Protein 4GB7 (pdb70)

Foldseek 3Di:
DDADLVPQALADCLDPPNVLVNQLAVSQFDWDWQFAAAVFADDAAADEDDQQQPWFPLDVPRTDGDVVVCVVQFWAKKWDAFPRHTYDIDGDDPRDLAGWGFFQVLLLLLLQLLQVCVVVVLDPQQDFLCVQVVVCPPHQNRRAGNQLLLFGAWDADQQPDDDPLDDSLRVQQCVLQVSHDQDPSRPHHVNVSSRRIDGDDHRPPAADDHLSSSLSSQVSVCRSPVDASSHVSNVLPRHPQRHGMKMFGGHPVNHGSSRIGIIGRQVSVSVLLCVLVQCDHPRDNSTHSCVNVVLLPQAQVRQANGVNHRWHGGSSKIQNPDPQRKIWHATPQWFIWIARNNRGTMTIGGSRSDGDPSVVVSVVVVVVVSCVVVVHPD

Secondary structure (DSSP, 8-state):
----TTT--TTTTTSTTHHHHHTT---SS-EEEE---TTS--PPPB-----TT-EEEEETTEEEEHHHHHHHTTEEEEEEEETTEEEEEEE-TT--TTS-B--GGGHHHHHHHHHHHHHTTSS-TTSBHHHH-GGGTTSHHHHSBTTT----EEE---TT--BTTB-HHHHHHHHHTT-S---TT-----TT--TT-EEEE-TTSS----HHHHHHHHHHHHHHHSS-HHHHHIIIIITT-----EEEEB-TTS-B-TTT-EEB-S---HHHHHHHTTTEETTEESS-THHHHHHHT--TTSSBSSTT-S-EEETTEEE---TT--EEEEETTTEEEEE-TTT--EEEEE--SS--TTHHHHHH--HHHHHHHTT---

Structure (mmCIF, N/CA/C/O backbone):
data_4GB7
#
_entry.id   4GB7
#
_cell.length_a   60.696
_cell.length_b   61.595
_cell.length_c   111.841
_cell.angle_alpha   90.000
_cell.angle_beta   90.000
_cell.angle_gamma   90.000
#
_symmetry.space_group_name_H-M   'P 21 21 21'
#
loop_
_entity.id
_entity.type
_entity.pdbx_description
1 polymer '6-aminohexanoate-dimer hydrolase'
2 non-polymer 'NITRATE ION'
3 non-polymer 1,2-ETHANEDIOL
4 water water
#
loop_
_atom_site.group_PDB
_atom_site.id
_atom_site.type_symbol
_atom_site.label_atom_id
_atom_site.label_alt_id
_atom_site.label_comp_id
_atom_site.label_asym_id
_atom_site.label_entity_id
_atom_site.label_seq_id
_atom_site.pdbx_PDB_ins_code
_atom_site.Cartn_x
_atom_site.Cartn_y
_atom_site.Cartn_z
_atom_site.occupancy
_atom_site.B_iso_or_equiv
_atom_site.auth_seq_id
_atom_site.auth_comp_id
_atom_site.auth_asym_id
_atom_site.auth_atom_id
_atom_site.pdbx_PDB_model_num
ATOM 1 N N . THR A 1 35 ? -0.964 33.048 41.996 1.00 58.32 32 THR A N 1
ATOM 2 C CA . THR A 1 35 ? -1.645 32.138 41.002 1.00 48.69 32 THR A CA 1
ATOM 3 C C . THR A 1 35 ? -0.709 31.080 40.471 1.00 48.67 32 THR A C 1
ATOM 4 O O . THR A 1 35 ? 0.360 31.410 39.922 1.00 50.09 32 THR A O 1
ATOM 8 N N . THR A 1 36 ? -1.124 29.816 40.594 1.00 43.80 33 THR A N 1
ATOM 9 C CA . THR A 1 36 ? -0.401 28.693 39.959 1.00 41.98 33 THR A CA 1
ATOM 10 C C . THR A 1 36 ? -0.962 28.387 38.589 1.00 40.65 33 THR A C 1
ATOM 11 O O . THR A 1 36 ? -2.097 27.899 38.481 1.00 37.00 33 THR A O 1
ATOM 15 N N . PRO A 1 37 ? -0.170 28.639 37.533 1.00 31.78 34 PRO A N 1
ATOM 16 C CA . PRO A 1 37 ? -0.751 28.377 36.221 1.00 32.35 34 PRO A CA 1
ATOM 17 C C . PRO A 1 37 ? -0.941 26.906 35.873 1.00 31.24 34 PRO A C 1
ATOM 18 O O . PRO A 1 37 ? -0.170 26.065 36.272 1.00 30.33 34 PRO A O 1
ATOM 22 N N . SER A 1 38 ? -2.002 26.641 35.119 1.00 28.75 35 SER A N 1
ATOM 23 C CA . SER A 1 38 ? -2.405 25.319 34.706 1.00 31.77 35 SER A CA 1
ATOM 24 C C . SER A 1 38 ? -3.251 25.420 33.444 1.00 27.56 35 SER A C 1
ATOM 25 O O . SER A 1 38 ? -3.668 26.519 33.037 1.00 27.20 35 SER A O 1
ATOM 28 N N . LYS A 1 39 ? -3.515 24.270 32.844 1.00 27.90 36 LYS A N 1
ATOM 29 C CA . LYS A 1 39 ? -4.388 24.204 31.684 1.00 29.71 36 LYS A CA 1
ATOM 30 C C . LYS A 1 39 ? -5.762 24.858 31.934 1.00 31.44 36 LYS A C 1
ATOM 31 O O . LYS A 1 39 ? -6.308 25.487 31.034 1.00 34.58 36 LYS A O 1
ATOM 37 N N . ASN A 1 40 ? -6.295 24.707 33.155 1.00 32.37 37 ASN A N 1
ATOM 38 C CA . ASN A 1 40 ? -7.593 25.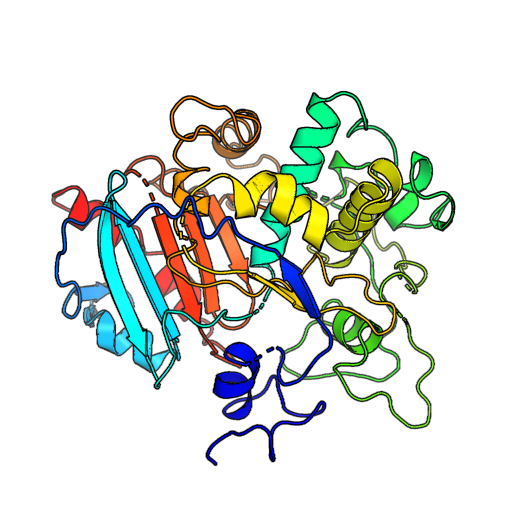277 33.525 1.00 34.36 37 ASN A CA 1
ATOM 39 C C . ASN A 1 40 ? -7.651 26.801 33.631 1.00 34.72 37 ASN A C 1
ATOM 40 O O . ASN A 1 40 ? -8.740 27.386 33.568 1.00 38.36 37 ASN A O 1
ATOM 45 N N . ASN A 1 41 ? -6.498 27.448 33.805 1.00 27.13 38 ASN A N 1
ATOM 46 C CA . ASN A 1 41 ? -6.484 28.904 33.935 1.00 29.13 38 ASN A CA 1
ATOM 47 C C . ASN A 1 41 ? -5.705 29.680 32.919 1.00 27.52 38 ASN A C 1
ATOM 48 O O . ASN A 1 41 ? -5.760 30.911 32.930 1.00 26.53 38 ASN A O 1
ATOM 53 N N . VAL A 1 42 ? -5.028 28.975 32.017 1.00 29.15 39 VAL A N 1
ATOM 54 C CA . VAL A 1 42 ? -4.312 29.617 30.919 1.00 26.87 39 VAL A CA 1
ATOM 55 C C . VAL A 1 42 ? -5.265 29.770 29.738 1.00 27.37 39 VAL A C 1
ATOM 56 O O . VAL A 1 42 ? -5.875 28.792 29.303 1.00 33.00 39 VAL A O 1
ATOM 60 N N . THR A 1 43 ? -5.391 30.998 29.234 1.00 25.22 40 THR A N 1
ATOM 61 C CA . THR A 1 43 ? -6.417 31.333 28.223 1.00 26.99 40 THR A CA 1
ATOM 62 C C . THR A 1 43 ? -5.748 31.997 27.024 1.00 25.89 40 THR A C 1
ATOM 63 O O . THR A 1 43 ? -4.582 32.392 27.113 1.00 25.06 40 THR A O 1
ATOM 67 N N . LYS A 1 44 ? -6.475 32.129 25.919 1.00 32.96 41 LYS A N 1
ATOM 68 C CA . LYS A 1 44 ? -5.961 32.862 24.775 1.00 29.71 41 LYS A CA 1
ATOM 69 C C . LYS A 1 44 ? -5.671 34.307 25.127 1.00 28.69 41 LYS A C 1
ATOM 70 O O . LYS A 1 44 ? -4.859 34.945 24.473 1.00 32.50 41 LYS A O 1
ATOM 76 N N . LYS A 1 45 ? -6.307 34.822 26.188 1.00 27.25 42 LYS A N 1
ATOM 77 C CA . LYS A 1 45 ? -6.091 36.203 26.586 1.00 28.58 42 LYS A CA 1
ATOM 78 C C . LYS A 1 45 ? -4.777 36.376 27.321 1.00 30.05 42 LYS A C 1
ATOM 79 O O . LYS A 1 45 ? -4.049 37.331 27.037 1.00 35.78 42 LYS A O 1
ATOM 85 N N . ASN A 1 46 ? -4.451 35.420 28.202 1.00 25.06 43 ASN A N 1
ATOM 86 C CA . ASN A 1 46 ? -3.398 35.584 29.170 1.00 24.58 43 ASN A CA 1
ATOM 87 C C . ASN A 1 46 ? -2.128 34.725 29.041 1.00 23.54 43 ASN A C 1
ATOM 88 O O . ASN A 1 46 ? -1.218 34.896 29.842 1.00 22.49 43 ASN A O 1
ATOM 93 N N . TRP A 1 47 ? -2.058 33.849 28.033 1.00 22.69 44 TRP A N 1
ATOM 94 C CA . TRP A 1 47 ? -1.011 32.860 27.974 1.00 22.06 44 TRP A CA 1
ATOM 95 C C . TRP A 1 47 ? 0.382 33.444 27.874 1.00 21.58 44 TRP A C 1
ATOM 96 O O . TRP A 1 47 ? 1.337 32.764 28.239 1.00 22.28 44 TRP A O 1
ATOM 107 N N . LEU A 1 48 ? 0.488 34.675 27.381 1.00 22.33 45 LEU A N 1
ATOM 108 C CA A LEU A 1 48 ? 1.742 35.388 27.205 0.70 20.43 45 LEU A CA 1
ATOM 109 C CA B LEU A 1 48 ? 1.790 35.302 27.204 0.30 21.03 45 LEU A CA 1
ATOM 110 C C . LEU A 1 48 ? 2.172 36.200 28.401 1.00 19.06 45 LEU A C 1
ATOM 111 O O . LEU A 1 48 ? 3.250 36.846 28.397 1.00 23.11 45 LEU A O 1
ATOM 120 N N . ASP A 1 49 ? 1.354 36.193 29.435 1.00 21.07 46 ASP A N 1
ATOM 121 C CA . ASP A 1 49 ? 1.586 37.054 30.586 1.00 20.17 46 ASP A CA 1
ATOM 122 C C . ASP A 1 49 ? 2.129 36.202 31.718 1.00 20.81 46 ASP A C 1
ATOM 123 O O . ASP A 1 49 ? 1.769 35.031 31.828 1.00 22.17 46 ASP A O 1
ATOM 128 N N . ASP A 1 50 ? 2.953 36.813 32.567 1.00 20.84 47 ASP A N 1
ATOM 129 C CA . ASP A 1 50 ? 3.338 36.195 33.811 1.00 19.71 47 ASP A CA 1
ATOM 130 C C . ASP A 1 50 ? 2.094 36.112 34.711 1.00 24.21 47 ASP A C 1
ATOM 131 O O . ASP A 1 50 ? 1.356 37.097 34.822 1.00 24.52 47 ASP A O 1
ATOM 136 N N . PRO A 1 51 ? 1.889 34.972 35.410 1.00 24.29 48 PRO A N 1
ATOM 137 C CA . PRO A 1 51 ? 2.720 33.761 35.518 1.00 21.15 48 PRO A CA 1
ATOM 138 C C . PRO A 1 51 ? 2.340 32.680 34.497 1.00 21.50 48 PRO A C 1
ATOM 139 O O . PRO A 1 51 ? 3.017 31.647 34.410 1.00 21.67 48 PRO A O 1
ATOM 143 N N . TYR A 1 52 ? 1.259 32.936 33.751 1.00 22.55 49 TYR A N 1
ATOM 144 C CA . TYR A 1 52 ? 0.680 31.957 32.814 1.00 23.65 49 TYR A CA 1
ATOM 145 C C . TYR A 1 52 ? 1.698 31.453 31.820 1.00 19.57 49 TYR A C 1
ATOM 146 O O . TYR A 1 52 ? 1.715 30.238 31.511 1.00 19.96 49 TYR A O 1
ATOM 155 N N . LEU A 1 53 ? 2.561 32.344 31.354 1.00 20.40 50 LEU A N 1
ATOM 156 C CA . LEU A 1 53 ? 3.566 31.999 30.354 1.00 18.80 50 LEU A CA 1
ATOM 157 C C . LEU A 1 53 ? 4.536 30.892 30.839 1.00 17.24 50 LEU A C 1
ATOM 158 O O . LEU A 1 53 ? 5.036 30.104 30.084 1.00 18.96 50 LEU A O 1
ATOM 163 N N . ARG A 1 54 ? 4.827 30.828 32.136 1.00 18.47 51 ARG A N 1
ATOM 164 C CA . ARG A 1 54 ? 5.707 29.777 32.602 1.00 20.32 51 ARG A CA 1
ATOM 165 C C . ARG A 1 54 ? 5.143 28.378 32.334 1.00 18.80 51 ARG A C 1
ATOM 166 O O . ARG A 1 54 ? 5.890 27.428 32.162 1.00 20.19 51 ARG A O 1
ATOM 174 N N . TRP A 1 55 ? 3.809 28.281 32.287 1.00 18.07 52 TRP A N 1
ATOM 175 C CA . TRP A 1 55 ? 3.115 27.061 31.889 1.00 19.61 52 TRP A CA 1
ATOM 176 C C . TRP A 1 55 ? 2.951 26.972 30.403 1.00 19.31 52 TRP A C 1
ATOM 177 O O . TRP A 1 55 ? 3.251 25.909 29.784 1.00 18.70 52 TRP A O 1
ATOM 188 N N . SER A 1 56 ? 2.375 27.998 29.795 1.00 18.83 53 SER A N 1
ATOM 189 C CA . SER A 1 56 ? 2.116 27.876 28.355 1.00 19.33 53 SER A CA 1
ATOM 190 C C . SER A 1 56 ? 3.376 27.534 27.535 1.00 19.93 53 SER A C 1
ATOM 191 O O . SER A 1 56 ? 3.338 26.643 26.650 1.00 20.38 53 SER A O 1
ATOM 194 N N . TYR A 1 57 ? 4.505 28.208 27.826 1.00 17.72 54 TYR A N 1
ATOM 195 C CA . TYR A 1 57 ? 5.750 27.963 27.087 1.00 16.84 54 TYR A CA 1
ATOM 196 C C . TYR A 1 57 ? 6.499 26.695 27.453 1.00 18.82 54 TYR A C 1
ATOM 197 O O . TYR A 1 57 ? 7.577 26.444 26.899 1.00 19.53 54 TYR A O 1
ATOM 206 N N . THR A 1 58 ? 5.940 25.906 28.382 1.00 19.18 55 THR A N 1
ATOM 207 C CA . THR A 1 58 ? 6.410 24.557 28.674 1.00 16.35 55 THR A CA 1
ATOM 208 C C . THR A 1 58 ? 5.365 23.472 28.335 1.00 18.71 55 THR A C 1
ATOM 209 O O . THR A 1 58 ? 5.604 22.284 28.582 1.00 21.10 55 THR A O 1
ATOM 213 N N . HIS A 1 59 ? 4.210 23.890 27.807 1.00 17.04 56 HIS A N 1
ATOM 214 C CA . HIS A 1 59 ? 3.098 22.964 27.492 1.00 18.97 56 HIS A CA 1
ATOM 215 C C . HIS A 1 59 ? 2.329 23.386 26.273 1.00 21.22 56 HIS A C 1
ATOM 216 O O . HIS A 1 59 ? 1.091 23.250 26.241 1.00 21.21 56 HIS A O 1
ATOM 236 N N . LYS A 1 61 ? 1.753 22.287 23.325 1.00 20.34 58 LYS A N 1
ATOM 237 C CA . LYS A 1 61 ? 0.903 21.310 22.653 1.00 21.57 58 LYS A CA 1
ATOM 238 C C . LYS A 1 61 ? -0.405 21.016 23.419 1.00 19.97 58 LYS A C 1
ATOM 239 O O . LYS A 1 61 ? -1.302 20.410 22.866 1.00 25.96 58 LYS A O 1
ATOM 245 N N . GLU A 1 62 ? -0.501 21.383 24.695 1.00 19.90 59 GLU A N 1
ATOM 246 C CA . GLU A 1 62 ? -1.785 21.245 25.427 1.00 21.52 59 GLU A CA 1
ATOM 247 C C . GLU A 1 62 ? -2.748 22.415 25.238 1.00 23.38 59 GLU A C 1
ATOM 248 O O . GLU A 1 62 ? -3.878 22.360 25.703 1.00 31.47 59 GLU A O 1
ATOM 254 N N . PHE A 1 63 ? -2.322 23.422 24.484 1.00 25.21 60 PHE A N 1
ATOM 255 C CA . PHE A 1 63 ? -2.978 24.711 24.374 1.00 30.50 60 PHE A CA 1
ATOM 256 C C . PHE A 1 63 ? -3.345 25.028 22.917 1.00 24.47 60 PHE A C 1
ATOM 257 O O . PHE A 1 63 ? -4.224 25.830 22.661 1.00 25.08 60 PHE A O 1
ATOM 265 N N . THR A 1 64 ? -2.705 24.351 21.973 1.00 21.78 61 THR A N 1
ATOM 266 C CA . THR A 1 64 ? -2.734 24.736 20.568 1.00 20.13 61 THR A CA 1
ATOM 267 C C . THR A 1 64 ? -2.758 23.496 19.673 1.00 18.95 61 THR A C 1
ATOM 268 O O . THR A 1 64 ? -2.473 22.381 20.100 1.00 24.03 61 THR A O 1
ATOM 272 N N . LEU A 1 65 ? -3.014 23.735 18.396 1.00 20.44 62 LEU A N 1
ATOM 273 C CA . LEU A 1 65 ? -2.839 22.743 17.362 1.00 22.01 62 LEU A CA 1
ATOM 274 C C . LEU A 1 65 ? -1.365 22.644 16.965 1.00 18.95 62 LEU A C 1
ATOM 275 O O . LEU A 1 65 ? -0.676 23.668 16.869 1.00 19.62 62 LEU A O 1
ATOM 280 N N . ILE A 1 66 ? -0.909 21.413 16.700 1.00 18.64 63 ILE A N 1
ATOM 281 C CA . ILE A 1 66 ? 0.513 21.149 16.408 1.00 19.64 63 ILE A CA 1
ATOM 282 C C . ILE A 1 66 ? 0.690 20.149 15.273 1.00 21.26 63 ILE A C 1
ATOM 283 O O . ILE A 1 66 ? -0.187 19.321 14.999 1.00 21.72 63 ILE A O 1
ATOM 288 N N . ASN A 1 67 ? 1.841 20.253 14.612 1.00 21.61 64 ASN A N 1
ATOM 289 C CA . ASN A 1 67 ? 2.349 19.244 13.722 1.00 20.49 64 ASN A CA 1
ATOM 290 C C . ASN A 1 67 ? 3.640 18.725 14.298 1.00 17.64 64 ASN A C 1
ATOM 291 O O . ASN A 1 67 ? 4.570 19.506 14.576 1.00 16.80 64 ASN A O 1
ATOM 296 N N . ASP A 1 68 ? 3.702 17.420 14.477 1.00 21.25 65 ASP A N 1
ATOM 297 C CA . ASP A 1 68 ? 4.901 16.802 15.034 1.00 20.57 65 ASP A CA 1
ATOM 298 C C . ASP A 1 68 ? 6.099 16.884 14.092 1.00 18.98 65 ASP A C 1
ATOM 299 O O . ASP A 1 68 ? 5.957 16.704 12.853 1.00 18.92 65 ASP A O 1
ATOM 304 N N . VAL A 1 69 ? 7.279 17.081 14.682 1.00 21.10 66 VAL A N 1
ATOM 305 C CA . VAL A 1 69 ? 8.574 17.006 13.990 1.00 19.03 66 VAL A CA 1
ATOM 306 C C . VAL A 1 69 ? 9.326 15.819 14.581 1.00 18.58 66 VAL A C 1
ATOM 307 O O . VAL A 1 69 ? 9.875 15.887 15.661 1.00 20.21 66 VAL A O 1
ATOM 311 N N . LYS A 1 70 ? 9.308 14.707 13.868 1.00 19.94 67 LYS A N 1
ATOM 312 C CA . LYS A 1 70 ? 9.794 13.440 14.412 1.00 19.98 67 LYS A CA 1
ATOM 313 C C . LYS A 1 70 ? 11.309 13.326 14.442 1.00 17.58 67 LYS A C 1
ATOM 314 O O . LYS A 1 70 ? 12.007 13.696 13.474 1.00 19.33 67 LYS A O 1
ATOM 320 N N . ASN A 1 71 ? 11.823 12.774 15.535 1.00 18.69 68 ASN A N 1
ATOM 321 C CA . ASN A 1 71 ? 13.220 12.322 15.549 1.00 18.15 68 ASN A CA 1
ATOM 322 C C . ASN A 1 71 ? 13.291 10.909 14.951 1.00 19.63 68 ASN A C 1
ATOM 323 O O . ASN A 1 71 ? 12.311 10.456 14.347 1.00 22.62 68 ASN A O 1
ATOM 328 N N . ASN A 1 72 ? 14.465 10.271 15.067 1.00 21.79 69 ASN A N 1
ATOM 329 C CA . ASN A 1 72 ? 14.628 8.828 14.842 1.00 22.94 69 ASN A CA 1
ATOM 330 C C . ASN A 1 72 ? 14.889 8.120 16.151 1.00 21.95 69 ASN A C 1
ATOM 331 O O . ASN A 1 72 ? 16.034 8.118 16.646 1.00 22.76 69 ASN A O 1
ATOM 336 N N . PRO A 1 73 ? 13.856 7.479 16.696 1.00 22.51 70 PRO A N 1
ATOM 337 C CA . PRO A 1 73 ? 14.057 6.879 18.025 1.00 24.03 70 PRO A CA 1
ATOM 338 C C . PRO A 1 73 ? 15.116 5.777 18.097 1.00 21.85 70 PRO A C 1
ATOM 339 O O . PRO A 1 73 ? 15.566 5.451 19.195 1.00 23.62 70 PRO A O 1
ATOM 343 N N . ASP A 1 74 ? 15.449 5.179 16.947 1.00 25.36 71 ASP A N 1
ATOM 344 C CA . ASP A 1 74 ? 16.418 4.118 16.876 1.00 25.70 71 ASP A CA 1
ATOM 345 C C . ASP A 1 74 ? 17.830 4.616 16.690 1.00 24.52 71 ASP A C 1
ATOM 346 O O . ASP A 1 74 ? 18.761 3.815 16.716 1.00 27.70 71 ASP A O 1
ATOM 351 N N . GLN A 1 75 ? 17.993 5.937 16.516 1.00 23.62 72 GLN A N 1
ATOM 352 C CA . GLN A 1 75 ? 19.308 6.537 16.278 1.00 22.08 72 GLN A CA 1
ATOM 353 C C . GLN A 1 75 ? 19.499 7.778 17.145 1.00 21.93 72 GLN A C 1
ATOM 354 O O . GLN A 1 75 ? 19.875 8.828 16.659 1.00 29.25 72 GLN A O 1
ATOM 360 N N . ILE A 1 76 ? 19.245 7.647 18.435 1.00 20.51 73 ILE A N 1
ATOM 361 C CA . ILE A 1 76 ? 19.537 8.728 19.372 1.00 18.42 73 ILE A CA 1
ATOM 362 C C . ILE A 1 76 ? 21.018 8.658 19.693 1.00 19.19 73 ILE A C 1
ATOM 363 O O . ILE A 1 76 ? 21.577 7.554 19.755 1.00 23.46 73 ILE A O 1
ATOM 368 N N . ALA A 1 77 ? 21.657 9.814 19.876 1.00 17.55 74 ALA A N 1
ATOM 369 C CA . ALA A 1 77 ? 23.098 9.880 20.236 1.00 17.36 74 ALA A CA 1
ATOM 370 C C . ALA A 1 77 ? 23.164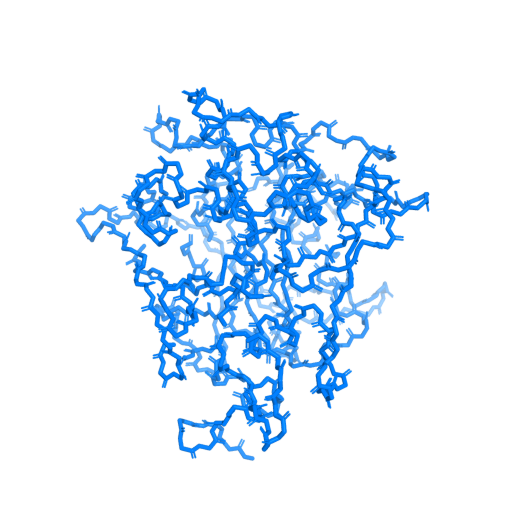 10.626 21.560 1.00 18.13 74 ALA A C 1
ATOM 371 O O . ALA A 1 77 ? 22.805 11.812 21.659 1.00 19.08 74 ALA A O 1
ATOM 373 N N . ARG A 1 78 ? 23.513 9.889 22.597 1.00 17.78 75 ARG A N 1
ATOM 374 C CA . ARG A 1 78 ? 23.714 10.449 23.915 1.00 19.39 75 ARG A CA 1
ATOM 375 C C . ARG A 1 78 ? 24.795 11.519 23.855 1.00 21.53 75 ARG A C 1
ATOM 376 O O . ARG A 1 78 ? 25.847 11.307 23.277 1.00 22.34 75 ARG A O 1
ATOM 384 N N . PHE A 1 79 ? 24.567 12.646 24.521 1.00 20.05 76 PHE A N 1
ATOM 385 C CA . PHE A 1 79 ? 25.594 13.655 24.576 1.00 19.53 76 PHE A CA 1
ATOM 386 C C . PHE A 1 79 ? 26.785 13.154 25.416 1.00 18.15 76 PHE A C 1
ATOM 387 O O . PHE A 1 79 ? 26.607 12.911 26.601 1.00 20.34 76 PHE A O 1
ATOM 395 N N . PRO A 1 80 ? 28.004 13.108 24.860 1.00 17.97 77 PRO A N 1
ATOM 396 C CA . PRO A 1 80 ? 29.162 12.929 25.754 1.00 19.62 77 PRO A CA 1
ATOM 397 C C . PRO A 1 80 ? 29.322 14.139 26.655 1.00 18.95 77 PRO A C 1
ATOM 398 O O . PRO A 1 80 ? 28.978 15.246 26.262 1.00 18.07 77 PRO A O 1
ATOM 402 N N . SER A 1 81 ? 29.799 13.927 27.862 1.00 18.15 78 SER A N 1
ATOM 403 C CA . SER A 1 81 ? 29.883 15.007 28.843 1.00 20.63 78 SER A CA 1
ATOM 404 C C . SER A 1 81 ? 31.278 15.167 29.443 1.00 18.65 78 SER A C 1
ATOM 405 O O . SER A 1 81 ? 32.087 14.219 29.511 1.00 21.19 78 SER A O 1
ATOM 408 N N . ALA A 1 82 ? 31.532 16.379 29.893 1.00 19.15 79 ALA A N 1
ATOM 409 C CA . ALA A 1 82 ? 32.646 16.711 30.689 1.00 19.52 79 ALA A CA 1
ATOM 410 C C . ALA A 1 82 ? 32.156 17.821 31.635 1.00 17.96 79 ALA A C 1
ATOM 411 O O . ALA A 1 82 ? 32.445 19.018 31.479 1.00 18.53 79 ALA A O 1
ATOM 413 N N . LEU A 1 83 ? 31.418 17.382 32.636 1.00 18.00 80 LEU A N 1
ATOM 414 C CA . LEU A 1 83 ? 30.654 18.294 33.494 1.00 17.84 80 LEU A CA 1
ATOM 415 C C . LEU A 1 83 ? 31.535 19.163 34.355 1.00 20.60 80 LEU A C 1
ATOM 416 O O . LEU A 1 83 ? 32.560 18.722 34.915 1.00 21.74 80 LEU A O 1
ATOM 421 N N . GLN A 1 84 ? 31.122 20.422 34.443 1.00 19.46 81 GLN A N 1
ATOM 422 C CA . GLN A 1 84 ? 31.661 21.374 35.395 1.00 22.86 81 GLN A CA 1
ATOM 423 C C . GLN A 1 84 ? 30.489 22.095 36.039 1.00 21.53 81 GLN A C 1
ATOM 424 O O . GLN A 1 84 ? 29.609 22.565 35.363 1.00 24.21 81 GLN A O 1
ATOM 430 N N . ASN A 1 85 ? 30.500 22.195 37.367 1.00 20.03 82 ASN A N 1
ATOM 431 C CA . ASN A 1 85 ? 29.398 22.841 38.027 1.00 21.97 82 ASN A CA 1
ATOM 432 C C . ASN A 1 85 ? 29.622 24.351 38.000 1.00 22.47 82 ASN A C 1
ATOM 433 O O . ASN A 1 85 ? 30.489 24.878 38.727 1.00 22.06 82 ASN A O 1
ATOM 438 N N . LEU A 1 86 ? 28.826 25.033 37.174 1.00 18.89 83 LEU A N 1
ATOM 439 C CA . LEU A 1 86 ? 28.896 26.496 37.027 1.00 16.72 83 LEU A CA 1
ATOM 440 C C . LEU A 1 86 ? 27.908 27.242 37.924 1.00 18.13 83 LEU A C 1
ATOM 441 O O . LEU A 1 86 ? 27.693 28.426 37.719 1.00 17.69 83 LEU A O 1
ATOM 446 N N . ASP A 1 87 ? 27.309 26.579 38.910 1.00 17.09 84 ASP A N 1
ATOM 447 C CA . ASP A 1 87 ? 26.247 27.227 39.652 1.00 18.46 84 ASP A CA 1
ATOM 448 C C . ASP A 1 87 ? 26.736 28.550 40.274 1.00 18.10 84 ASP A C 1
ATOM 449 O O . ASP A 1 87 ? 25.966 29.512 40.353 1.00 17.33 84 ASP A O 1
ATOM 454 N N . ASP A 1 88 ? 27.977 28.571 40.737 1.00 17.74 85 ASP A N 1
ATOM 455 C CA . ASP A 1 88 ? 28.496 29.735 41.488 1.00 18.96 85 ASP A CA 1
ATOM 456 C C . ASP A 1 88 ? 29.462 30.537 40.642 1.00 18.16 85 ASP A C 1
ATOM 457 O O . ASP A 1 88 ? 30.168 31.397 41.149 1.00 20.34 85 ASP A O 1
ATOM 462 N N . PHE A 1 89 ? 29.427 30.302 39.317 1.00 17.38 86 PHE A N 1
ATOM 463 C CA . PHE A 1 89 ? 30.156 31.134 38.407 1.00 19.67 86 PHE A CA 1
ATOM 464 C C . PHE A 1 89 ? 29.707 32.605 38.563 1.00 18.26 86 PHE A C 1
ATOM 465 O O . PHE A 1 89 ? 28.490 32.916 38.588 1.00 18.46 86 PHE A O 1
ATOM 473 N N . ALA A 1 90 ? 30.680 33.496 38.735 1.00 19.05 87 ALA A N 1
ATOM 474 C CA . ALA A 1 90 ? 30.368 34.923 38.977 1.00 17.00 87 ALA A CA 1
ATOM 475 C C . ALA A 1 90 ? 30.090 35.609 37.657 1.00 18.73 87 ALA A C 1
ATOM 476 O O . ALA A 1 90 ? 30.970 35.720 36.809 1.00 25.25 87 ALA A O 1
ATOM 478 N N . VAL A 1 91 ? 28.829 36.002 37.493 1.00 17.15 88 VAL A N 1
ATOM 479 C CA . VAL A 1 91 ? 28.361 36.749 36.344 1.00 18.02 88 VAL A CA 1
ATOM 480 C C . VAL A 1 91 ? 28.425 38.237 36.653 1.00 20.81 88 VAL A C 1
ATOM 481 O O . VAL A 1 91 ? 27.932 38.696 37.694 1.00 20.46 88 VAL A O 1
ATOM 485 N N . GLN A 1 92 ? 29.019 38.999 35.752 1.00 21.64 89 GLN A N 1
ATOM 486 C CA . GLN A 1 92 ? 29.059 40.441 35.977 1.00 20.51 89 GLN A CA 1
ATOM 487 C C . GLN A 1 92 ? 27.730 41.070 35.522 1.00 19.09 89 GLN A C 1
ATOM 488 O O . GLN A 1 92 ? 27.476 41.181 34.321 1.00 26.39 89 GLN A O 1
ATOM 494 N N . ARG A 1 93 ? 26.894 41.506 36.465 1.00 20.28 90 ARG A N 1
ATOM 495 C CA . ARG A 1 93 ? 25.701 42.275 36.058 1.00 21.02 90 ARG A CA 1
ATOM 496 C C . ARG A 1 93 ? 26.225 43.554 35.335 1.00 19.51 90 ARG A C 1
ATOM 497 O O . ARG A 1 93 ? 25.765 43.964 34.274 1.00 21.25 90 ARG A O 1
ATOM 505 N N . ARG A 1 94 ? 27.253 44.136 35.942 1.00 19.31 91 ARG A N 1
ATOM 506 C CA . ARG A 1 94 ? 28.032 45.211 35.403 1.00 19.35 91 ARG A CA 1
ATOM 507 C C . ARG A 1 94 ? 29.418 45.094 36.115 1.00 17.96 91 ARG A C 1
ATOM 508 O O . ARG A 1 94 ? 29.594 44.291 37.072 1.00 18.60 91 ARG A O 1
ATOM 516 N N . PHE A 1 95 ? 30.395 45.882 35.687 1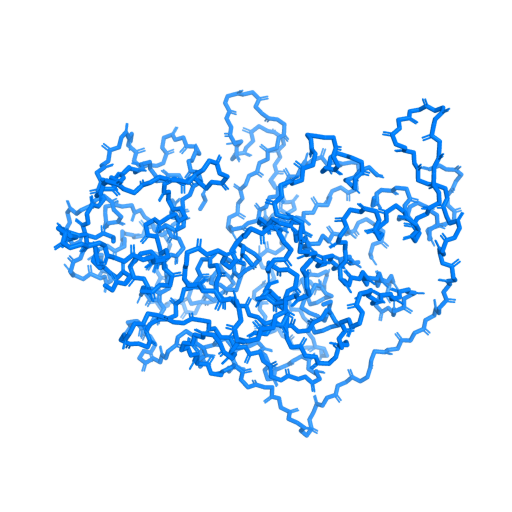.00 17.97 92 PHE A N 1
ATOM 517 C CA . PHE A 1 95 ? 31.699 45.784 36.290 1.00 16.61 92 PHE A CA 1
ATOM 518 C C . PHE A 1 95 ? 31.535 46.144 37.740 1.00 18.40 92 PHE A C 1
ATOM 519 O O . PHE A 1 95 ? 30.892 47.142 38.074 1.00 19.30 92 PHE A O 1
ATOM 527 N N . GLY A 1 96 ? 32.070 45.291 38.599 1.00 17.12 93 GLY A N 1
ATOM 528 C CA . GLY A 1 96 ? 32.027 45.528 40.027 1.00 18.95 93 GLY A CA 1
ATOM 529 C C . GLY A 1 96 ? 30.771 45.050 40.753 1.00 17.89 93 GLY A C 1
ATOM 530 O O . GLY A 1 96 ? 30.607 45.280 41.972 1.00 20.42 93 GLY A O 1
ATOM 531 N N . SER A 1 97 ? 29.887 44.375 40.030 1.00 17.94 94 SER A N 1
ATOM 532 C CA A SER A 1 97 ? 28.657 43.816 40.603 0.60 18.99 94 SER A CA 1
ATOM 533 C CA B SER A 1 97 ? 28.671 43.813 40.618 0.40 19.14 94 SER A CA 1
ATOM 534 C C . SER A 1 97 ? 28.425 42.418 40.059 1.00 19.33 94 SER A C 1
ATOM 535 O O . SER A 1 97 ? 27.757 42.232 39.062 1.00 26.66 94 SER A O 1
ATOM 540 N N . ALA A 1 98 ? 29.005 41.453 40.724 1.00 24.97 95 ALA A N 1
ATOM 541 C CA . ALA A 1 98 ? 28.923 40.037 40.324 1.00 24.99 95 ALA A CA 1
ATOM 542 C C . ALA A 1 98 ? 27.737 39.398 41.002 1.00 26.27 95 ALA A C 1
ATOM 543 O O . ALA A 1 98 ? 27.326 39.805 42.116 1.00 28.55 95 ALA A O 1
ATOM 545 N N . THR A 1 99 ? 27.200 38.376 40.366 1.00 23.58 96 THR A N 1
ATOM 546 C CA . THR A 1 99 ? 26.132 37.616 40.965 1.00 23.14 96 THR A CA 1
ATOM 547 C C . THR A 1 99 ? 26.234 36.169 40.469 1.00 18.54 96 THR A C 1
ATOM 548 O O . THR A 1 99 ? 26.642 35.934 39.321 1.00 18.40 96 THR A O 1
ATOM 552 N N . PRO A 1 100 ? 25.914 35.176 41.324 1.00 17.65 97 PRO A N 1
ATOM 553 C CA . PRO A 1 100 ? 26.155 33.791 40.896 1.00 16.17 97 PRO A CA 1
ATOM 554 C C . PRO A 1 100 ? 25.208 33.351 39.763 1.00 15.33 97 PRO A C 1
ATOM 555 O O . PRO A 1 100 ? 24.010 33.705 39.731 1.00 16.98 97 PRO A O 1
ATOM 559 N N . LEU A 1 101 ? 25.729 32.555 38.849 1.00 18.06 98 LEU A N 1
ATOM 560 C CA . LEU A 1 101 ? 25.011 32.201 37.629 1.00 17.94 98 LEU A CA 1
ATOM 561 C C . LEU A 1 101 ? 23.646 31.504 37.826 1.00 17.52 98 LEU A C 1
ATOM 562 O O . LEU A 1 101 ? 22.642 31.944 37.266 1.00 17.93 98 LEU A O 1
ATOM 567 N N . LYS A 1 102 ? 23.585 30.438 38.631 1.00 17.15 99 LYS A N 1
ATOM 568 C CA . LYS A 1 102 ? 22.321 29.697 38.744 1.00 15.65 99 LYS A CA 1
ATOM 569 C C . LYS A 1 102 ? 21.205 30.591 39.305 1.00 17.07 99 LYS A C 1
ATOM 570 O O . LYS A 1 102 ? 20.087 30.581 38.819 1.00 15.75 99 LYS A O 1
ATOM 576 N N . GLU A 1 103 ? 21.498 31.354 40.364 1.00 17.07 100 GLU A N 1
ATOM 577 C CA . GLU A 1 103 ? 20.502 32.246 40.899 1.00 18.42 100 GLU A CA 1
ATOM 578 C C . GLU A 1 103 ? 20.077 33.337 39.947 1.00 16.17 100 GLU A C 1
ATOM 579 O O . GLU A 1 103 ? 18.889 33.687 39.911 1.00 19.18 100 GLU A O 1
ATOM 585 N N . LEU A 1 104 ? 21.004 33.819 39.132 1.00 17.27 101 LEU A N 1
ATOM 586 C CA . LEU A 1 104 ? 20.706 34.884 38.136 1.00 17.00 101 LEU A CA 1
ATOM 587 C C . LEU A 1 104 ? 19.738 34.300 37.076 1.00 18.36 101 LEU A C 1
ATOM 588 O O . LEU A 1 104 ? 18.708 34.887 36.738 1.00 17.32 101 LEU A O 1
ATOM 593 N N . LEU A 1 105 ? 20.069 33.117 36.572 1.00 18.24 102 LEU A N 1
ATOM 594 C CA . LEU A 1 105 ? 19.175 32.446 35.639 1.00 17.54 102 LEU A CA 1
ATOM 595 C C . LEU A 1 105 ? 17.752 32.301 36.178 1.00 18.30 102 LEU A C 1
ATOM 596 O O . LEU A 1 105 ? 16.789 32.621 35.504 1.00 18.24 102 LEU A O 1
ATOM 601 N N . ASP A 1 106 ? 17.633 31.825 37.410 1.00 15.74 103 ASP A N 1
ATOM 602 C CA . ASP A 1 106 ? 16.328 31.573 38.017 1.00 16.16 103 ASP A CA 1
ATOM 603 C C . ASP A 1 106 ? 15.573 32.913 38.207 1.00 15.94 103 ASP A C 1
ATOM 604 O O . ASP A 1 106 ? 14.362 32.968 37.989 1.00 19.77 103 ASP A O 1
ATOM 609 N N . ASP A 1 107 ? 16.311 33.960 38.633 1.00 19.00 104 ASP A N 1
ATOM 610 C CA . ASP A 1 107 ? 15.733 35.257 38.938 1.00 19.26 104 ASP A CA 1
ATOM 611 C C . ASP A 1 107 ? 15.119 35.860 37.665 1.00 18.96 104 ASP A C 1
ATOM 612 O O . ASP A 1 107 ? 14.200 36.680 37.728 1.00 23.13 104 ASP A O 1
ATOM 617 N N . ASN A 1 108 ? 15.614 35.408 36.517 1.00 17.10 105 ASN A N 1
ATOM 618 C CA . ASN A 1 108 ? 15.109 35.891 35.246 1.00 18.52 105 ASN A CA 1
ATOM 619 C C . ASN A 1 108 ? 14.277 34.867 34.496 1.00 16.66 105 ASN A C 1
ATOM 620 O O . ASN A 1 108 ? 14.084 34.963 33.274 1.00 16.92 105 ASN A O 1
ATOM 625 N N . LYS A 1 109 ? 13.735 33.930 35.241 1.00 17.26 106 LYS A N 1
ATOM 626 C CA . LYS A 1 109 ? 12.703 33.022 34.750 1.00 16.25 106 LYS A CA 1
ATOM 627 C C . LYS A 1 109 ? 13.257 32.124 33.643 1.00 17.48 106 LYS A C 1
ATOM 628 O O . LYS A 1 109 ? 12.544 31.713 32.761 1.00 18.44 106 LYS A O 1
ATOM 634 N N . THR A 1 110 ? 14.542 31.785 33.729 1.00 16.80 107 THR A N 1
ATOM 635 C CA . THR A 1 110 ? 15.098 30.752 32.880 1.00 16.30 107 THR A CA 1
ATOM 636 C C . THR A 1 110 ? 14.461 29.387 33.230 1.00 16.89 107 THR A C 1
ATOM 637 O O . THR A 1 110 ? 14.213 29.055 34.392 1.00 17.56 107 THR A O 1
ATOM 641 N N . ASP A 1 111 ? 14.155 28.628 32.206 1.00 15.25 108 ASP A N 1
ATOM 642 C CA . ASP A 1 111 ? 13.641 27.250 32.353 1.00 15.25 108 ASP A CA 1
ATOM 643 C C . ASP A 1 111 ? 14.706 26.180 32.084 1.00 16.76 108 ASP A C 1
ATOM 644 O O . ASP A 1 111 ? 14.642 25.104 32.698 1.00 16.51 108 ASP A O 1
ATOM 649 N N . ALA A 1 112 ? 15.597 26.451 31.111 1.00 15.64 109 ALA A N 1
ATOM 650 C CA . ALA A 1 112 ? 16.674 25.552 30.746 1.00 15.97 109 ALA A CA 1
ATOM 651 C C . ALA A 1 112 ? 17.893 26.314 30.306 1.00 13.85 109 ALA A C 1
ATOM 652 O O . ALA A 1 112 ? 17.793 27.313 29.595 1.00 17.15 109 ALA A O 1
ATOM 654 N N . PHE A 1 113 ? 19.042 25.779 30.684 1.00 15.57 110 PHE A N 1
ATOM 655 C CA . PHE A 1 113 ? 20.314 26.377 30.337 1.00 15.22 110 PHE A CA 1
ATOM 656 C C . PHE A 1 113 ? 21.276 25.228 30.070 1.00 16.56 110 PHE A C 1
ATOM 657 O O . PHE A 1 113 ? 21.492 24.404 30.925 1.00 16.23 110 PHE A O 1
ATOM 665 N N . VAL A 1 114 ? 21.776 25.151 28.841 1.00 13.37 111 VAL A N 1
ATOM 666 C CA . VAL A 1 114 ? 22.694 24.100 28.423 1.00 16.71 111 VAL A CA 1
ATOM 667 C C . VAL A 1 114 ? 23.958 24.714 27.804 1.00 15.17 111 VAL A C 1
ATOM 668 O O . VAL A 1 114 ? 23.858 25.558 26.862 1.00 17.25 111 VAL A O 1
ATOM 672 N N . VAL A 1 115 ? 25.111 24.243 28.264 1.00 16.00 112 VAL A N 1
ATOM 673 C CA . VAL A 1 115 ? 26.417 24.655 27.759 1.00 17.83 112 VAL A CA 1
ATOM 674 C C . VAL A 1 115 ? 27.184 23.424 27.238 1.00 15.49 112 VAL A C 1
ATOM 675 O O . VAL A 1 115 ? 27.409 22.447 27.941 1.00 17.08 112 VAL A O 1
ATOM 679 N N . VAL A 1 116 ? 27.564 23.495 25.976 1.00 16.61 113 VAL A N 1
ATOM 680 C CA . VAL A 1 116 ? 28.327 22.469 25.281 1.00 15.92 113 VAL A CA 1
ATOM 681 C C . VAL A 1 116 ? 29.669 23.112 24.878 1.00 16.11 113 VAL A C 1
ATOM 682 O O . VAL A 1 116 ? 29.701 24.280 24.442 1.00 17.28 113 VAL A O 1
ATOM 686 N N . HIS A 1 117 ? 30.758 22.378 25.052 1.00 13.89 114 HIS A N 1
ATOM 687 C CA . HIS A 1 117 ? 32.131 22.889 24.822 1.00 15.64 114 HIS A CA 1
ATOM 688 C C . HIS A 1 117 ? 32.956 21.787 24.211 1.00 16.62 114 HIS A C 1
ATOM 689 O O . HIS A 1 117 ? 33.021 20.670 24.731 1.00 17.34 114 HIS A O 1
ATOM 696 N N . ASN A 1 118 ? 33.507 22.058 23.034 1.00 17.69 115 ASN A N 1
ATOM 697 C CA . ASN A 1 118 ? 34.224 21.051 22.264 1.00 19.64 115 ASN A CA 1
ATOM 698 C C . ASN A 1 118 ? 33.397 19.772 22.084 1.00 16.39 115 ASN A C 1
ATOM 699 O O . ASN A 1 118 ? 33.921 18.638 22.095 1.00 18.60 115 ASN A O 1
ATOM 704 N N . GLY A 1 119 ? 32.121 19.955 21.831 1.00 17.84 116 GLY A N 1
ATOM 705 C CA . GLY A 1 119 ? 31.238 18.855 21.525 1.00 18.19 116 GLY A CA 1
ATOM 706 C C . GLY A 1 119 ? 30.913 17.958 22.693 1.00 17.10 116 GLY A C 1
ATOM 707 O O . GLY A 1 119 ? 30.420 16.857 22.502 1.00 18.23 116 GLY A O 1
ATOM 708 N N . GLN A 1 120 ? 31.120 18.458 23.899 1.00 17.79 117 GLN A N 1
ATOM 709 C CA . GLN A 1 120 ? 30.734 17.697 25.092 1.00 17.27 117 GLN A CA 1
ATOM 710 C C . GLN A 1 120 ? 29.890 18.592 25.996 1.00 17.11 117 GLN A C 1
ATOM 711 O O . GLN A 1 120 ? 30.168 19.798 26.119 1.00 16.49 117 GLN A O 1
ATOM 717 N N . LEU A 1 121 ? 28.840 18.008 26.581 1.00 18.57 118 LEU A N 1
ATOM 718 C CA . LEU A 1 121 ? 28.017 18.721 27.541 1.00 17.05 118 LEU A CA 1
ATOM 719 C C . LEU A 1 121 ? 28.806 19.054 28.812 1.00 18.47 118 LEU A C 1
ATOM 720 O O . LEU A 1 121 ? 29.432 18.178 29.427 1.00 18.08 118 LEU A O 1
ATOM 725 N N . VAL A 1 122 ? 28.779 20.336 29.202 1.00 17.73 119 VAL A N 1
ATOM 726 C CA . VAL A 1 122 ? 29.475 20.785 30.392 1.00 18.05 119 VAL A CA 1
ATOM 727 C C . VAL A 1 122 ? 28.566 21.126 31.523 1.00 17.07 119 VAL A C 1
ATOM 728 O O . VAL A 1 122 ? 28.953 20.929 32.705 1.00 17.82 119 VAL A O 1
ATOM 732 N N . TYR A 1 123 ? 27.370 21.644 31.230 1.00 16.51 120 TYR A N 1
ATOM 733 C CA . TYR A 1 123 ? 26.514 22.157 32.289 1.00 15.85 120 TYR A CA 1
ATOM 734 C C . TYR A 1 123 ? 25.119 22.263 31.768 1.00 15.47 120 TYR A C 1
ATOM 735 O O . TYR A 1 123 ? 24.909 22.761 30.665 1.00 17.40 120 TYR A O 1
ATOM 744 N N . GLU A 1 124 ? 24.185 21.720 32.497 1.00 16.33 121 GLU A N 1
ATOM 745 C CA . GLU A 1 124 ? 22.768 21.869 32.207 1.00 15.61 121 GLU A CA 1
ATOM 746 C C . GLU A 1 124 ? 21.992 22.033 33.476 1.00 18.43 121 GLU A C 1
ATOM 747 O O . GLU A 1 124 ? 22.238 21.310 34.468 1.00 19.16 121 GLU A O 1
ATOM 753 N N . ARG A 1 125 ? 21.039 22.972 33.432 1.00 17.75 122 ARG A N 1
ATOM 754 C CA . ARG A 1 125 ? 20.159 23.211 34.537 1.00 17.59 122 ARG A CA 1
ATOM 755 C C . ARG A 1 125 ? 18.769 23.465 34.024 1.00 17.84 122 ARG A C 1
ATOM 756 O O . ARG A 1 125 ? 18.602 24.129 32.992 1.00 17.48 122 ARG A O 1
ATOM 764 N N . TYR A 1 126 ? 17.792 22.917 34.747 1.00 16.71 123 TYR A N 1
ATOM 765 C CA . TYR A 1 126 ? 16.345 23.025 34.455 1.00 16.34 123 TYR A CA 1
ATOM 766 C C . TYR A 1 126 ? 15.664 23.604 35.676 1.00 16.74 123 TYR A C 1
ATOM 767 O O . TYR A 1 126 ? 16.013 23.245 36.834 1.00 18.93 123 TYR A O 1
ATOM 776 N N . PHE A 1 127 ? 14.728 24.516 35.466 1.00 18.35 124 PHE A N 1
ATOM 777 C CA . PHE A 1 127 ? 14.227 25.330 36.578 1.00 17.65 124 PHE A CA 1
ATOM 778 C C . PHE A 1 127 ? 12.702 25.243 36.647 1.00 16.79 124 PHE A C 1
ATOM 779 O O . PHE A 1 127 ? 12.056 24.893 35.680 1.00 18.89 124 PHE A O 1
ATOM 787 N N . ASN A 1 128 ? 12.135 25.624 37.793 1.00 16.81 125 ASN A N 1
ATOM 788 C CA . ASN A 1 128 ? 10.699 25.823 37.919 1.00 18.54 125 ASN A CA 1
ATOM 789 C C . ASN A 1 128 ? 9.876 24.580 37.609 1.00 19.31 125 ASN A C 1
ATOM 790 O O . ASN A 1 128 ? 8.738 24.687 37.175 1.00 21.90 125 ASN A O 1
ATOM 795 N N . GLY A 1 129 ? 10.460 23.398 37.814 1.00 19.42 126 GLY A N 1
ATOM 796 C CA . GLY A 1 129 ? 9.749 22.192 37.588 1.00 22.52 126 GLY A CA 1
ATOM 797 C C . GLY A 1 129 ? 9.700 21.787 36.148 1.00 19.97 126 GLY A C 1
ATOM 798 O O . GLY A 1 129 ? 9.073 20.761 35.811 1.00 25.46 126 GLY A O 1
ATOM 799 N N . TYR A 1 130 ? 10.386 22.542 35.301 1.00 19.78 127 TYR A N 1
ATOM 800 C CA . TYR A 1 130 ? 10.364 22.217 33.873 1.00 19.41 127 TYR A CA 1
ATOM 801 C C . TYR A 1 130 ? 11.105 20.880 33.594 1.00 18.39 127 TYR A C 1
ATOM 802 O O . TYR A 1 130 ? 12.270 20.674 34.019 1.00 20.45 127 TYR A O 1
ATOM 811 N N . ASN A 1 131 ? 10.447 20.007 32.823 1.00 21.49 128 ASN A N 1
ATOM 812 C CA . ASN A 1 131 ? 10.946 18.667 32.486 1.00 18.79 128 ASN A CA 1
ATOM 813 C C . ASN A 1 131 ? 11.863 18.773 31.281 1.00 18.00 128 ASN A C 1
ATOM 814 O O . ASN A 1 131 ? 11.440 19.185 30.188 1.00 21.25 128 ASN A O 1
ATOM 819 N N . GLU A 1 132 ? 13.118 18.377 31.481 1.00 20.89 129 GLU A N 1
ATOM 820 C CA A GLU A 1 132 ? 14.153 18.455 30.449 0.60 19.61 129 GLU A CA 1
ATOM 821 C CA B GLU A 1 132 ? 14.149 18.468 30.448 0.40 19.79 129 GLU A CA 1
ATOM 822 C C . GLU A 1 132 ? 13.785 17.770 29.151 1.00 19.95 129 GLU A C 1
ATOM 823 O O . GLU A 1 132 ? 14.332 18.111 28.064 1.00 19.80 129 GLU A O 1
ATOM 834 N N . SER A 1 133 ? 12.879 16.808 29.231 1.00 17.20 130 SER A N 1
ATOM 835 C CA A SER A 1 133 ? 12.550 16.000 28.028 0.60 20.10 130 SER A CA 1
ATOM 836 C CA B SER A 1 133 ? 12.523 15.985 28.048 0.40 19.77 130 SER A CA 1
ATOM 837 C C . SER A 1 133 ? 11.278 16.465 27.304 1.00 19.50 130 SER A C 1
ATOM 838 O O . SER A 1 133 ? 10.889 15.865 26.295 1.00 20.39 130 SER A O 1
ATOM 843 N N . GLU A 1 134 ? 10.649 17.526 27.801 1.00 17.93 131 GLU A N 1
ATOM 844 C CA . GLU A 1 134 ? 9.409 18.064 27.194 1.00 17.80 131 GLU A CA 1
ATOM 845 C C . GLU A 1 134 ? 9.740 19.269 26.348 1.00 17.32 131 GLU A C 1
ATOM 846 O O . GLU A 1 134 ? 10.484 20.127 26.755 1.00 18.81 131 GLU A O 1
ATOM 852 N N . PRO A 1 135 ? 9.221 19.324 25.126 1.00 17.72 132 PRO A N 1
ATOM 853 C CA . PRO A 1 135 ? 9.569 20.495 24.332 1.00 19.01 132 PRO A CA 1
ATOM 854 C C . PRO A 1 135 ? 9.152 21.841 24.956 1.00 16.96 132 PRO A C 1
ATOM 855 O O . PRO A 1 135 ? 8.065 21.966 25.541 1.00 17.86 132 PRO A O 1
ATOM 859 N N . HIS A 1 136 ? 9.952 22.868 24.725 1.00 16.56 133 HIS A N 1
ATOM 860 C CA . HIS A 1 136 ? 9.730 24.226 25.221 1.00 15.82 133 HIS A CA 1
ATOM 861 C C . HIS A 1 136 ? 9.458 25.139 24.076 1.00 15.18 133 HIS A C 1
ATOM 862 O O . HIS A 1 136 ? 9.977 24.935 22.982 1.00 16.73 133 HIS A O 1
ATOM 869 N N . GLY A 1 137 ? 8.646 26.166 24.283 1.00 17.47 134 GLY A N 1
ATOM 870 C CA . GLY A 1 137 ? 8.515 27.240 23.282 1.00 16.47 134 GLY A CA 1
ATOM 871 C C . GLY A 1 137 ? 9.845 27.922 23.021 1.00 14.96 134 GLY A C 1
ATOM 872 O O . GLY A 1 137 ? 10.659 28.047 23.885 1.00 16.90 134 GLY A O 1
ATOM 881 N N . ALA A 1 139 ? 9.961 30.706 20.432 1.00 18.20 136 ALA A N 1
ATOM 882 C CA . ALA A 1 139 ? 9.691 31.958 19.758 1.00 19.52 136 ALA A CA 1
ATOM 883 C C . ALA A 1 139 ? 10.504 31.981 18.458 1.00 18.32 136 ALA A C 1
ATOM 884 O O . ALA A 1 139 ? 10.453 31.019 17.721 1.00 19.31 136 ALA A O 1
ATOM 886 N N . SER A 1 140 ? 11.294 33.011 18.196 1.00 17.69 137 SER A N 1
ATOM 887 C CA . SER A 1 140 ? 11.943 33.184 16.882 1.00 17.83 137 SER A CA 1
ATOM 888 C C . SER A 1 140 ? 13.169 32.284 16.644 1.00 16.43 137 SER A C 1
ATOM 889 O O . SER A 1 140 ? 13.739 32.324 15.574 1.00 16.66 137 SER A O 1
ATOM 892 N N . LEU A 1 141 ? 13.556 31.436 17.599 1.00 16.05 138 LEU A N 1
ATOM 893 C CA . LEU A 1 141 ? 14.596 30.441 17.328 1.00 16.08 138 LEU A CA 1
ATOM 894 C C . LEU A 1 141 ? 14.216 29.567 16.134 1.00 15.59 138 LEU A C 1
ATOM 895 O O . LEU A 1 141 ? 15.078 29.089 15.475 1.00 18.22 138 LEU A O 1
ATOM 900 N N . ALA A 1 142 ? 12.914 29.351 15.896 1.00 16.70 139 ALA A N 1
ATOM 901 C CA . ALA A 1 142 ? 12.453 28.636 14.725 1.00 15.74 139 ALA A CA 1
ATOM 902 C C . ALA A 1 142 ? 12.987 29.133 13.434 1.00 14.00 139 ALA A C 1
ATOM 903 O O . ALA A 1 142 ? 13.122 28.328 12.456 1.00 17.60 139 ALA A O 1
ATOM 905 N N . LYS A 1 143 ? 13.296 30.418 13.347 1.00 16.48 140 LYS A N 1
ATOM 906 C CA . LYS A 1 143 ? 13.569 30.975 12.004 1.00 16.64 140 LYS A CA 1
ATOM 907 C C . LYS A 1 143 ? 14.764 30.335 11.290 1.00 16.64 140 LYS A C 1
ATOM 908 O O . LYS A 1 143 ? 14.794 30.222 10.049 1.00 17.44 140 LYS A O 1
ATOM 914 N N . VAL A 1 144 ? 15.747 29.917 12.072 1.00 17.34 141 VAL A N 1
ATOM 915 C CA . VAL A 1 144 ? 16.984 29.356 11.523 1.00 18.10 141 VAL A CA 1
ATOM 916 C C . VAL A 1 144 ? 16.742 28.013 10.808 1.00 16.71 141 VAL A C 1
ATOM 917 O O . VAL A 1 144 ? 17.479 27.663 9.931 1.00 17.98 141 VAL A O 1
ATOM 921 N N . PHE A 1 145 ? 15.686 27.315 11.176 1.00 15.69 142 PHE A N 1
ATOM 922 C CA . PHE A 1 145 ? 15.298 26.051 10.518 1.00 14.52 142 PHE A CA 1
ATOM 923 C C . PHE A 1 145 ? 14.753 26.309 9.152 1.00 16.91 142 PHE A C 1
ATOM 924 O O . PHE A 1 145 ? 15.127 25.596 8.221 1.00 19.50 142 PHE A O 1
ATOM 932 N N . THR A 1 146 ? 13.850 27.289 9.025 1.00 16.30 143 THR A N 1
ATOM 933 C CA . THR A 1 146 ? 13.401 27.731 7.710 1.00 17.94 143 THR A CA 1
ATOM 934 C C . THR A 1 146 ? 14.560 28.218 6.867 1.00 15.39 143 THR A C 1
ATOM 935 O O . THR A 1 146 ? 14.689 27.828 5.685 1.00 17.35 143 THR A O 1
ATOM 939 N N . GLY A 1 147 ? 15.427 29.024 7.432 1.00 18.41 144 GLY A N 1
ATOM 940 C CA . GLY A 1 147 ? 16.615 29.521 6.709 1.00 18.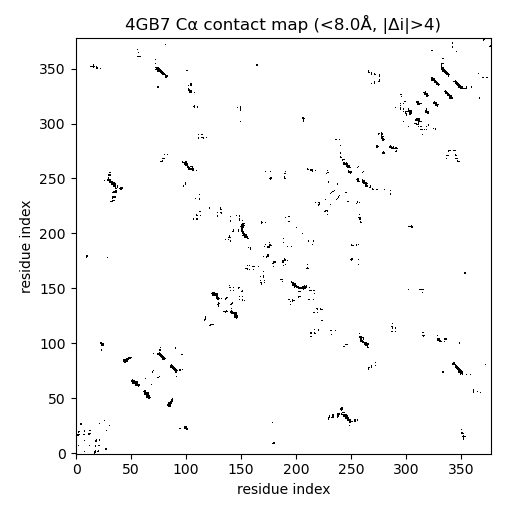83 144 GLY A CA 1
ATOM 941 C C . GLY A 1 147 ? 17.513 28.391 6.189 1.00 17.72 144 GLY A C 1
ATOM 942 O O . GLY A 1 147 ? 17.966 28.396 5.045 1.00 17.68 144 GLY A O 1
ATOM 943 N N . ALA A 1 148 ? 17.763 27.412 7.039 1.00 17.15 145 ALA A N 1
ATOM 944 C CA . ALA A 1 148 ? 18.621 26.279 6.688 1.00 18.39 145 ALA A CA 1
ATOM 945 C C . ALA A 1 148 ? 18.066 25.493 5.519 1.00 17.14 145 ALA A C 1
ATOM 946 O O . ALA A 1 148 ? 18.839 25.094 4.635 1.00 19.28 145 ALA A O 1
ATOM 948 N N . ILE A 1 149 ? 16.746 25.261 5.524 1.00 16.82 146 ILE A N 1
ATOM 949 C CA . ILE A 1 149 ? 16.078 24.492 4.460 1.00 16.47 146 ILE A CA 1
ATOM 950 C C . ILE A 1 149 ? 16.059 25.304 3.181 1.00 16.89 146 ILE A C 1
ATOM 951 O O . ILE A 1 149 ? 16.279 24.730 2.083 1.00 19.39 146 ILE A O 1
ATOM 956 N N . ILE A 1 150 ? 15.803 26.610 3.280 1.00 17.84 147 ILE A N 1
ATOM 957 C CA . ILE A 1 150 ? 15.908 27.453 2.085 1.00 16.97 147 ILE A CA 1
ATOM 958 C C . ILE A 1 150 ? 17.287 27.367 1.418 1.00 18.05 147 ILE A C 1
ATOM 959 O O . ILE A 1 150 ? 17.413 27.181 0.170 1.00 19.22 147 ILE A O 1
ATOM 964 N N . GLN A 1 151 ? 18.320 27.431 2.237 1.00 19.07 148 GLN A N 1
ATOM 965 C CA . GLN A 1 151 ? 19.709 27.344 1.732 1.00 18.45 148 GLN A CA 1
ATOM 966 C C . GLN A 1 151 ? 19.956 25.991 1.065 1.00 18.40 148 GLN A C 1
ATOM 967 O O . GLN A 1 151 ? 20.583 25.922 -0.013 1.00 20.57 148 GLN A O 1
ATOM 973 N N . SER A 1 152 ? 19.447 24.921 1.690 1.00 19.36 149 SER A N 1
ATOM 974 C CA . SER A 1 152 ? 19.582 23.552 1.135 1.00 17.56 149 SER A CA 1
ATOM 975 C C . SER A 1 152 ? 18.890 23.486 -0.224 1.00 20.34 149 SER A C 1
ATOM 976 O O . SER A 1 152 ? 19.462 22.982 -1.173 1.00 22.15 149 SER A O 1
ATOM 979 N N . LEU A 1 153 ? 17.651 23.965 -0.306 1.00 18.22 150 LEU A N 1
ATOM 980 C CA . LEU A 1 153 ? 16.924 23.915 -1.573 1.00 18.91 150 LEU A CA 1
ATOM 981 C C . LEU A 1 153 ? 17.580 24.717 -2.672 1.00 18.99 150 LEU A C 1
ATOM 982 O O . LEU A 1 153 ? 17.572 24.308 -3.879 1.00 19.34 150 LEU A O 1
ATOM 987 N N . ALA A 1 154 ? 18.162 25.853 -2.280 1.00 19.36 151 ALA A N 1
ATOM 988 C CA . ALA A 1 154 ? 18.837 26.738 -3.253 1.00 22.32 151 ALA A CA 1
ATOM 989 C C . ALA A 1 154 ? 20.078 26.029 -3.826 1.00 21.73 151 ALA A C 1
ATOM 990 O O . ALA A 1 154 ? 20.291 25.948 -5.073 1.00 23.76 151 ALA A O 1
ATOM 992 N N . GLU A 1 155 ? 20.846 25.431 -2.933 1.00 22.65 152 GLU A N 1
ATOM 993 C CA . GLU A 1 155 ? 22.011 24.627 -3.341 1.00 20.96 152 GLU A CA 1
ATOM 994 C C . GLU A 1 155 ? 21.691 23.314 -4.127 1.00 22.79 152 GLU A C 1
ATOM 995 O O . GLU A 1 155 ? 22.545 22.804 -4.854 1.00 28.50 152 GLU A O 1
ATOM 1001 N N . GLU A 1 156 ? 20.468 22.803 -3.989 1.00 21.61 153 GLU A N 1
ATOM 1002 C CA . GLU A 1 156 ? 19.972 21.630 -4.732 1.00 24.67 153 GLU A CA 1
ATOM 1003 C C . GLU A 1 156 ? 19.416 22.092 -6.082 1.00 25.88 153 GLU A C 1
ATOM 1004 O O . GLU A 1 156 ? 18.956 21.272 -6.848 1.00 27.51 153 GLU A O 1
ATOM 1010 N N . ASN A 1 157 ? 19.489 23.392 -6.355 1.00 24.07 154 ASN A N 1
ATOM 1011 C CA . ASN A 1 157 ? 18.949 24.046 -7.568 1.00 22.60 154 ASN A CA 1
ATOM 1012 C C . ASN A 1 157 ? 17.435 23.932 -7.767 1.00 22.95 154 ASN A C 1
ATOM 1013 O O . ASN A 1 157 ? 16.932 23.854 -8.894 1.00 27.05 154 ASN A O 1
ATOM 1018 N N . ARG A 1 158 ? 16.714 23.894 -6.662 1.00 21.72 155 ARG A N 1
ATOM 1019 C CA . ARG A 1 158 ? 15.252 23.799 -6.673 1.00 19.71 155 ARG A CA 1
ATOM 1020 C C . ARG A 1 158 ? 14.572 25.163 -6.609 1.00 21.94 155 ARG A C 1
ATOM 1021 O O . ARG A 1 158 ? 13.379 25.322 -7.000 1.00 23.29 155 ARG A O 1
ATOM 1029 N N . ILE A 1 159 ? 15.317 26.120 -6.071 1.00 19.97 156 ILE A N 1
ATOM 1030 C CA . ILE A 1 159 ? 14.929 27.529 -5.988 1.00 16.97 156 ILE A CA 1
ATOM 1031 C C . ILE A 1 159 ? 16.193 28.383 -6.228 1.00 19.34 156 ILE A C 1
ATOM 1032 O O . ILE A 1 159 ? 17.343 27.916 -6.099 1.00 21.07 156 ILE A O 1
ATOM 1037 N N . ASP A 1 160 ? 15.963 29.642 -6.571 1.00 22.07 157 ASP A N 1
ATOM 1038 C CA . ASP A 1 160 ? 16.990 30.622 -6.821 1.00 20.11 157 ASP A CA 1
ATOM 1039 C C . ASP A 1 160 ? 16.734 31.767 -5.860 1.00 23.05 157 ASP A C 1
ATOM 1040 O O . ASP A 1 160 ? 15.666 32.394 -5.912 1.00 22.24 157 ASP A O 1
ATOM 1045 N N . LEU A 1 161 ? 17.709 32.026 -5.000 1.00 20.53 158 LEU A N 1
ATOM 1046 C CA . LEU A 1 161 ? 17.577 33.033 -3.970 1.00 20.66 158 LEU A CA 1
ATOM 1047 C C . LEU A 1 161 ? 17.439 34.468 -4.515 1.00 20.30 158 LEU A C 1
ATOM 1048 O O . LEU A 1 161 ? 16.990 35.359 -3.829 1.00 22.32 158 LEU A O 1
ATOM 1053 N N . GLU A 1 162 ? 17.770 34.665 -5.784 1.00 20.08 159 GLU A N 1
ATOM 1054 C CA . GLU A 1 162 ? 17.668 35.981 -6.398 1.00 21.69 159 GLU A CA 1
ATOM 1055 C C . GLU A 1 162 ? 16.358 36.175 -7.158 1.00 22.53 159 GLU A C 1
ATOM 1056 O O . GLU A 1 162 ? 16.098 37.270 -7.681 1.00 24.50 159 GLU A O 1
ATOM 1062 N N . LYS A 1 163 ? 15.532 35.122 -7.217 1.00 20.27 160 LYS A N 1
ATOM 1063 C CA . LYS A 1 163 ? 14.183 35.245 -7.736 1.00 20.41 160 LYS A CA 1
ATOM 1064 C C . LYS A 1 163 ? 13.225 35.762 -6.659 1.00 21.46 160 LYS A C 1
ATOM 1065 O O . LYS A 1 163 ? 13.523 35.701 -5.441 1.00 22.02 160 LYS A O 1
ATOM 1071 N N . THR A 1 164 ? 12.096 36.301 -7.102 1.00 21.86 161 THR A N 1
ATOM 1072 C CA . THR A 1 164 ? 11.077 36.832 -6.220 1.00 22.38 161 THR A CA 1
ATOM 1073 C C . THR A 1 164 ? 10.249 35.704 -5.634 1.00 20.90 161 THR A C 1
ATOM 1074 O O . THR A 1 164 ? 10.056 34.662 -6.242 1.00 19.50 161 THR A O 1
ATOM 1078 N N . ALA A 1 165 ? 9.739 35.929 -4.430 1.00 22.58 162 ALA A N 1
ATOM 1079 C CA . ALA A 1 165 ? 8.857 34.969 -3.802 1.00 21.88 162 ALA A CA 1
ATOM 1080 C C . ALA A 1 165 ? 7.639 34.634 -4.648 1.00 21.10 162 ALA A C 1
ATOM 1081 O O . ALA A 1 165 ? 7.181 33.489 -4.621 1.00 21.40 162 ALA A O 1
ATOM 1083 N N . ASP A 1 166 ? 7.097 35.604 -5.397 1.00 21.95 163 ASP A N 1
ATOM 1084 C CA . ASP A 1 166 ? 5.911 35.359 -6.191 1.00 19.01 163 ASP A CA 1
ATOM 1085 C C . ASP A 1 166 ? 6.215 34.586 -7.469 1.00 18.87 163 ASP A C 1
ATOM 1086 O O . ASP A 1 166 ? 5.294 34.189 -8.193 1.00 21.68 163 ASP A O 1
ATOM 1091 N N . THR A 1 167 ? 7.493 34.280 -7.681 1.00 19.05 164 THR A N 1
ATOM 1092 C CA . THR A 1 167 ? 7.882 33.303 -8.713 1.00 18.73 164 THR A CA 1
ATOM 1093 C C . THR A 1 167 ? 7.379 31.902 -8.285 1.00 19.06 164 THR A C 1
ATOM 1094 O O . THR A 1 167 ? 6.977 31.076 -9.104 1.00 19.66 164 THR A O 1
ATOM 1098 N N . TYR A 1 168 ? 7.389 31.670 -6.975 1.00 19.97 165 TYR A N 1
ATOM 1099 C CA . TYR A 1 168 ? 7.063 30.380 -6.443 1.00 19.62 165 TYR A CA 1
ATOM 1100 C C . TYR A 1 168 ? 5.680 30.338 -5.837 1.00 20.00 165 TYR A C 1
ATOM 1101 O O . TYR A 1 168 ? 5.052 29.282 -5.842 1.00 21.65 165 TYR A O 1
ATOM 1110 N N . ILE A 1 169 ? 5.228 31.478 -5.277 1.00 20.96 166 ILE A N 1
ATOM 1111 C CA . ILE A 1 169 ? 3.904 31.564 -4.657 1.00 19.52 166 ILE A CA 1
ATOM 1112 C C . ILE A 1 169 ? 3.030 32.509 -5.502 1.00 20.70 166 ILE A C 1
ATOM 1113 O O . ILE A 1 169 ? 3.052 33.712 -5.328 1.00 20.27 166 ILE A O 1
ATOM 1118 N N . LYS A 1 170 ? 2.282 31.969 -6.465 1.00 23.35 167 LYS A N 1
ATOM 1119 C CA . LYS A 1 170 ? 1.538 32.835 -7.362 1.00 26.47 167 LYS A CA 1
ATOM 1120 C C . LYS A 1 170 ? 0.463 33.639 -6.625 1.00 27.76 167 LYS A C 1
ATOM 1121 O O . LYS A 1 170 ? 0.108 34.736 -7.052 1.00 28.51 167 LYS A O 1
ATOM 1127 N N . GLU A 1 171 ? -0.037 33.094 -5.514 1.00 24.79 168 GLU A N 1
ATOM 1128 C CA . GLU A 1 171 ? -0.966 33.823 -4.633 1.00 23.38 168 GLU A CA 1
ATOM 1129 C C . GLU A 1 171 ? -0.449 35.147 -4.103 1.00 23.93 168 GLU A C 1
ATOM 1130 O O . GLU A 1 171 ? -1.268 36.030 -3.742 1.00 24.76 168 GLU A O 1
ATOM 1136 N N . LEU A 1 172 ? 0.876 35.303 -4.072 1.00 23.07 169 LEU A N 1
ATOM 1137 C CA . LEU A 1 172 ? 1.517 36.524 -3.578 1.00 20.41 169 LEU A CA 1
ATOM 1138 C C . LEU A 1 172 ? 1.923 37.498 -4.687 1.00 19.43 169 LEU A C 1
ATOM 1139 O O . LEU A 1 172 ? 2.575 38.523 -4.417 1.00 20.52 169 LEU A O 1
ATOM 1144 N N . LYS A 1 173 ? 1.556 37.185 -5.931 1.00 21.98 170 LYS A N 1
ATOM 1145 C CA . LYS A 1 173 ? 1.992 38.012 -7.046 1.00 24.46 170 LYS A CA 1
ATOM 1146 C C . LYS A 1 173 ? 1.671 39.507 -6.845 1.00 24.57 170 LYS A C 1
ATOM 1147 O O . LYS A 1 173 ? 0.537 39.917 -6.579 1.00 24.49 170 LYS A O 1
ATOM 1153 N N . ASN A 1 174 ? 2.726 40.299 -6.972 1.00 24.87 171 ASN A N 1
ATOM 1154 C CA . ASN A 1 174 ? 2.667 41.770 -6.915 1.00 27.27 171 ASN A CA 1
ATOM 1155 C C . ASN A 1 174 ? 2.317 42.314 -5.533 1.00 27.79 171 ASN A C 1
ATOM 1156 O O . ASN A 1 174 ? 2.025 43.483 -5.412 1.00 37.82 171 ASN A O 1
ATOM 1161 N N . THR A 1 175 ? 2.389 41.470 -4.496 1.00 22.81 172 THR A N 1
ATOM 1162 C CA . THR A 1 175 ? 2.217 41.917 -3.086 1.00 27.39 172 THR A CA 1
ATOM 1163 C C . THR A 1 175 ? 3.572 42.181 -2.470 1.00 24.67 172 THR A C 1
ATOM 1164 O O . THR A 1 175 ? 4.559 41.776 -3.019 1.00 23.57 172 THR A O 1
ATOM 1168 N N . PRO A 1 176 ? 3.631 42.842 -1.291 1.00 20.22 173 PRO A N 1
ATOM 1169 C CA . PRO A 1 176 ? 4.934 43.187 -0.767 1.00 21.91 173 PRO A CA 1
ATOM 1170 C C . PRO A 1 176 ? 5.893 42.002 -0.502 1.00 21.99 173 PRO A C 1
ATOM 1171 O O . PRO A 1 176 ? 7.100 42.094 -0.783 1.00 23.62 173 PRO A O 1
ATOM 1175 N N . PHE A 1 177 ? 5.394 40.951 0.135 1.00 23.17 174 PHE A N 1
ATOM 1176 C CA . PHE A 1 177 ? 6.241 39.738 0.325 1.00 23.14 174 PHE A CA 1
ATOM 1177 C C . PHE A 1 177 ? 6.495 39.020 -0.981 1.00 20.18 174 PHE A C 1
ATOM 1178 O O . PHE A 1 177 ? 7.533 38.396 -1.139 1.00 24.15 174 PHE A O 1
ATOM 1186 N N . GLY A 1 178 ? 5.567 39.122 -1.919 1.00 19.39 175 GLY A N 1
ATOM 1187 C CA . GLY A 1 178 ? 5.756 38.549 -3.242 1.00 19.43 175 GLY A CA 1
ATOM 1188 C C . GLY A 1 178 ? 6.870 39.134 -4.087 1.00 21.16 175 GLY A C 1
ATOM 1189 O O . GLY A 1 178 ? 7.593 38.401 -4.833 1.00 22.25 175 GLY A O 1
ATOM 1190 N N . LYS A 1 179 ? 7.007 40.443 -3.982 1.00 23.57 176 LYS A N 1
ATOM 1191 C CA . LYS A 1 179 ? 7.951 41.221 -4.761 1.00 22.47 176 LYS A CA 1
ATOM 1192 C C . LYS A 1 179 ? 9.353 41.115 -4.235 1.00 22.63 176 LYS A C 1
ATOM 1193 O O . LYS A 1 179 ? 10.310 41.422 -4.945 1.00 24.56 176 LYS A O 1
ATOM 1199 N N . ALA A 1 180 ? 9.506 40.710 -2.978 1.00 22.95 177 ALA A N 1
ATOM 1200 C CA . ALA A 1 180 ? 10.833 40.546 -2.410 1.00 19.67 177 ALA A CA 1
ATOM 1201 C C . ALA A 1 180 ? 11.514 39.321 -2.979 1.00 18.07 177 ALA A C 1
ATOM 1202 O O . ALA A 1 180 ? 10.871 38.288 -3.206 1.00 21.50 177 ALA A O 1
ATOM 1204 N N . THR A 1 181 ? 12.823 39.406 -3.139 1.00 18.62 178 THR A N 1
ATOM 1205 C CA . THR A 1 181 ? 13.598 38.216 -3.492 1.00 19.77 178 THR A CA 1
ATOM 1206 C C . THR A 1 181 ? 13.723 37.332 -2.273 1.00 19.32 178 THR A C 1
ATOM 1207 O O . THR A 1 181 ? 13.574 37.798 -1.132 1.00 20.13 178 THR A O 1
ATOM 1211 N N . LEU A 1 182 ? 14.026 36.062 -2.512 1.00 19.82 179 LEU A N 1
ATOM 1212 C CA . LEU A 1 182 ? 14.223 35.142 -1.411 1.00 19.98 179 LEU A CA 1
ATOM 1213 C C . LEU A 1 182 ? 15.355 35.619 -0.498 1.00 18.47 179 LEU A C 1
ATOM 1214 O O . LEU A 1 182 ? 15.226 35.529 0.733 1.00 20.82 179 LEU A O 1
ATOM 1219 N N . GLN A 1 183 ? 16.446 36.098 -1.091 1.00 18.58 180 GLN A N 1
ATOM 1220 C CA . GLN A 1 183 ? 17.569 36.626 -0.344 1.00 19.50 180 GLN A CA 1
ATOM 1221 C C . GLN A 1 183 ? 17.163 37.803 0.550 1.00 19.11 180 GLN A C 1
ATOM 1222 O O . GLN A 1 183 ? 17.578 37.861 1.714 1.00 19.82 180 GLN A O 1
ATOM 1228 N N . GLN A 1 184 ? 16.365 38.724 0.017 1.00 22.20 181 GLN A N 1
ATOM 1229 C CA . GLN A 1 184 ? 15.800 39.835 0.826 1.00 21.50 181 GLN A CA 1
ATOM 1230 C C . GLN A 1 184 ? 15.010 39.358 2.022 1.00 19.03 181 GLN A C 1
ATOM 1231 O O . GLN A 1 184 ? 15.126 39.921 3.141 1.00 19.92 181 GLN A O 1
ATOM 1237 N N . LEU A 1 185 ? 14.213 38.318 1.808 1.00 18.68 182 LEU A N 1
ATOM 1238 C CA . LEU A 1 185 ? 13.446 37.693 2.900 1.00 20.00 182 LEU A CA 1
ATOM 1239 C C . LEU A 1 185 ? 14.390 37.073 3.937 1.00 18.49 182 LEU A C 1
ATOM 1240 O O . LEU A 1 185 ? 14.248 37.310 5.195 1.00 18.07 182 LEU A O 1
ATOM 1253 N N . ASP A 1 187 ? 17.350 37.883 4.625 1.00 18.38 184 ASP A N 1
ATOM 1254 C CA . ASP A 1 187 ? 18.080 38.930 5.333 1.00 19.66 184 ASP A CA 1
ATOM 1255 C C . ASP A 1 187 ? 17.194 39.939 6.076 1.00 17.83 184 ASP A C 1
ATOM 1256 O O . ASP A 1 187 ? 17.712 40.962 6.565 1.00 21.21 184 ASP A O 1
ATOM 1269 N N . GLN A 1 189 ? 15.041 42.140 4.971 1.00 19.91 186 GLN A N 1
ATOM 1270 C CA . GLN A 1 189 ? 15.080 43.430 4.334 1.00 21.97 186 GLN A CA 1
ATOM 1271 C C . GLN A 1 189 ? 13.749 43.794 3.611 1.00 20.89 186 GLN A C 1
ATOM 1272 O O . GLN A 1 189 ? 13.721 44.600 2.656 1.00 22.90 186 GLN A O 1
ATOM 1278 N N . VAL A 1 190 ? 12.656 43.231 4.106 1.00 18.92 187 VAL A N 1
ATOM 1279 C CA . VAL A 1 190 ? 11.314 43.486 3.602 1.00 23.16 187 VAL A CA 1
ATOM 1280 C C . VAL A 1 190 ? 10.533 44.265 4.653 1.00 23.47 187 VAL A C 1
ATOM 1281 O O . VAL A 1 190 ? 10.310 43.785 5.804 1.00 20.87 187 VAL A O 1
ATOM 1285 N N . SER A 1 191 ? 10.145 45.482 4.263 1.00 22.87 188 SER A N 1
ATOM 1286 C CA . SER A 1 191 ? 9.562 46.458 5.203 1.00 21.39 188 SER A CA 1
ATOM 1287 C C . SER A 1 191 ? 8.053 46.451 5.008 1.00 19.60 188 SER A C 1
ATOM 1288 O O . SER A 1 191 ? 7.531 46.904 3.957 1.00 23.50 188 SER A O 1
ATOM 1291 N N . VAL A 1 192 ? 7.354 45.962 6.010 1.00 19.80 189 VAL A N 1
ATOM 1292 C CA . VAL A 1 192 ? 5.945 45.713 5.916 1.00 21.16 189 VAL A CA 1
ATOM 1293 C C . VAL A 1 192 ? 5.257 46.034 7.235 1.00 24.14 189 VAL A C 1
ATOM 1294 O O . VAL A 1 192 ? 5.795 45.776 8.327 1.00 26.41 189 VAL A O 1
ATOM 1298 N N . GLU A 1 193 ? 4.049 46.577 7.12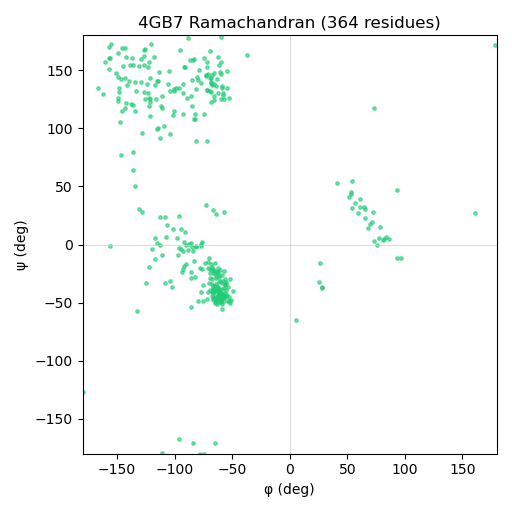2 1.00 25.68 190 GLU A N 1
ATOM 1299 C CA A GLU A 1 193 ? 3.163 46.791 8.270 0.60 27.20 190 GLU A CA 1
ATOM 1300 C CA B GLU A 1 193 ? 3.186 46.675 8.283 0.40 26.03 190 GLU A CA 1
ATOM 1301 C C . GLU A 1 193 ? 1.834 46.057 7.989 1.00 25.36 190 GLU A C 1
ATOM 1302 O O . GLU A 1 193 ? 1.446 45.855 6.803 1.00 25.28 190 GLU A O 1
ATOM 1313 N N . TYR A 1 194 ? 1.149 45.691 9.057 1.00 23.64 191 TYR A N 1
ATOM 1314 C CA . TYR A 1 194 ? -0.128 45.039 8.994 1.00 22.25 191 TYR A CA 1
ATOM 1315 C C . TYR A 1 194 ? -1.110 45.895 9.765 1.00 24.34 191 TYR A C 1
ATOM 1316 O O . TYR A 1 194 ? -0.707 46.653 10.685 1.00 25.08 191 TYR A O 1
ATOM 1325 N N . PRO A 1 195 ? -2.401 45.747 9.452 1.00 23.76 192 PRO A N 1
ATOM 1326 C CA . PRO A 1 195 ? -3.403 46.320 10.331 1.00 25.52 192 PRO A CA 1
ATOM 1327 C C . PRO A 1 195 ? -3.301 45.744 11.730 1.00 24.85 192 PRO A C 1
ATOM 1328 O O . PRO A 1 195 ? -2.770 44.660 11.917 1.00 25.43 192 PRO A O 1
ATOM 1332 N N . THR A 1 196 ? -3.798 46.475 12.716 1.00 24.94 193 THR A N 1
ATOM 1333 C CA . THR A 1 196 ? -3.936 45.922 14.059 1.00 23.06 193 THR A CA 1
ATOM 1334 C C . THR A 1 196 ? -5.243 45.153 14.267 1.00 25.36 193 THR A C 1
ATOM 1335 O O . THR A 1 196 ? -5.310 44.309 15.147 1.00 24.61 193 THR A O 1
ATOM 1339 N N . HIS A 1 197 ? -6.291 45.444 13.482 1.00 26.87 194 HIS A N 1
ATOM 1340 C CA . HIS A 1 197 ? -7.635 44.858 13.717 1.00 26.86 194 HIS A CA 1
ATOM 1341 C C . HIS A 1 197 ? -8.105 45.094 15.136 1.00 28.53 194 HIS A C 1
ATOM 1342 O O . HIS A 1 197 ? -8.816 44.292 15.731 1.00 30.67 194 HIS A O 1
ATOM 1349 N N . GLY A 1 198 ? -7.682 46.215 15.691 1.00 29.28 195 GLY A N 1
ATOM 1350 C CA . GLY A 1 198 ? -8.090 46.624 16.995 1.00 28.30 195 GLY A CA 1
ATOM 1351 C C . GLY A 1 198 ? -7.437 45.942 18.158 1.00 23.28 195 GLY A C 1
ATOM 1352 O O . GLY A 1 198 ? -7.763 46.230 19.338 1.00 30.20 195 GLY A O 1
ATOM 1353 N N . TYR A 1 199 ? -6.458 45.107 17.884 1.00 24.83 196 TYR A N 1
ATOM 1354 C CA . TYR A 1 199 ? -5.820 44.370 18.964 1.00 24.32 196 TYR A CA 1
ATOM 1355 C C . TYR A 1 199 ? -4.540 45.048 19.364 1.00 22.97 196 TYR A C 1
ATOM 1356 O O . TYR A 1 199 ? -3.803 45.492 18.510 1.00 25.37 196 TYR A O 1
ATOM 1365 N N . GLU A 1 200 ? -4.299 45.196 20.665 1.00 23.18 197 GLU A N 1
ATOM 1366 C CA . GLU A 1 200 ? -2.967 45.564 21.102 1.00 22.87 197 GLU A CA 1
ATOM 1367 C C . GLU A 1 200 ? -2.709 45.010 22.482 1.00 21.63 197 GLU A C 1
ATOM 1368 O O . GLU A 1 200 ? -3.635 44.856 23.263 1.00 26.19 197 GLU A O 1
ATOM 1374 N N . HIS A 1 201 ? -1.459 44.664 22.730 1.00 23.69 198 HIS A N 1
ATOM 1375 C CA . HIS A 1 201 ? -1.001 44.157 23.995 1.00 24.31 198 HIS A CA 1
ATOM 1376 C C . HIS A 1 201 ? 0.276 44.899 24.286 1.00 23.08 198 HIS A C 1
ATOM 1377 O O . HIS A 1 201 ? 1.060 45.120 23.394 1.00 25.46 198 HIS A O 1
ATOM 1384 N N . PRO A 1 202 ? 0.505 45.309 25.554 1.00 24.87 199 PRO A N 1
ATOM 1385 C CA . PRO A 1 202 ? 1.647 46.202 25.798 1.00 27.06 199 PRO A CA 1
ATOM 1386 C C . PRO A 1 202 ? 3.018 45.597 25.594 1.00 25.12 199 PRO A C 1
ATOM 1387 O O . PRO A 1 202 ? 3.986 46.322 25.428 1.00 37.16 199 PRO A O 1
ATOM 1391 N N . ALA A 1 203 ? 3.100 44.286 25.613 1.00 26.85 200 ALA A N 1
ATOM 1392 C CA . ALA A 1 203 ? 4.381 43.586 25.475 1.00 29.18 200 ALA A CA 1
ATOM 1393 C C . ALA A 1 203 ? 4.440 42.823 24.157 1.00 26.49 200 ALA A C 1
ATOM 1394 O O . ALA A 1 203 ? 5.183 41.865 24.050 1.00 34.04 200 ALA A O 1
ATOM 1396 N N . LEU A 1 204 ? 3.667 43.231 23.152 1.00 22.64 201 LEU A N 1
ATOM 1397 C CA . LEU A 1 204 ? 3.677 42.519 21.886 1.00 21.69 201 LEU A CA 1
ATOM 1398 C C . LEU A 1 204 ? 3.681 43.473 20.698 1.00 23.23 201 LEU A C 1
ATOM 1399 O O . LEU A 1 204 ? 2.791 44.330 20.557 1.00 25.70 201 LEU A O 1
ATOM 1404 N N . GLU A 1 205 ? 4.718 43.354 19.878 1.00 23.75 202 GLU A N 1
ATOM 1405 C CA A GLU A 1 205 ? 4.780 44.006 18.578 0.60 25.45 202 GLU A CA 1
ATOM 1406 C CA B GLU A 1 205 ? 4.761 44.034 18.595 0.40 25.23 202 GLU A CA 1
ATOM 1407 C C . GLU A 1 205 ? 3.613 43.529 17.716 1.00 22.94 202 GLU A C 1
ATOM 1408 O O . GLU A 1 205 ? 3.190 42.401 17.826 1.00 22.28 202 GLU A O 1
ATOM 1419 N N . ASN A 1 206 ? 3.093 44.404 16.864 1.00 23.98 203 ASN A N 1
ATOM 1420 C CA . ASN A 1 206 ? 1.980 44.022 15.997 1.00 23.17 203 ASN A CA 1
ATOM 1421 C C . ASN A 1 206 ? 2.305 42.834 15.083 1.00 22.06 203 ASN A C 1
ATOM 1422 O O . ASN A 1 206 ? 1.457 42.006 14.812 1.00 22.73 203 ASN A O 1
ATOM 1427 N N . GLN A 1 207 ? 3.550 42.711 14.652 1.00 22.74 204 GLN A N 1
ATOM 1428 C CA A GLN A 1 207 ? 3.923 41.609 13.755 0.60 24.23 204 GLN A CA 1
ATOM 1429 C CA B GLN A 1 207 ? 3.911 41.613 13.749 0.40 24.23 204 GLN A CA 1
ATOM 1430 C C . GLN A 1 207 ? 3.792 40.259 14.467 1.00 22.07 204 GLN A C 1
ATOM 1431 O O . GLN A 1 207 ? 3.543 39.239 13.847 1.00 23.86 204 GLN A O 1
ATOM 1442 N N . ASP A 1 208 ? 3.958 40.259 15.797 1.00 22.17 205 ASP A N 1
ATOM 1443 C CA . ASP A 1 208 ? 3.710 39.069 16.574 1.00 20.84 205 ASP A CA 1
ATOM 1444 C C . ASP A 1 208 ? 2.182 38.864 16.837 1.00 19.12 205 ASP A C 1
ATOM 1445 O O . ASP A 1 208 ? 1.663 37.775 16.672 1.00 20.40 205 ASP A O 1
ATOM 1450 N N . ALA A 1 209 ? 1.493 39.923 17.288 1.00 22.35 206 ALA A N 1
ATOM 1451 C CA . ALA A 1 209 ? 0.053 39.897 17.558 1.00 21.13 206 ALA A CA 1
ATOM 1452 C C . ALA A 1 209 ? -0.673 39.329 16.337 1.00 19.62 206 ALA A C 1
ATOM 1453 O O . ALA A 1 209 ? -1.480 38.419 16.455 1.00 21.00 206 ALA A O 1
ATOM 1455 N N . GLN A 1 210 ? -0.327 39.826 15.161 1.00 19.31 207 GLN A N 1
ATOM 1456 C CA . GLN A 1 210 ? -1.017 39.396 13.932 1.00 19.91 207 GLN A CA 1
ATOM 1457 C C . GLN A 1 210 ? -0.798 37.931 13.611 1.00 19.81 207 GLN A C 1
ATOM 1458 O O . GLN A 1 210 ? -1.730 37.229 13.183 1.00 21.10 207 GLN A O 1
ATOM 1464 N N . LEU A 1 211 ? 0.414 37.439 13.855 1.00 17.97 208 LEU A N 1
ATOM 1465 C CA . LEU A 1 211 ? 0.686 36.021 13.599 1.00 19.94 208 LEU A CA 1
ATOM 1466 C C . LEU A 1 211 ? -0.109 35.174 14.547 1.00 16.87 208 LEU A C 1
ATOM 1467 O O . LEU A 1 211 ? -0.699 34.181 14.163 1.00 20.20 208 LEU A O 1
ATOM 1472 N N . TYR A 1 212 ? -0.163 35.595 15.814 1.00 18.55 209 TYR A N 1
ATOM 1473 C CA . TYR A 1 212 ? -0.954 34.847 16.773 1.00 19.83 209 TYR A CA 1
ATOM 1474 C C . TYR A 1 212 ? -2.487 34.938 16.524 1.00 21.45 209 TYR A C 1
ATOM 1475 O O . TYR A 1 212 ? -3.164 33.943 16.662 1.00 20.37 209 TYR A O 1
ATOM 1484 N N . LEU A 1 213 ? -3.007 36.108 16.133 1.00 21.21 210 LEU A N 1
ATOM 1485 C CA . LEU A 1 213 ? -4.409 36.235 15.750 1.00 18.40 210 LEU A CA 1
ATOM 1486 C C . LEU A 1 213 ? -4.699 35.359 14.516 1.00 20.43 210 LEU A C 1
ATOM 1487 O O . LEU A 1 213 ? -5.675 34.620 14.479 1.00 21.36 210 LEU A O 1
ATOM 1492 N N . ALA A 1 214 ? -3.814 35.411 13.539 1.00 21.26 211 ALA A N 1
ATOM 1493 C CA . ALA A 1 214 ? -3.914 34.530 12.344 1.00 23.75 211 ALA A CA 1
ATOM 1494 C C . ALA A 1 214 ? -3.982 33.043 12.674 1.00 24.25 211 ALA A C 1
ATOM 1495 O O . ALA A 1 214 ? -4.658 32.262 11.974 1.00 22.22 211 ALA A O 1
ATOM 1497 N N . SER A 1 215 ? -3.281 32.657 13.746 1.00 22.01 212 SER A N 1
ATOM 1498 C CA . SER A 1 215 ? -3.193 31.286 14.188 1.00 23.96 212 SER A CA 1
ATOM 1499 C C . SER A 1 215 ? -4.264 30.930 15.209 1.00 23.95 212 SER A C 1
ATOM 1500 O O . SER A 1 215 ? -4.250 29.824 15.737 1.00 28.17 212 SER A O 1
ATOM 1503 N N . ASN A 1 216 ? -5.149 31.885 15.524 1.00 21.57 213 ASN A N 1
ATOM 1504 C CA . ASN A 1 216 ? -6.235 31.668 16.450 1.00 23.96 213 ASN A CA 1
ATOM 1505 C C . ASN A 1 216 ? -5.787 31.407 17.887 1.00 21.97 213 ASN A C 1
ATOM 1506 O O . ASN A 1 216 ? -6.443 30.654 18.603 1.00 25.23 213 ASN A O 1
ATOM 1511 N N . ILE A 1 217 ? -4.657 31.984 18.299 1.00 23.92 214 ILE A N 1
ATOM 1512 C CA . ILE A 1 217 ? -4.164 31.748 19.665 1.00 22.20 214 ILE A CA 1
ATOM 1513 C C . ILE A 1 217 ? -4.118 33.040 20.480 1.00 21.81 214 ILE A C 1
ATOM 1514 O O . ILE A 1 217 ? -3.598 33.053 21.597 1.00 26.14 214 ILE A O 1
ATOM 1519 N N . LEU A 1 218 ? -4.634 34.129 19.898 1.00 21.50 215 LEU A N 1
ATOM 1520 C CA . LEU A 1 218 ? -5.085 35.302 20.677 1.00 22.79 215 LEU A CA 1
ATOM 1521 C C . LEU A 1 218 ? -6.580 35.477 20.426 1.00 22.61 215 LEU A C 1
ATOM 1522 O O . LEU A 1 218 ? -7.119 34.944 19.457 1.00 22.93 215 LEU A O 1
ATOM 1527 N N . PRO A 1 219 ? -7.272 36.219 21.304 1.00 24.46 216 PRO A N 1
ATOM 1528 C CA . PRO A 1 219 ? -8.734 36.273 21.197 1.00 24.20 216 PRO A CA 1
ATOM 1529 C C . PRO A 1 219 ? -9.194 37.080 19.987 1.00 25.64 216 PRO A C 1
ATOM 1530 O O . PRO A 1 219 ? -8.702 38.205 19.766 1.00 27.26 216 PRO A O 1
ATOM 1534 N N . ARG A 1 220 ? -10.139 36.524 19.233 1.00 27.53 217 ARG A N 1
ATOM 1535 C CA . ARG A 1 220 ? -10.710 37.260 18.112 1.00 26.45 217 ARG A CA 1
ATOM 1536 C C . ARG A 1 220 ? -12.044 37.806 18.604 1.00 27.30 217 ARG A C 1
ATOM 1537 O O . ARG A 1 220 ? -12.941 37.039 18.925 1.00 28.90 217 ARG A O 1
ATOM 1545 N N . ASP A 1 221 ? -12.146 39.125 18.695 1.00 29.98 218 ASP A N 1
ATOM 1546 C CA . ASP A 1 221 ? -13.324 39.728 19.307 1.00 34.67 218 ASP A CA 1
ATOM 1547 C C . ASP A 1 221 ? -14.538 39.654 18.396 1.00 32.36 218 ASP A C 1
ATOM 1548 O O . ASP A 1 221 ? -14.469 39.092 17.285 1.00 28.30 218 ASP A O 1
ATOM 1553 N N . LYS A 1 222 ? -15.662 40.186 18.875 1.00 38.76 219 LYS A N 1
ATOM 1554 C CA . LYS A 1 222 ? -16.920 40.119 18.126 1.00 36.37 219 LYS A CA 1
ATOM 1555 C C . LYS A 1 222 ? -16.815 40.756 16.748 1.00 35.83 219 LYS A C 1
ATOM 1556 O O . LYS A 1 222 ? -17.487 40.329 15.833 1.00 43.90 219 LYS A O 1
ATOM 1562 N N . ASN A 1 223 ? -15.984 41.781 16.607 1.00 33.81 220 ASN A N 1
ATOM 1563 C CA . ASN A 1 223 ? -15.903 42.495 15.343 1.00 42.50 220 ASN A CA 1
ATOM 1564 C C . ASN A 1 223 ? -14.706 42.099 14.513 1.00 39.05 220 ASN A C 1
ATOM 1565 O O . ASN A 1 223 ? -14.400 42.786 13.539 1.00 36.99 220 ASN A O 1
ATOM 1570 N N . TYR A 1 224 ? -14.041 41.002 14.876 1.00 38.46 221 TYR A N 1
ATOM 1571 C CA . TYR A 1 224 ? -12.764 40.637 14.246 1.00 29.15 221 TYR A CA 1
ATOM 1572 C C . TYR A 1 224 ? -12.919 40.495 12.745 1.00 26.72 221 TYR A C 1
ATOM 1573 O O . TYR A 1 224 ? -13.778 39.763 12.269 1.00 32.40 221 TYR A O 1
ATOM 1582 N N . ASP A 1 225 ? -12.088 41.229 12.036 1.00 28.37 222 ASP A N 1
ATOM 1583 C CA . ASP A 1 225 ? -12.032 41.216 10.587 1.00 30.00 222 ASP A CA 1
ATOM 1584 C C . ASP A 1 225 ? -10.587 40.996 10.115 1.00 28.81 222 ASP A C 1
ATOM 1585 O O . ASP A 1 225 ? -10.178 41.426 9.039 1.00 26.66 222 ASP A O 1
ATOM 1590 N N . GLY A 1 226 ? -9.803 40.326 10.936 1.00 24.21 223 GLY A N 1
ATOM 1591 C CA . GLY A 1 226 ? -8.420 40.120 10.647 1.00 24.89 223 GLY A CA 1
ATOM 1592 C C . GLY A 1 226 ? -8.143 38.775 9.998 1.00 23.31 223 GLY A C 1
ATOM 1593 O O . GLY A 1 226 ? -9.059 38.045 9.585 1.00 25.07 223 GLY A O 1
ATOM 1594 N N . PRO A 1 227 ? -6.854 38.414 9.937 1.00 23.08 224 PRO A N 1
ATOM 1595 C CA . PRO A 1 227 ? -6.494 37.160 9.255 1.00 20.76 224 PRO A CA 1
ATOM 1596 C C . PRO A 1 227 ? -7.040 35.909 9.950 1.00 21.68 224 PRO A C 1
ATOM 1597 O O . PRO A 1 227 ? -7.063 35.838 11.201 1.00 22.22 224 PRO A O 1
ATOM 1609 N N . LYS A 1 229 ? -5.981 32.677 8.894 1.00 21.46 226 LYS A N 1
ATOM 1610 C CA . LYS A 1 229 ? -4.902 31.728 8.787 1.00 21.91 226 LYS A CA 1
ATOM 1611 C C . LYS A 1 229 ? -3.657 32.533 8.465 1.00 19.15 226 LYS A C 1
ATOM 1612 O O . LYS A 1 229 ? -3.759 33.668 8.035 1.00 20.74 226 LYS A O 1
ATOM 1618 N N . ILE A 1 230 ? -2.478 31.943 8.650 1.00 19.53 227 ILE A N 1
ATOM 1619 C CA . ILE A 1 230 ? -1.206 32.663 8.473 1.00 17.69 227 ILE A CA 1
ATOM 1620 C C . ILE A 1 230 ? -1.080 33.327 7.088 1.00 19.04 227 ILE A C 1
ATOM 1621 O O . ILE A 1 230 ? -0.648 34.479 6.980 1.00 19.24 227 ILE A O 1
ATOM 1626 N N . TYR A 1 231 ? -1.457 32.627 6.029 1.00 20.54 228 TYR A N 1
ATOM 1627 C CA . TYR A 1 231 ? -1.294 33.220 4.732 1.00 20.69 228 TYR A CA 1
ATOM 1628 C C . TYR A 1 231 ? -2.145 34.464 4.509 1.00 21.91 228 TYR A C 1
ATOM 1629 O O . TYR A 1 231 ? -1.757 35.350 3.715 1.00 22.50 228 TYR A O 1
ATOM 1638 N N . ASP A 1 232 ? -3.288 34.537 5.183 1.00 22.38 229 ASP A N 1
ATOM 1639 C CA . ASP A 1 232 ? -4.127 35.757 5.164 1.00 22.49 229 ASP A CA 1
ATOM 1640 C C . ASP A 1 232 ? -3.349 36.986 5.636 1.00 22.25 229 ASP A C 1
ATOM 1641 O O . ASP A 1 232 ? -3.475 38.088 5.106 1.00 23.75 229 ASP A O 1
ATOM 1654 N N . LEU A 1 234 ? -0.154 37.453 5.399 1.00 22.74 231 LEU A N 1
ATOM 1655 C CA . LEU A 1 234 ? 0.809 37.831 4.377 1.00 21.31 231 LEU A CA 1
ATOM 1656 C C . LEU A 1 234 ? 0.128 38.653 3.301 1.00 23.35 231 LEU A C 1
ATOM 1657 O O . LEU A 1 234 ? 0.741 39.574 2.767 1.00 22.07 231 LEU A O 1
ATOM 1662 N N . GLN A 1 235 ? -1.153 38.363 3.043 1.00 20.96 232 GLN A N 1
ATOM 1663 C CA . GLN A 1 235 ? -1.912 39.045 1.999 1.00 25.72 232 GLN A CA 1
ATOM 1664 C C . GLN A 1 235 ? -2.320 40.456 2.452 1.00 23.64 232 GLN A C 1
ATOM 1665 O O . GLN A 1 235 ? -2.597 41.330 1.616 1.00 27.92 232 GLN A O 1
ATOM 1671 N N . GLU A 1 236 ? -2.335 40.677 3.762 1.00 25.97 233 GLU A N 1
ATOM 1672 C CA . GLU A 1 236 ? -2.634 41.997 4.329 1.00 28.93 233 GLU A CA 1
ATOM 1673 C C . GLU A 1 236 ? -1.421 42.956 4.395 1.00 27.81 233 GLU A C 1
ATOM 1674 O O . GLU A 1 236 ? -1.579 44.122 4.782 1.00 32.65 233 GLU A O 1
ATOM 1680 N N . ALA A 1 237 ? -0.223 42.465 4.045 1.00 22.97 234 ALA A N 1
ATOM 1681 C CA . ALA A 1 237 ? 1.015 43.243 4.152 1.00 22.75 234 ALA A CA 1
ATOM 1682 C C . ALA A 1 237 ? 0.943 44.503 3.328 1.00 26.52 234 ALA A C 1
ATOM 1683 O O . ALA A 1 237 ? 0.499 44.468 2.164 1.00 24.82 234 ALA A O 1
ATOM 1685 N N . LYS A 1 238 ? 1.372 45.598 3.946 1.00 25.70 235 LYS A N 1
ATOM 1686 C CA A LYS A 1 238 ? 1.493 46.885 3.273 0.60 25.97 235 LYS A CA 1
ATOM 1687 C CA B LYS A 1 238 ? 1.491 46.887 3.284 0.40 26.19 235 LYS A CA 1
ATOM 1688 C C . LYS A 1 238 ? 2.962 47.309 3.304 1.00 24.37 235 LYS A C 1
ATOM 1689 O O . LYS A 1 238 ? 3.591 47.418 4.388 1.00 28.31 235 LYS A O 1
ATOM 1700 N N . GLU A 1 239 ? 3.518 47.563 2.127 1.00 27.00 236 GLU A N 1
ATOM 1701 C CA . GLU A 1 239 ? 4.939 47.906 2.007 1.00 23.77 236 GLU A CA 1
ATOM 1702 C C . GLU A 1 239 ? 5.224 49.334 2.556 1.00 25.54 236 GLU A C 1
ATOM 1703 O O . GLU A 1 239 ? 4.506 50.293 2.241 1.00 27.51 236 GLU A O 1
ATOM 1709 N N . THR A 1 240 ? 6.263 49.463 3.373 1.00 26.46 237 THR A N 1
ATOM 1710 C CA . THR A 1 240 ? 6.611 50.727 3.965 1.00 26.56 237 THR A CA 1
ATOM 1711 C C . THR A 1 240 ? 7.982 51.211 3.519 1.00 26.16 237 THR A C 1
ATOM 1712 O O . THR A 1 240 ? 8.331 52.334 3.764 1.00 28.74 237 THR A O 1
ATOM 1716 N N . ALA A 1 241 ? 8.772 50.347 2.892 1.00 27.99 238 ALA A N 1
ATOM 1717 C CA . ALA A 1 241 ? 10.008 50.750 2.235 1.00 26.82 238 ALA A CA 1
ATOM 1718 C C . ALA A 1 241 ? 10.362 49.717 1.188 1.00 27.19 238 ALA A C 1
ATOM 1719 O O . ALA A 1 241 ? 9.851 48.602 1.226 1.00 29.15 238 ALA A O 1
ATOM 1721 N N . PRO A 1 242 ? 11.212 50.104 0.227 1.00 29.11 239 PRO A N 1
ATOM 1722 C CA . PRO A 1 242 ? 11.455 49.143 -0.830 1.00 30.78 239 PRO A CA 1
ATOM 1723 C C . PRO A 1 242 ? 12.206 47.911 -0.329 1.00 26.58 239 PRO A C 1
ATOM 1724 O O . PRO A 1 242 ? 13.083 48.027 0.535 1.00 26.89 239 PRO A O 1
ATOM 1728 N N . PRO A 1 243 ? 11.900 46.752 -0.904 1.00 25.90 240 PRO A N 1
ATOM 1729 C CA . PRO A 1 243 ? 12.622 45.571 -0.451 1.00 27.33 240 PRO A CA 1
ATOM 1730 C C . PRO A 1 243 ? 14.128 45.648 -0.749 1.00 24.87 240 PRO A C 1
ATOM 1731 O O . PRO A 1 243 ? 14.572 46.111 -1.821 1.00 26.70 240 PRO A O 1
ATOM 1735 N N . GLY A 1 244 ? 14.927 45.256 0.226 1.00 24.85 241 GLY A N 1
ATOM 1736 C CA . GLY A 1 244 ? 16.358 45.356 0.106 1.00 25.29 241 GLY A CA 1
ATOM 1737 C C . GLY A 1 244 ? 16.935 46.643 0.661 1.00 23.59 241 GLY A C 1
ATOM 1738 O O . GLY A 1 244 ? 18.158 46.744 0.855 1.00 28.93 241 GLY A O 1
ATOM 1739 N N . SER A 1 245 ? 16.086 47.628 0.969 1.00 26.91 242 SER A N 1
ATOM 1740 C CA . SER A 1 245 ? 16.583 48.977 1.263 1.00 27.33 242 SER A CA 1
ATOM 1741 C C . SER A 1 245 ? 17.079 49.179 2.679 1.00 27.13 242 SER A C 1
ATOM 1742 O O . SER A 1 245 ? 17.963 50.024 2.911 1.00 31.57 242 SER A O 1
ATOM 1745 N N . VAL A 1 246 ? 16.530 48.409 3.616 1.00 25.73 243 VAL A N 1
ATOM 1746 C CA . VAL A 1 246 ? 16.893 48.519 5.039 1.00 24.43 243 VAL A CA 1
ATOM 1747 C C . VAL A 1 246 ? 16.479 47.231 5.764 1.00 24.19 243 VAL A C 1
ATOM 1748 O O . VAL A 1 246 ? 15.578 46.535 5.321 1.00 24.41 243 VAL A O 1
ATOM 1752 N N . PHE A 1 247 ? 17.124 46.957 6.881 1.00 24.09 244 PHE A N 1
ATOM 1753 C CA . PHE A 1 247 ? 16.715 45.879 7.765 1.00 24.04 244 PHE A CA 1
ATOM 1754 C C . PHE A 1 247 ? 15.391 46.234 8.444 1.00 24.90 244 PHE A C 1
ATOM 1755 O O . PHE A 1 247 ? 15.245 47.332 9.007 1.00 25.24 244 PHE A O 1
ATOM 1763 N N . SER A 1 248 ? 14.444 45.287 8.421 1.00 20.34 245 SER A N 1
ATOM 1764 C CA . SER A 1 248 ? 13.182 45.402 9.140 1.00 23.04 245 SER A CA 1
ATOM 1765 C C . SER A 1 248 ? 12.779 44.005 9.553 1.00 20.95 245 SER A C 1
ATOM 1766 O O . SER A 1 248 ? 12.358 43.198 8.711 1.00 21.50 245 SER A O 1
ATOM 1769 N N . TYR A 1 249 ? 12.936 43.702 10.843 1.00 21.47 246 TYR A N 1
ATOM 1770 C CA . TYR A 1 249 ? 12.622 42.365 11.330 1.00 19.62 246 TYR A CA 1
ATOM 1771 C C . TYR A 1 249 ? 11.128 42.086 11.204 1.00 21.94 246 TYR A C 1
ATOM 1772 O O . TYR A 1 249 ? 10.307 42.849 11.714 1.00 24.97 246 TYR A O 1
ATOM 1781 N N . ASN A 1 250 ? 10.768 40.995 10.517 1.00 19.64 247 ASN A N 1
ATOM 1782 C CA . ASN A 1 250 ? 9.372 40.662 10.346 1.00 19.54 247 ASN A CA 1
ATOM 1783 C C . ASN A 1 250 ? 9.148 39.142 10.251 1.00 20.14 247 ASN A C 1
ATOM 1784 O O . ASN A 1 250 ? 9.665 38.487 9.354 1.00 20.85 247 ASN A O 1
ATOM 1789 N N . ASN A 1 251 ? 8.304 38.621 11.131 1.00 18.60 248 ASN A N 1
ATOM 1790 C CA . ASN A 1 251 ? 7.865 37.209 11.080 1.00 18.90 248 ASN A CA 1
ATOM 1791 C C . ASN A 1 251 ? 7.384 36.802 9.695 1.00 19.47 248 ASN A C 1
ATOM 1792 O O . ASN A 1 251 ? 7.586 35.677 9.266 1.00 19.08 248 ASN A O 1
ATOM 1797 N N . GLY A 1 252 ? 6.671 37.695 9.038 1.00 20.96 249 GLY A N 1
ATOM 1798 C CA . GLY A 1 252 ? 6.119 37.433 7.728 1.00 19.65 249 GLY A CA 1
ATOM 1799 C C . GLY A 1 252 ? 7.122 37.015 6.704 1.00 18.85 249 GLY A C 1
ATOM 1800 O O . GLY A 1 252 ? 6.772 36.242 5.764 1.00 20.51 249 GLY A O 1
ATOM 1801 N N . SER A 1 253 ? 8.349 37.523 6.810 1.00 17.70 250 SER A N 1
ATOM 1802 C CA . SER A 1 253 ? 9.382 37.137 5.855 1.00 18.59 250 SER A CA 1
ATOM 1803 C C . SER A 1 253 ? 9.694 35.641 5.964 1.00 16.59 250 SER A C 1
ATOM 1804 O O . SER A 1 253 ? 9.736 34.916 4.976 1.00 17.98 250 SER A O 1
ATOM 1807 N N . THR A 1 254 ? 9.876 35.158 7.195 1.00 16.41 251 THR A N 1
ATOM 1808 C CA . THR A 1 254 ? 10.095 33.731 7.413 1.00 16.38 251 THR A CA 1
ATOM 1809 C C . THR A 1 254 ? 8.875 32.901 6.993 1.00 15.20 251 THR A C 1
ATOM 1810 O O . THR A 1 254 ? 9.017 31.817 6.410 1.00 19.83 251 THR A O 1
ATOM 1814 N N . GLU A 1 255 ? 7.669 33.410 7.261 1.00 17.28 252 GLU A N 1
ATOM 1815 C CA . GLU A 1 255 ? 6.437 32.686 6.902 1.00 16.53 252 GLU A CA 1
ATOM 1816 C C . GLU A 1 255 ? 6.352 32.544 5.398 1.00 17.06 252 GLU A C 1
ATOM 1817 O O . GLU A 1 255 ? 5.911 31.490 4.901 1.00 19.90 252 GLU A O 1
ATOM 1823 N N . THR A 1 256 ? 6.793 33.570 4.672 1.00 18.68 253 THR A N 1
ATOM 1824 C CA . THR A 1 256 ? 6.797 33.495 3.196 1.00 17.38 253 THR A CA 1
ATOM 1825 C C . THR A 1 256 ? 7.767 32.407 2.705 1.00 17.51 253 THR A C 1
ATOM 1826 O O . THR A 1 256 ? 7.460 31.579 1.828 1.00 17.37 253 THR A O 1
ATOM 1830 N N . LEU A 1 257 ? 8.969 32.456 3.215 1.00 19.68 254 LEU A N 1
ATOM 1831 C CA . LEU A 1 257 ? 9.977 31.434 2.936 1.00 19.18 254 LEU A CA 1
ATOM 1832 C C . LEU A 1 257 ? 9.454 30.022 3.220 1.00 16.69 254 LEU A C 1
ATOM 1833 O O . LEU A 1 257 ? 9.661 29.119 2.456 1.00 18.00 254 LEU A O 1
ATOM 1838 N N . ALA A 1 258 ? 8.784 29.828 4.345 1.00 17.35 255 ALA A N 1
ATOM 1839 C CA . ALA A 1 258 ? 8.190 28.520 4.653 1.00 17.86 255 ALA A CA 1
ATOM 1840 C C . ALA A 1 258 ? 7.121 28.097 3.639 1.00 18.93 255 ALA A C 1
ATOM 1841 O O . ALA A 1 258 ? 7.014 26.918 3.316 1.00 18.37 255 ALA A O 1
ATOM 1843 N N . TRP A 1 259 ? 6.316 29.061 3.160 1.00 18.61 256 TRP A N 1
ATOM 1844 C CA . TRP A 1 259 ? 5.337 28.785 2.129 1.00 17.26 256 TRP A CA 1
ATOM 1845 C C . TRP A 1 259 ? 6.013 28.295 0.874 1.00 17.88 256 TRP A C 1
ATOM 1846 O O . TRP A 1 259 ? 5.580 27.327 0.276 1.00 19.40 256 TRP A O 1
ATOM 1857 N N . ILE A 1 260 ? 7.152 28.875 0.539 1.00 17.47 257 ILE A N 1
ATOM 1858 C CA . ILE A 1 260 ? 7.947 28.406 -0.583 1.00 19.71 257 ILE A CA 1
ATOM 1859 C C . ILE A 1 260 ? 8.430 26.964 -0.364 1.00 19.14 257 ILE A C 1
ATOM 1860 O O . ILE A 1 260 ? 8.301 26.114 -1.253 1.00 20.11 257 ILE A O 1
ATOM 1865 N N . ILE A 1 261 ? 8.951 26.676 0.826 1.00 17.51 258 ILE A N 1
ATOM 1866 C CA . ILE A 1 261 ? 9.361 25.301 1.149 1.00 17.53 258 ILE A CA 1
ATOM 1867 C C . ILE A 1 261 ? 8.221 24.315 0.867 1.00 18.17 258 ILE A C 1
ATOM 1868 O O . ILE A 1 261 ? 8.425 23.263 0.221 1.00 20.50 258 ILE A O 1
ATOM 1873 N N . ARG A 1 262 ? 7.038 24.625 1.386 1.00 18.94 259 ARG A N 1
ATOM 1874 C CA . ARG A 1 262 ? 5.902 23.715 1.282 1.00 18.01 259 ARG A CA 1
ATOM 1875 C C . ARG A 1 262 ? 5.505 23.534 -0.167 1.00 20.05 259 ARG A C 1
ATOM 1876 O O . ARG A 1 262 ? 5.253 22.430 -0.616 1.00 20.52 259 ARG A O 1
ATOM 1884 N N . THR A 1 263 ? 5.443 24.628 -0.896 1.00 19.56 260 THR A N 1
ATOM 1885 C CA . THR A 1 263 ? 5.056 24.575 -2.293 1.00 20.41 260 THR A CA 1
ATOM 1886 C C . THR A 1 263 ? 6.032 23.795 -3.148 1.00 21.83 260 THR A C 1
ATOM 1887 O O . THR A 1 263 ? 5.610 22.943 -3.989 1.00 22.09 260 THR A O 1
ATOM 1891 N N . ILE A 1 264 ? 7.320 24.121 -3.008 1.00 20.25 261 ILE A N 1
ATOM 1892 C CA . ILE A 1 264 ? 8.390 23.382 -3.756 1.00 20.97 261 ILE A CA 1
ATOM 1893 C C . ILE A 1 264 ? 8.434 21.869 -3.453 1.00 19.99 261 ILE A C 1
ATOM 1894 O O . ILE A 1 264 ? 8.515 21.047 -4.351 1.00 22.50 261 ILE A O 1
ATOM 1899 N N . THR A 1 265 ? 8.366 21.508 -2.181 1.00 20.14 262 THR A N 1
ATOM 1900 C CA . THR A 1 265 ? 8.602 20.140 -1.768 1.00 18.97 262 THR A CA 1
ATOM 1901 C C . THR A 1 265 ? 7.349 19.301 -1.705 1.00 20.83 262 THR A C 1
ATOM 1902 O O . THR A 1 265 ? 7.425 18.053 -1.697 1.00 22.96 262 THR A O 1
ATOM 1906 N N . GLY A 1 266 ? 6.191 19.948 -1.655 1.00 20.84 263 GLY A N 1
ATOM 1907 C CA . GLY A 1 266 ? 4.948 19.221 -1.522 1.00 20.50 263 GLY A CA 1
ATOM 1908 C C . GLY A 1 266 ? 4.769 18.560 -0.158 1.00 20.74 263 GLY A C 1
ATOM 1909 O O . GLY A 1 266 ? 3.913 17.678 -0.006 1.00 23.32 263 GLY A O 1
ATOM 1910 N N . LYS A 1 267 ? 5.544 19.008 0.833 1.00 21.53 264 LYS A N 1
ATOM 1911 C CA . LYS A 1 267 ? 5.524 18.433 2.196 1.00 19.75 264 LYS A CA 1
ATOM 1912 C C . LYS A 1 267 ? 5.358 19.568 3.195 1.00 20.16 264 LYS A C 1
ATOM 1913 O O . LYS A 1 267 ? 5.634 20.713 2.865 1.00 23.69 264 LYS A O 1
ATOM 1919 N N . SER A 1 268 ? 4.903 19.250 4.409 1.00 19.10 265 SER A N 1
ATOM 1920 C CA . SER A 1 268 ? 4.720 20.276 5.420 1.00 21.09 265 SER A CA 1
ATOM 1921 C C . SER A 1 268 ? 6.075 20.806 5.891 1.00 20.61 265 SER A C 1
ATOM 1922 O O . SER A 1 268 ? 7.126 20.206 5.641 1.00 19.91 265 SER A O 1
ATOM 1925 N N . LEU A 1 269 ? 6.075 21.922 6.605 1.00 18.96 266 LEU A N 1
ATOM 1926 C CA . LEU A 1 269 ? 7.350 22.410 7.135 1.00 18.19 266 LEU A CA 1
ATOM 1927 C C . LEU A 1 269 ? 7.843 21.386 8.180 1.00 17.02 266 LEU A C 1
ATOM 1928 O O . LEU A 1 269 ? 9.052 21.113 8.251 1.00 16.65 266 LEU A O 1
ATOM 1933 N N . ALA A 1 270 ? 6.925 20.839 8.983 1.00 18.21 267 ALA A N 1
ATOM 1934 C CA . ALA A 1 270 ? 7.277 19.896 10.022 1.00 17.52 267 ALA A CA 1
ATOM 1935 C C . ALA A 1 270 ? 7.941 18.671 9.406 1.00 19.80 267 ALA A C 1
ATOM 1936 O O . ALA A 1 270 ? 8.946 18.203 9.914 1.00 21.72 267 ALA A O 1
ATOM 1938 N N . GLU A 1 271 ? 7.414 18.191 8.284 1.00 19.08 268 GLU A N 1
ATOM 1939 C CA . GLU A 1 271 ? 7.984 17.010 7.618 1.00 20.26 268 GLU A CA 1
ATOM 1940 C C . GLU A 1 271 ? 9.358 17.301 7.044 1.00 20.62 268 GLU A C 1
ATOM 1941 O O . GLU A 1 271 ? 10.279 16.465 7.140 1.00 21.47 268 GLU A O 1
ATOM 1947 N N . ASN A 1 272 ? 9.510 18.495 6.454 1.00 18.70 269 ASN A N 1
ATOM 1948 C CA . ASN A 1 272 ? 10.802 18.948 5.974 1.00 20.91 269 ASN A CA 1
ATOM 1949 C C . ASN A 1 272 ? 11.824 19.020 7.095 1.00 18.20 269 ASN A C 1
ATOM 1950 O O . ASN A 1 272 ? 12.955 18.551 6.952 1.00 17.82 269 ASN A O 1
ATOM 1955 N N . VAL A 1 273 ? 11.465 19.632 8.217 1.00 18.43 270 VAL A N 1
ATOM 1956 C CA . VAL A 1 273 ? 12.418 19.754 9.286 1.00 19.95 270 VAL A CA 1
ATOM 1957 C C . VAL A 1 273 ? 12.783 18.382 9.835 1.00 17.42 270 VAL A C 1
ATOM 1958 O O . VAL A 1 273 ? 13.962 18.112 10.142 1.00 18.04 270 VAL A O 1
ATOM 1962 N N . SER A 1 274 ? 11.801 17.501 9.948 1.00 16.97 271 SER A N 1
ATOM 1963 C CA . SER A 1 274 ? 12.051 16.125 10.411 1.00 18.34 271 SER A CA 1
ATOM 1964 C C . SER A 1 274 ? 12.956 15.342 9.475 1.00 17.76 271 SER A C 1
ATOM 1965 O O . SER A 1 274 ? 13.955 14.790 9.889 1.00 20.29 271 SER A O 1
ATOM 1968 N N . GLU A 1 275 ? 12.627 15.338 8.192 1.00 17.89 272 GLU A N 1
ATOM 1969 C CA . GLU A 1 275 ? 13.391 14.542 7.241 1.00 20.11 272 GLU A CA 1
ATOM 1970 C C . GLU A 1 275 ? 14.827 15.064 7.064 1.00 19.46 272 GLU A C 1
ATOM 1971 O O . GLU A 1 275 ? 15.809 14.329 6.967 1.00 20.90 272 GLU A O 1
ATOM 1977 N N . ARG A 1 276 ? 14.957 16.381 7.038 1.00 20.68 273 ARG A N 1
ATOM 1978 C CA . ARG A 1 276 ? 16.242 16.988 6.730 1.00 17.97 273 ARG A CA 1
ATOM 1979 C C . ARG A 1 276 ? 17.163 17.157 7.929 1.00 18.10 273 ARG A C 1
ATOM 1980 O O . ARG A 1 276 ? 18.395 17.213 7.767 1.00 19.62 273 ARG A O 1
ATOM 1988 N N . ILE A 1 277 ? 16.600 17.318 9.119 1.00 18.74 274 ILE A N 1
ATOM 1989 C CA . ILE A 1 277 ? 17.389 17.706 10.272 1.00 17.84 274 ILE A CA 1
ATOM 1990 C C . ILE A 1 277 ? 17.069 16.832 11.487 1.00 16.72 274 ILE A C 1
ATOM 1991 O O . ILE A 1 277 ? 17.983 16.215 12.055 1.00 17.46 274 ILE A O 1
ATOM 1996 N N . TRP A 1 278 ? 15.810 16.795 11.884 1.00 17.06 275 TRP A N 1
ATOM 1997 C CA . TRP A 1 278 ? 15.436 16.268 13.233 1.00 16.46 275 TRP A CA 1
ATOM 1998 C C . TRP A 1 278 ? 15.651 14.763 13.362 1.00 18.40 275 TRP A C 1
ATOM 1999 O O . TRP A 1 278 ? 15.757 14.235 14.453 1.00 18.46 275 TRP A O 1
ATOM 2010 N N . SER A 1 279 ? 15.625 14.065 12.241 1.00 16.53 276 SER A N 1
ATOM 2011 C CA . SER A 1 279 ? 15.815 12.630 12.197 1.00 21.29 276 SER A CA 1
ATOM 2012 C C . SER A 1 279 ? 17.281 12.266 11.923 1.00 19.17 276 SER A C 1
ATOM 2013 O O . SER A 1 279 ? 17.594 11.091 11.918 1.00 25.47 276 SER A O 1
ATOM 2016 N N . GLN A 1 280 ? 18.149 13.266 11.687 1.00 19.63 277 GLN A N 1
ATOM 2017 C CA . GLN A 1 280 ? 19.489 13.051 11.142 1.00 21.03 277 GLN A CA 1
ATOM 2018 C C . GLN A 1 280 ? 20.631 13.304 12.083 1.00 18.95 277 GLN A C 1
ATOM 2019 O O . GLN A 1 280 ? 21.754 12.971 11.737 1.00 21.93 277 GLN A O 1
ATOM 2025 N N . ILE A 1 281 ? 20.391 13.867 13.278 1.00 19.11 278 ILE A N 1
ATOM 2026 C CA . ILE A 1 281 ? 21.533 14.242 14.143 1.00 19.11 278 ILE A CA 1
ATOM 2027 C C . ILE A 1 281 ? 21.417 13.748 15.588 1.00 18.14 278 ILE A C 1
ATOM 2028 O O . ILE A 1 281 ? 21.900 14.405 16.525 1.00 20.23 278 ILE A O 1
ATOM 2033 N N . GLY A 1 282 ? 20.753 12.597 15.751 1.00 20.18 279 GLY A N 1
ATOM 2034 C CA . GLY A 1 282 ? 20.728 11.890 17.046 1.00 19.34 279 GLY A CA 1
ATOM 2035 C C . GLY A 1 282 ? 19.864 12.544 18.101 1.00 18.91 279 GLY A C 1
ATOM 2036 O O . GLY A 1 282 ? 20.071 12.308 19.317 1.00 19.00 279 GLY A O 1
ATOM 2045 N N . GLU A 1 284 ? 17.087 13.362 20.786 1.00 17.77 281 GLU A N 1
ATOM 2046 C CA . GLU A 1 284 ? 16.487 12.522 21.783 1.00 17.56 281 GLU A CA 1
ATOM 2047 C C . GLU A 1 284 ? 14.962 12.438 21.732 1.00 17.64 281 GLU A C 1
ATOM 2048 O O . GLU A 1 284 ? 14.393 11.425 22.178 1.00 20.99 281 GLU A O 1
ATOM 2054 N N . GLU A 1 285 ? 14.313 13.550 21.326 1.00 16.45 282 GLU A N 1
ATOM 2055 C CA . GLU A 1 285 ? 12.865 13.673 21.363 1.00 15.78 282 GLU A CA 1
ATOM 2056 C C . GLU A 1 285 ? 12.351 14.309 20.096 1.00 16.51 282 GLU A C 1
ATOM 2057 O O . GLU A 1 285 ? 13.101 14.975 19.347 1.00 18.50 282 GLU A O 1
ATOM 2063 N N . ASN A 1 286 ? 11.062 14.089 19.872 1.00 18.05 283 ASN A N 1
ATOM 2064 C CA . ASN A 1 286 ? 10.344 14.832 18.858 1.00 18.36 283 ASN A CA 1
ATOM 2065 C C . ASN A 1 286 ? 10.360 16.329 19.184 1.00 14.94 283 ASN A C 1
ATOM 2066 O O . ASN A 1 286 ? 10.455 16.755 20.358 1.00 18.37 283 ASN A O 1
ATOM 2071 N N . ALA A 1 287 ? 10.221 17.125 18.149 1.00 18.99 284 ALA A N 1
ATOM 2072 C CA . ALA A 1 287 ? 9.854 18.513 18.306 1.00 16.34 284 ALA A CA 1
ATOM 2073 C C . ALA A 1 287 ? 8.426 18.650 17.744 1.00 15.17 284 ALA A C 1
ATOM 2074 O O . ALA A 1 287 ? 7.790 17.650 17.350 1.00 17.93 284 ALA A O 1
ATOM 2076 N N . TYR A 1 288 ? 7.895 19.843 17.783 1.00 16.41 285 TYR A N 1
ATOM 2077 C CA . TYR A 1 288 ? 6.614 20.129 17.145 1.00 17.29 285 TYR A CA 1
ATOM 2078 C C . TYR A 1 288 ? 6.473 21.606 16.838 1.00 18.48 285 TYR A C 1
ATOM 2079 O O . TYR A 1 288 ? 7.091 22.460 17.520 1.00 17.76 285 TYR A O 1
ATOM 2088 N N . TYR A 1 289 ? 5.701 21.903 15.790 1.00 18.82 286 TYR A N 1
ATOM 2089 C CA . TYR A 1 289 ? 5.319 23.259 15.466 1.00 16.39 286 TYR A CA 1
ATOM 2090 C C . TYR A 1 289 ? 3.879 23.546 15.851 1.00 16.47 286 TYR A C 1
ATOM 2091 O O . TYR A 1 289 ? 2.976 22.775 15.509 1.00 18.03 286 TYR A O 1
ATOM 2100 N N . VAL A 1 290 ? 3.675 24.675 16.528 1.00 17.28 287 VAL A N 1
ATOM 2101 C CA . VAL A 1 290 ? 2.345 25.251 16.636 1.00 17.42 287 VAL A CA 1
ATOM 2102 C C . VAL A 1 290 ? 1.894 25.633 15.230 1.00 16.88 287 VAL A C 1
ATOM 2103 O O . VAL A 1 290 ? 2.679 26.146 14.425 1.00 19.53 287 VAL A O 1
ATOM 2107 N N . THR A 1 291 ? 0.606 25.426 14.971 1.00 19.16 288 THR A N 1
ATOM 2108 C CA . THR A 1 291 ? 0.045 25.749 13.647 1.00 18.49 288 THR A CA 1
ATOM 2109 C C . THR A 1 291 ? -1.171 26.681 13.733 1.00 19.14 288 THR A C 1
ATOM 2110 O O . THR A 1 291 ? -1.768 26.835 14.777 1.00 20.80 288 THR A O 1
ATOM 2114 N N . ASP A 1 292 ? -1.582 27.220 12.588 1.00 19.58 289 ASP A N 1
ATOM 2115 C CA . ASP A 1 292 ? -2.902 27.817 12.438 1.00 19.68 289 ASP A CA 1
ATOM 2116 C C . ASP A 1 292 ? -3.973 26.715 12.276 1.00 22.21 289 ASP A C 1
ATOM 2117 O O . ASP A 1 292 ? -3.669 25.510 12.302 1.00 20.46 289 ASP A O 1
ATOM 2122 N N . GLU A 1 293 ? -5.229 27.133 12.127 1.00 19.60 290 GLU A N 1
ATOM 2123 C CA . GLU A 1 293 ? -6.344 26.190 12.105 1.00 21.07 290 GLU A CA 1
ATOM 2124 C C . GLU A 1 293 ? -6.308 25.326 10.851 1.00 22.68 290 GLU A C 1
ATOM 2125 O O . GLU A 1 293 ? -6.965 24.282 10.804 1.00 26.62 290 GLU A O 1
ATOM 2131 N N . THR A 1 294 ? -5.548 25.763 9.846 1.00 22.12 291 THR A N 1
ATOM 2132 C CA . THR A 1 294 ? -5.351 24.982 8.639 1.00 21.50 291 THR A CA 1
ATOM 2133 C C . THR A 1 294 ? -4.141 24.052 8.662 1.00 19.84 291 THR A C 1
ATOM 2134 O O . THR A 1 294 ? -3.808 23.427 7.661 1.00 24.49 291 THR A O 1
ATOM 2138 N N . LYS A 1 295 ? -3.540 23.900 9.847 1.00 20.27 292 LYS A N 1
ATOM 2139 C CA . LYS A 1 295 ? -2.357 23.054 10.061 1.00 22.65 292 LYS A CA 1
ATOM 2140 C C . LYS A 1 295 ? -1.103 23.547 9.320 1.00 21.67 292 LYS A C 1
ATOM 2141 O O . LYS A 1 295 ? -0.124 22.789 9.096 1.00 21.84 292 LYS A O 1
ATOM 2147 N N . ILE A 1 296 ? -1.106 24.843 9.004 1.00 18.90 293 ILE A N 1
ATOM 2148 C CA . ILE A 1 296 ? 0.107 25.512 8.530 1.00 18.16 293 ILE A CA 1
ATOM 2149 C C . ILE A 1 296 ? 0.908 25.972 9.730 1.00 19.75 293 ILE A C 1
ATOM 2150 O O . ILE A 1 296 ? 0.405 26.706 10.597 1.00 21.38 293 ILE A O 1
ATOM 2155 N N . GLU A 1 297 ? 2.192 25.599 9.747 1.00 18.38 294 GLU A N 1
ATOM 2156 C CA . GLU A 1 297 ? 3.036 25.883 10.890 1.00 16.55 294 GLU A CA 1
ATOM 2157 C C . GLU A 1 297 ? 3.387 27.383 10.975 1.00 16.28 294 GLU A C 1
ATOM 2158 O O . GLU A 1 297 ? 3.543 28.039 9.962 1.00 18.37 294 GLU A O 1
ATOM 2164 N N . GLN A 1 298 ? 3.488 27.908 12.204 1.00 16.28 295 GLN A N 1
ATOM 2165 C CA . GLN A 1 298 ? 4.163 29.182 12.454 1.00 16.2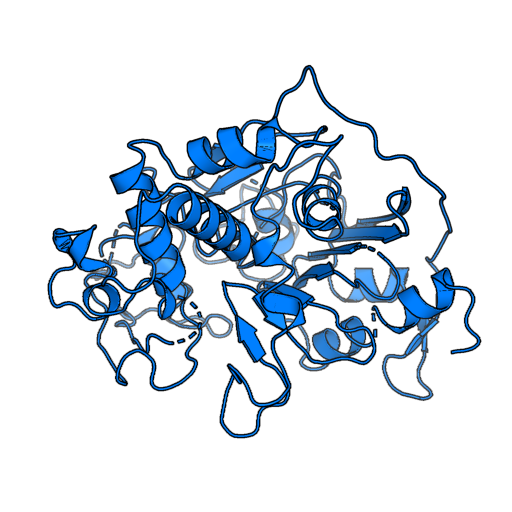3 295 GLN A CA 1
ATOM 2166 C C . GLN A 1 298 ? 5.652 28.959 12.271 1.00 18.57 295 GLN A C 1
ATOM 2167 O O . GLN A 1 298 ? 6.339 28.667 13.244 1.00 18.97 295 GLN A O 1
ATOM 2173 N N . ALA A 1 299 ? 6.140 29.123 11.049 1.00 17.21 296 ALA A N 1
ATOM 2174 C CA . ALA A 1 299 ? 7.541 28.966 10.764 1.00 17.30 296 ALA A CA 1
ATOM 2175 C C . ALA A 1 299 ? 8.432 29.953 11.528 1.00 16.08 296 ALA A C 1
ATOM 2176 O O . ALA A 1 299 ? 9.614 29.687 11.769 1.00 18.82 296 ALA A O 1
ATOM 2178 N N . SER A 1 300 ? 7.852 31.102 11.882 1.00 17.94 297 SER A N 1
ATOM 2179 C CA . SER A 1 300 ? 8.607 32.227 12.421 1.00 15.84 297 SER A CA 1
ATOM 2180 C C . SER A 1 300 ? 8.700 32.140 13.910 1.00 17.81 297 SER A C 1
ATOM 2181 O O . SER A 1 300 ? 9.552 32.784 14.484 1.00 19.33 297 SER A O 1
ATOM 2184 N N . ALA A 1 301 ? 7.849 31.333 14.539 1.00 15.10 298 ALA A N 1
ATOM 2185 C CA . ALA A 1 301 ? 7.745 31.443 16.019 1.00 16.96 298 ALA A CA 1
ATOM 2186 C C . ALA A 1 301 ? 7.230 30.216 16.761 1.00 16.30 298 ALA A C 1
ATOM 2187 O O . ALA A 1 301 ? 7.108 30.241 18.015 1.00 17.88 298 ALA A O 1
ATOM 2189 N N . GLY A 1 302 ? 6.894 29.152 16.034 1.00 19.19 299 GLY A N 1
ATOM 2190 C CA . GLY A 1 302 ? 6.118 28.052 16.630 1.00 19.35 299 GLY A CA 1
ATOM 2191 C C . GLY A 1 302 ? 6.785 26.718 16.936 1.00 15.76 299 GLY A C 1
ATOM 2192 O O . GLY A 1 302 ? 6.105 25.756 17.309 1.00 16.26 299 GLY A O 1
ATOM 2193 N N . LEU A 1 303 ? 8.101 26.634 16.765 1.00 17.65 300 LEU A N 1
ATOM 2194 C CA . LEU A 1 303 ? 8.831 25.379 17.011 1.00 16.35 300 LEU A CA 1
ATOM 2195 C C . LEU A 1 303 ? 9.089 25.235 18.485 1.00 16.26 300 LEU A C 1
ATOM 2196 O O . LEU A 1 303 ? 9.485 26.192 19.128 1.00 18.24 300 LEU A O 1
ATOM 2201 N N . ASN A 1 304 ? 8.820 24.057 18.995 1.00 14.43 301 ASN A N 1
ATOM 2202 C CA . ASN A 1 304 ? 8.973 23.643 20.399 1.00 14.92 301 ASN A CA 1
ATOM 2203 C C . ASN A 1 304 ? 9.915 22.433 20.396 1.00 16.61 301 ASN A C 1
ATOM 2204 O O . ASN A 1 304 ? 9.687 21.453 19.654 1.00 16.73 301 ASN A O 1
ATOM 2209 N N . ALA A 1 305 ? 10.990 22.505 21.187 1.00 15.74 302 ALA A N 1
ATOM 2210 C CA . ALA A 1 305 ? 12.025 21.457 21.191 1.00 15.23 302 ALA A CA 1
ATOM 2211 C C . ALA A 1 305 ? 12.651 21.351 22.572 1.00 16.39 302 ALA A C 1
ATOM 2212 O O . ALA A 1 305 ? 12.489 22.261 23.404 1.00 15.76 302 ALA A O 1
ATOM 2214 N N . THR A 1 306 ? 13.367 20.273 22.828 1.00 16.74 303 THR A N 1
ATOM 2215 C CA . THR A 1 306 ? 14.105 20.197 24.099 1.00 15.69 303 THR A CA 1
ATOM 2216 C C . THR A 1 306 ? 15.471 20.910 23.993 1.00 15.39 303 THR A C 1
ATOM 2217 O O . THR A 1 306 ? 15.995 21.176 22.894 1.00 15.16 303 THR A O 1
ATOM 2221 N N . ALA A 1 307 ? 16.018 21.291 25.135 1.00 14.80 304 ALA A N 1
ATOM 2222 C CA . ALA A 1 307 ? 17.236 22.088 25.188 1.00 14.91 304 ALA A CA 1
ATOM 2223 C C . ALA A 1 307 ? 18.456 21.336 24.655 1.00 14.41 304 ALA A C 1
ATOM 2224 O O . ALA A 1 307 ? 19.264 21.919 23.898 1.00 16.94 304 ALA A O 1
ATOM 2226 N N . ARG A 1 308 ? 18.609 20.071 25.065 1.00 16.11 305 ARG A N 1
ATOM 2227 C CA . ARG A 1 308 ? 19.698 19.277 24.550 1.00 16.08 305 ARG A CA 1
ATOM 2228 C C . ARG A 1 308 ? 19.558 19.064 23.048 1.00 15.32 305 ARG A C 1
ATOM 2229 O O . ARG A 1 308 ? 20.557 19.021 22.366 1.00 16.40 305 ARG A O 1
ATOM 2237 N N . ASP A 1 309 ? 18.334 18.919 22.566 1.00 14.31 306 ASP A N 1
ATOM 2238 C CA . ASP A 1 309 ? 18.159 18.727 21.137 1.00 14.44 306 ASP A CA 1
ATOM 2239 C C . ASP A 1 309 ? 18.558 19.992 20.379 1.00 16.65 306 ASP A C 1
ATOM 2240 O O . ASP A 1 309 ? 19.187 19.910 19.316 1.00 16.22 306 ASP A O 1
ATOM 2258 N N . ALA A 1 311 ? 20.780 22.012 21.411 1.00 15.54 308 ALA A N 1
ATOM 2259 C CA . ALA A 1 311 ? 22.228 22.000 21.499 1.00 14.95 308 ALA A CA 1
ATOM 2260 C C . ALA A 1 311 ? 22.883 21.127 20.426 1.00 16.82 308 ALA A C 1
ATOM 2261 O O . ALA A 1 311 ? 23.941 21.456 19.900 1.00 19.07 308 ALA A O 1
ATOM 2263 N N . ARG A 1 312 ? 22.251 19.996 20.112 1.00 17.45 309 ARG A N 1
ATOM 2264 C CA . ARG A 1 312 ? 22.727 19.146 19.043 1.00 15.60 309 ARG A CA 1
ATOM 2265 C C . ARG A 1 312 ? 22.711 19.906 17.732 1.00 15.57 309 ARG A C 1
ATOM 2266 O O . ARG A 1 312 ? 23.678 19.850 16.961 1.00 17.42 309 ARG A O 1
ATOM 2274 N N . PHE A 1 313 ? 21.648 20.651 17.482 1.00 13.62 310 PHE A N 1
ATOM 2275 C CA . PHE A 1 313 ? 21.574 21.459 16.248 1.00 16.69 310 PHE A CA 1
ATOM 2276 C C . PHE A 1 313 ? 22.669 22.571 16.248 1.00 15.00 310 PHE A C 1
ATOM 2277 O O . PHE A 1 313 ? 23.315 22.841 15.280 1.00 17.78 310 PHE A O 1
ATOM 2285 N N . GLY A 1 314 ? 22.890 23.172 17.413 1.00 15.74 311 GLY A N 1
ATOM 2286 C CA . GLY A 1 314 ? 23.964 24.129 17.579 1.00 16.58 311 GLY A CA 1
ATOM 2287 C C . GLY A 1 314 ? 25.328 23.564 17.222 1.00 15.95 311 GLY A C 1
ATOM 2288 O O . GLY A 1 314 ? 26.137 24.211 16.540 1.00 18.93 311 GLY A O 1
ATOM 2289 N N . GLN A 1 315 ? 25.581 22.356 17.724 1.00 17.17 312 GLN A N 1
ATOM 2290 C CA . GLN A 1 315 ? 26.846 21.655 17.476 1.00 16.85 312 GLN A CA 1
ATOM 2291 C C . GLN A 1 315 ? 26.954 21.373 15.967 1.00 16.28 312 GLN A C 1
ATOM 2292 O O . GLN A 1 315 ? 28.037 21.497 15.419 1.00 17.19 312 GLN A O 1
ATOM 2298 N N . LEU A 1 316 ? 25.847 21.034 15.317 1.00 17.93 313 LEU A N 1
ATOM 2299 C CA . LEU A 1 316 ? 25.859 20.808 13.878 1.00 18.48 313 LEU A CA 1
ATOM 2300 C C . LEU A 1 316 ? 26.359 22.044 13.149 1.00 18.98 313 LEU A C 1
ATOM 2301 O O . LEU A 1 316 ? 27.186 21.937 12.229 1.00 20.23 313 LEU A O 1
ATOM 2306 N N . LEU A 1 317 ? 25.907 23.213 13.584 1.00 18.02 314 LEU A N 1
ATOM 2307 C CA A LEU A 1 317 ? 26.290 24.464 12.955 0.60 18.50 314 LEU A CA 1
ATOM 2308 C CA B LEU A 1 317 ? 26.292 24.454 12.947 0.40 18.39 314 LEU A CA 1
ATOM 2309 C C . LEU A 1 317 ? 27.717 24.836 13.332 1.00 18.57 314 LEU A C 1
ATOM 2310 O O . LEU A 1 317 ? 28.485 25.328 12.518 1.00 21.72 314 LEU A O 1
ATOM 2319 N N . LEU A 1 318 ? 28.088 24.564 14.575 1.00 20.64 315 LEU A N 1
ATOM 2320 C CA . LEU A 1 318 ? 29.464 24.742 14.966 1.00 18.42 315 LEU A CA 1
ATOM 2321 C C . LEU A 1 318 ? 30.400 23.936 14.057 1.00 22.98 315 LEU A C 1
ATOM 2322 O O . LEU A 1 318 ? 31.481 24.407 13.690 1.00 24.22 315 LEU A O 1
ATOM 2327 N N . ASN A 1 319 ? 29.923 22.782 13.609 1.00 20.30 316 ASN A N 1
ATOM 2328 C CA . ASN A 1 319 ? 30.663 21.898 12.716 1.00 19.96 316 ASN A CA 1
ATOM 2329 C C . ASN A 1 319 ? 30.294 22.099 11.281 1.00 19.60 316 ASN A C 1
ATOM 2330 O O . ASN A 1 319 ? 30.495 21.200 10.456 1.00 21.75 316 ASN A O 1
ATOM 2335 N N . ASN A 1 320 ? 29.795 23.291 10.958 1.00 20.53 317 ASN A N 1
ATOM 2336 C CA . ASN A 1 320 ? 29.577 23.659 9.556 1.00 18.46 317 ASN A CA 1
ATOM 2337 C C . ASN A 1 320 ? 28.675 22.695 8.780 1.00 19.58 317 ASN A C 1
ATOM 2338 O O . ASN A 1 320 ? 28.842 22.475 7.556 1.00 21.09 317 ASN A O 1
ATOM 2343 N N . GLY A 1 321 ? 27.676 22.162 9.484 1.00 20.11 318 GLY A N 1
ATOM 2344 C CA . GLY A 1 321 ? 26.640 21.325 8.898 1.00 21.36 318 GLY A CA 1
ATOM 2345 C C . GLY A 1 321 ? 26.994 19.859 8.730 1.00 19.16 318 GLY A C 1
ATOM 2346 O O . GLY A 1 321 ? 26.227 19.121 8.128 1.00 19.64 318 GLY A O 1
ATOM 2347 N N . GLU A 1 322 ? 28.156 19.439 9.256 1.00 19.53 319 GLU A N 1
ATOM 2348 C CA . GLU A 1 322 ? 28.619 18.081 9.182 1.00 18.26 319 GLU A CA 1
ATOM 2349 C C . GLU A 1 322 ? 28.259 17.299 10.448 1.00 18.92 319 GLU A C 1
ATOM 2350 O O . GLU A 1 322 ? 28.467 17.790 11.566 1.00 21.55 319 GLU A O 1
ATOM 2356 N N . TYR A 1 323 ? 27.753 16.076 10.251 1.00 20.90 320 TYR A N 1
ATOM 2357 C CA . TYR A 1 323 ? 27.432 15.101 11.353 1.00 19.55 320 TYR A CA 1
ATOM 2358 C C . TYR A 1 323 ? 27.923 13.724 10.950 1.00 20.02 320 TYR A C 1
ATOM 2359 O O . TYR A 1 323 ? 27.519 13.213 9.898 1.00 21.68 320 TYR A O 1
ATOM 2368 N N . ASN A 1 324 ? 28.826 13.159 11.757 1.00 20.08 321 ASN A N 1
ATOM 2369 C CA . ASN A 1 324 ? 29.439 11.858 11.464 1.00 21.71 321 ASN A CA 1
ATOM 2370 C C . ASN A 1 324 ? 29.791 11.724 9.993 1.00 24.35 321 ASN A C 1
ATOM 2371 O O . ASN A 1 324 ? 29.406 10.771 9.331 1.00 27.36 321 ASN A O 1
ATOM 2376 N N . GLY A 1 325 ? 30.534 12.716 9.502 1.00 22.91 322 GLY A N 1
ATOM 2377 C CA . GLY A 1 325 ? 31.056 12.692 8.153 1.00 27.65 322 GLY A CA 1
ATOM 2378 C C . GLY A 1 325 ? 30.124 12.982 7.021 1.00 26.57 322 GLY A C 1
ATOM 2379 O O . GLY A 1 325 ? 30.582 12.947 5.854 1.00 35.10 322 GLY A O 1
ATOM 2380 N N . LYS A 1 326 ? 28.848 13.242 7.336 1.00 26.62 323 LYS A N 1
ATOM 2381 C CA A LYS A 1 326 ? 27.837 13.586 6.324 0.60 26.16 323 LYS A CA 1
ATOM 2382 C CA B LYS A 1 326 ? 27.818 13.573 6.338 0.40 25.85 323 LYS A CA 1
ATOM 2383 C C . LYS A 1 326 ? 27.479 15.067 6.391 1.00 22.05 323 LYS A C 1
ATOM 2384 O O . LYS A 1 326 ? 27.310 15.643 7.477 1.00 23.08 323 LYS A O 1
ATOM 2395 N N . GLN A 1 327 ? 27.347 15.679 5.217 1.00 23.93 324 GLN A N 1
ATOM 2396 C CA . GLN A 1 327 ? 26.907 17.042 5.092 1.00 21.90 324 GLN A CA 1
ATOM 2397 C C . GLN A 1 327 ? 25.373 17.120 5.187 1.00 21.01 324 GLN A C 1
ATOM 2398 O O . GLN A 1 327 ? 24.660 17.105 4.209 1.00 24.98 324 GLN A O 1
ATOM 2404 N N . ILE A 1 328 ? 24.897 17.259 6.409 1.00 19.07 325 ILE A N 1
ATOM 2405 C CA . ILE A 1 328 ? 23.479 17.369 6.710 1.00 17.65 325 ILE A CA 1
ATOM 2406 C C . ILE A 1 328 ? 22.891 18.665 6.175 1.00 21.04 325 ILE A C 1
ATOM 2407 O O . ILE A 1 328 ? 21.774 18.664 5.595 1.00 21.92 325 ILE A O 1
ATOM 2412 N N . LEU A 1 329 ? 23.621 19.755 6.392 1.00 19.88 326 LEU A N 1
ATOM 2413 C CA . LEU A 1 329 ? 23.235 21.058 5.931 1.00 19.87 326 LEU A CA 1
ATOM 2414 C C . LEU A 1 329 ? 24.416 21.710 5.225 1.00 20.27 326 LEU A C 1
ATOM 2415 O O . LEU A 1 329 ? 25.542 21.381 5.466 1.00 22.09 326 LEU A O 1
ATOM 2420 N N . PRO A 1 330 ? 24.138 22.638 4.294 1.00 20.90 327 PRO A N 1
ATOM 2421 C CA . PRO A 1 330 ? 25.206 23.287 3.576 1.00 22.14 327 PRO A CA 1
ATOM 2422 C C . PRO A 1 330 ? 26.245 23.939 4.499 1.00 20.85 327 PRO A C 1
ATOM 2423 O O . PRO A 1 330 ? 25.894 24.659 5.465 1.00 21.44 327 PRO A O 1
ATOM 2427 N N . SER A 1 331 ? 27.522 23.705 4.174 1.00 24.05 328 SER A N 1
ATOM 2428 C CA . SER A 1 331 ? 28.601 24.354 4.900 1.00 25.52 328 SER A CA 1
ATOM 2429 C C . SER A 1 331 ? 28.550 25.885 4.683 1.00 23.46 328 SER A C 1
ATOM 2430 O O . SER A 1 331 ? 29.078 26.648 5.466 1.00 23.56 328 SER A O 1
ATOM 2433 N N . SER A 1 332 ? 27.928 26.336 3.614 1.00 21.22 329 SER A N 1
ATOM 2434 C CA . SER A 1 332 ? 27.807 27.779 3.364 1.00 21.85 329 SER A CA 1
ATOM 2435 C C . SER A 1 332 ? 27.080 28.557 4.472 1.00 22.65 329 SER A C 1
ATOM 2436 O O . SER A 1 332 ? 27.314 29.759 4.613 1.00 23.94 329 SER A O 1
ATOM 2439 N N . ILE A 1 333 ? 26.193 27.891 5.240 1.00 22.66 330 ILE A N 1
ATOM 2440 C CA . ILE A 1 333 ? 25.374 28.593 6.211 1.00 22.46 330 ILE A CA 1
ATOM 2441 C C . ILE A 1 333 ? 26.284 29.287 7.173 1.00 21.52 330 ILE A C 1
ATOM 2442 O O . ILE A 1 333 ? 26.232 30.503 7.349 1.00 22.52 330 ILE A O 1
ATOM 2447 N N . THR A 1 334 ? 27.157 28.519 7.786 1.00 21.27 331 THR A N 1
ATOM 2448 C CA . THR A 1 334 ? 28.051 29.100 8.780 1.00 22.33 331 THR A CA 1
ATOM 2449 C C . THR A 1 334 ? 29.182 29.918 8.123 1.00 23.10 331 THR A C 1
ATOM 2450 O O . THR A 1 334 ? 29.570 30.966 8.660 1.00 24.91 331 THR A O 1
ATOM 2454 N N . GLU A 1 335 ? 29.676 29.480 6.955 1.00 22.81 332 GLU A N 1
ATOM 2455 C CA A GLU A 1 335 ? 30.745 30.175 6.264 0.60 23.52 332 GLU A CA 1
ATOM 2456 C CA B GLU A 1 335 ? 30.773 30.193 6.328 0.40 23.93 332 GLU A CA 1
ATOM 2457 C C . GLU A 1 335 ? 30.298 31.609 5.969 1.00 24.40 332 GLU A C 1
ATOM 2458 O O . GLU A 1 335 ? 31.013 32.575 6.220 1.00 24.93 332 GLU A O 1
ATOM 2469 N N . ASP A 1 336 ? 29.111 31.731 5.399 1.00 24.09 333 ASP A N 1
ATOM 2470 C CA . ASP A 1 336 ? 28.608 33.039 4.984 1.00 24.51 333 ASP A CA 1
ATOM 2471 C C . ASP A 1 336 ? 28.361 33.956 6.185 1.00 23.62 333 ASP A C 1
ATOM 2472 O O . ASP A 1 336 ? 28.647 35.156 6.133 1.00 26.34 333 ASP A O 1
ATOM 2477 N N . ILE A 1 337 ? 27.863 33.385 7.271 1.00 20.79 334 ILE A N 1
ATOM 2478 C CA . ILE A 1 337 ? 27.661 34.141 8.468 1.00 20.96 334 ILE A CA 1
ATOM 2479 C C . ILE A 1 337 ? 28.965 34.667 9.018 1.00 25.40 334 ILE A C 1
ATOM 2480 O O . ILE A 1 337 ? 29.075 35.857 9.363 1.00 26.77 334 ILE A O 1
ATOM 2485 N N . LYS A 1 338 ? 29.967 33.792 9.095 1.00 23.05 335 LYS A N 1
ATOM 2486 C CA . LYS A 1 338 ? 31.264 34.167 9.670 1.00 29.88 335 LYS A CA 1
ATOM 2487 C C . LYS A 1 338 ? 32.021 35.179 8.827 1.00 26.12 335 LYS A C 1
ATOM 2488 O O . LYS A 1 338 ? 32.820 35.913 9.340 1.00 29.38 335 LYS A O 1
ATOM 2494 N N . ASN A 1 339 ? 31.705 35.269 7.550 1.00 24.80 336 ASN A N 1
ATOM 2495 C CA . ASN A 1 339 ? 32.294 36.290 6.664 1.00 28.62 336 ASN A CA 1
ATOM 2496 C C . ASN A 1 339 ? 31.564 37.645 6.624 1.00 28.27 336 ASN A C 1
ATOM 2497 O O . ASN A 1 339 ? 31.993 38.555 5.898 1.00 31.42 336 ASN A O 1
ATOM 2502 N N . VAL A 1 340 ? 30.476 37.799 7.392 1.00 24.57 337 VAL A N 1
ATOM 2503 C CA . VAL A 1 340 ? 29.764 39.085 7.460 1.00 23.47 337 VAL A CA 1
ATOM 2504 C C . VAL A 1 340 ? 30.582 40.068 8.309 1.00 24.82 337 VAL A C 1
ATOM 2505 O O . VAL A 1 340 ? 30.702 39.887 9.527 1.00 26.94 337 VAL A O 1
ATOM 2509 N N . GLN A 1 341 ? 31.117 41.116 7.675 1.00 25.78 338 GLN A N 1
ATOM 2510 C CA . GLN A 1 341 ? 31.919 42.114 8.404 1.00 27.91 338 GLN A CA 1
ATOM 2511 C C . GLN A 1 341 ? 31.068 43.216 9.024 1.00 23.39 338 GLN A C 1
ATOM 2512 O O . GLN A 1 341 ? 29.928 43.410 8.617 1.00 22.98 338 GLN A O 1
ATOM 2518 N N . GLU A 1 342 ? 31.617 43.902 10.036 1.00 26.22 339 GLU A N 1
ATOM 2519 C CA . GLU A 1 342 ? 30.946 45.015 10.639 1.00 25.57 339 GLU A CA 1
ATOM 2520 C C . GLU A 1 342 ? 30.676 46.021 9.522 1.00 25.56 339 GLU A C 1
ATOM 2521 O O . GLU A 1 342 ? 31.553 46.299 8.712 1.00 29.03 339 GLU A O 1
ATOM 2527 N N . GLY A 1 343 ? 29.426 46.475 9.444 1.00 26.44 340 GLY A N 1
ATOM 2528 C CA . GLY A 1 343 ? 28.967 47.408 8.409 1.00 31.70 340 GLY A CA 1
ATOM 2529 C C . GLY A 1 343 ? 28.277 46.765 7.212 1.00 33.32 340 GLY A C 1
ATOM 2530 O O . GLY A 1 343 ? 27.679 47.468 6.340 1.00 32.31 340 GLY A O 1
ATOM 2531 N N . GLU A 1 344 ? 28.378 45.445 7.131 1.00 25.78 341 GLU A N 1
ATOM 2532 C CA . GLU A 1 344 ? 27.701 44.679 6.077 1.00 27.14 341 GLU A CA 1
ATOM 2533 C C . GLU A 1 344 ? 26.455 44.074 6.687 1.00 25.86 341 GLU A C 1
ATOM 2534 O O . GLU A 1 344 ? 26.518 43.512 7.804 1.00 23.58 341 GLU A O 1
ATOM 2540 N N . LEU A 1 345 ? 25.342 44.201 5.966 1.00 23.00 342 LEU A N 1
ATOM 2541 C CA . LEU A 1 345 ? 24.050 43.661 6.411 1.00 21.57 342 LEU A CA 1
ATOM 2542 C C . LEU A 1 345 ? 23.745 44.160 7.819 1.00 22.88 342 LEU A C 1
ATOM 2543 O O . LEU A 1 345 ? 23.278 43.391 8.673 1.00 22.21 342 LEU A O 1
ATOM 2548 N N . ALA A 1 346 ? 23.964 45.450 8.043 1.00 21.00 343 ALA A N 1
ATOM 2549 C CA . ALA A 1 346 ? 23.775 46.042 9.374 1.00 19.24 343 ALA A CA 1
ATOM 2550 C C . ALA A 1 346 ? 22.291 46.107 9.674 1.00 22.72 343 ALA A C 1
ATOM 2551 O O . ALA A 1 346 ? 21.471 46.211 8.763 1.00 22.99 343 ALA A O 1
ATOM 2553 N N . ILE A 1 347 ? 21.947 46.065 10.956 1.00 21.18 344 ILE A N 1
ATOM 2554 C CA . ILE A 1 347 ? 20.548 46.101 11.355 1.00 21.85 344 ILE A CA 1
ATOM 2555 C C . ILE A 1 347 ? 19.973 47.539 11.376 1.00 22.09 344 ILE A C 1
ATOM 2556 O O . ILE A 1 347 ? 18.783 47.750 11.625 1.00 26.62 344 ILE A O 1
ATOM 2561 N N . GLY A 1 348 ? 20.818 48.521 11.068 1.00 24.98 345 GLY A N 1
ATOM 2562 C CA . GLY A 1 348 ? 20.388 49.911 10.971 1.00 27.92 345 GLY A CA 1
ATOM 2563 C C . GLY A 1 348 ? 21.601 50.756 10.643 1.00 31.81 345 GLY A C 1
ATOM 2564 O O . GLY A 1 348 ? 22.723 50.260 10.661 1.00 29.75 345 GLY A O 1
ATOM 2565 N N . PRO A 1 349 ? 21.391 52.035 10.348 1.00 33.73 346 PRO A N 1
ATOM 2566 C CA . PRO A 1 349 ? 22.535 52.865 9.974 1.00 32.06 346 PRO A CA 1
ATOM 2567 C C . PRO A 1 349 ? 23.574 52.926 11.080 1.00 28.79 346 PRO A C 1
ATOM 2568 O O . PRO A 1 349 ? 23.253 53.226 12.223 1.00 35.32 346 PRO A O 1
ATOM 2572 N N . GLY A 1 350 ? 24.812 52.584 10.744 1.00 30.64 347 GLY A N 1
ATOM 2573 C CA . GLY A 1 350 ? 25.908 52.587 11.703 1.00 30.67 347 GLY A CA 1
ATOM 2574 C C . GLY A 1 350 ? 25.895 51.456 12.716 1.00 31.04 347 GLY A C 1
ATOM 2575 O O . GLY A 1 350 ? 26.762 51.411 13.595 1.00 29.93 347 GLY A O 1
ATOM 2576 N N . ALA A 1 351 ? 24.945 50.524 12.613 1.00 29.57 348 ALA A N 1
ATOM 2577 C CA . ALA A 1 351 ? 24.836 49.463 13.651 1.00 30.21 348 ALA A CA 1
ATOM 2578 C C . ALA A 1 351 ? 26.029 48.495 13.616 1.00 29.43 348 ALA A C 1
ATOM 2579 O O . ALA A 1 351 ? 26.504 48.112 12.547 1.00 26.07 348 ALA A O 1
ATOM 2581 N N . SER A 1 352 ? 26.505 48.100 14.790 1.00 27.49 349 SER A N 1
ATOM 2582 C CA . SER A 1 352 ? 27.617 47.158 14.883 1.00 27.51 349 SER A CA 1
ATOM 2583 C C . SER A 1 352 ? 27.157 45.704 14.763 1.00 22.45 349 SER A C 1
ATOM 2584 O O . SER A 1 352 ? 27.987 44.810 14.530 1.00 29.64 349 SER A O 1
ATOM 2587 N N . ILE A 1 353 ? 25.845 45.501 14.901 1.00 22.40 350 ILE A N 1
ATOM 2588 C CA . ILE A 1 353 ? 25.169 44.189 14.759 1.00 21.91 350 ILE A CA 1
ATOM 2589 C C . ILE A 1 353 ? 24.692 44.032 13.317 1.00 19.55 350 ILE A C 1
ATOM 2590 O O . ILE A 1 353 ? 24.183 44.980 12.712 1.00 23.39 350 ILE A O 1
ATOM 2595 N N . SER A 1 354 ? 24.875 42.844 12.780 1.00 21.01 351 SER A N 1
ATOM 2596 C CA . SER A 1 354 ? 24.418 42.514 11.439 1.00 20.21 351 SER A CA 1
ATOM 2597 C C . SER A 1 354 ? 23.454 41.355 11.508 1.00 19.88 351 SER A C 1
ATOM 2598 O O . SER A 1 354 ? 23.278 40.746 12.560 1.00 21.50 351 SER A O 1
ATOM 2601 N N . TYR A 1 355 ? 22.840 41.054 10.366 1.00 19.13 352 TYR A N 1
ATOM 2602 C CA . TYR A 1 355 ? 21.864 39.969 10.285 1.00 16.50 352 TYR A CA 1
ATOM 2603 C C . TYR A 1 355 ? 21.946 39.356 8.891 1.00 16.74 352 TYR A C 1
ATOM 2604 O O . TYR A 1 355 ? 21.908 40.090 7.897 1.00 21.02 352 TYR A O 1
ATOM 2613 N N . HIS A 1 356 ? 22.039 38.032 8.829 1.00 18.94 353 HIS A N 1
ATOM 2614 C CA . HIS A 1 356 ? 22.181 37.331 7.554 1.00 17.42 353 HIS A CA 1
ATOM 2615 C C . HIS A 1 356 ? 21.521 35.969 7.654 1.00 19.31 353 HIS A C 1
ATOM 2616 O O . HIS A 1 356 ? 21.812 35.201 8.574 1.00 18.48 353 HIS A O 1
ATOM 2623 N N . ASN A 1 357 ? 20.610 35.663 6.728 1.00 19.39 354 ASN A N 1
ATOM 2624 C CA . ASN A 1 357 ? 20.028 34.334 6.596 1.00 19.42 354 ASN A CA 1
ATOM 2625 C C . ASN A 1 357 ? 19.413 33.767 7.879 1.00 18.11 354 ASN A C 1
ATOM 2626 O O . ASN A 1 357 ? 19.567 32.592 8.223 1.00 18.55 354 ASN A O 1
ATOM 2631 N N . GLN A 1 358 ? 18.691 34.634 8.561 1.00 18.52 355 GLN A N 1
ATOM 2632 C CA . GLN A 1 358 ? 17.915 34.338 9.767 1.00 17.55 355 GLN A CA 1
ATOM 2633 C C . GLN A 1 358 ? 18.735 34.323 11.048 1.00 18.57 355 GLN A C 1
ATOM 2634 O O . GLN A 1 358 ? 18.191 34.016 12.115 1.00 18.24 355 GLN A O 1
ATOM 2640 N N . TRP A 1 359 ? 20.024 34.671 10.946 1.00 16.59 356 TRP A N 1
ATOM 2641 C CA . TRP A 1 359 ? 20.941 34.738 12.121 1.00 18.06 356 TRP A CA 1
ATOM 2642 C C . TRP A 1 359 ? 21.433 36.165 12.442 1.00 19.05 356 TRP A C 1
ATOM 2643 O O . TRP A 1 359 ? 21.725 36.978 11.552 1.00 19.16 356 TRP A O 1
ATOM 2654 N N . TRP A 1 360 ? 21.521 36.471 13.733 1.00 16.81 357 TRP A N 1
ATOM 2655 C CA . TRP A 1 360 ? 22.141 37.697 14.237 1.00 17.77 357 TRP A CA 1
ATOM 2656 C C . TRP A 1 360 ? 23.635 37.497 14.374 1.00 16.39 357 TRP A C 1
ATOM 2657 O O . TRP A 1 360 ? 24.114 36.417 14.793 1.00 19.18 357 TRP A O 1
ATOM 2668 N N . ILE A 1 361 ? 24.374 38.550 14.036 1.00 18.04 358 ILE A N 1
ATOM 2669 C CA . ILE A 1 361 ? 25.831 38.550 14.090 1.00 18.09 358 ILE A CA 1
ATOM 2670 C C . ILE A 1 361 ? 26.248 39.759 14.885 1.00 19.09 358 ILE A C 1
ATOM 2671 O O . ILE A 1 361 ? 26.289 40.883 14.340 1.00 21.13 358 ILE A O 1
ATOM 2676 N N . PRO A 1 362 ? 26.497 39.567 16.201 1.00 19.35 359 PRO A N 1
ATOM 2677 C CA . PRO A 1 362 ? 26.774 40.711 17.063 1.00 21.01 359 PRO A CA 1
ATOM 2678 C C . PRO A 1 362 ? 28.121 41.394 16.844 1.00 19.58 359 PRO A C 1
ATOM 2679 O O . PRO A 1 362 ? 28.352 42.453 17.402 1.00 23.77 359 PRO A O 1
ATOM 2683 N N . HIS A 1 363 ? 29.033 40.732 16.144 1.00 17.24 360 HIS A N 1
ATOM 2684 C CA . HIS A 1 363 ? 30.458 41.146 16.049 1.00 17.67 360 HIS A CA 1
ATOM 2685 C C . HIS A 1 363 ? 31.089 41.328 17.402 1.00 18.51 360 HIS A C 1
ATOM 2686 O O . HIS A 1 363 ? 31.682 42.370 17.702 1.00 22.33 360 HIS A O 1
ATOM 2693 N N . ASN A 1 364 ? 30.992 40.290 18.209 1.00 19.73 361 ASN A N 1
ATOM 2694 C CA . ASN A 1 364 ? 31.627 40.267 19.488 1.00 18.11 361 ASN A CA 1
ATOM 2695 C C . ASN A 1 364 ? 33.046 39.714 19.347 1.00 19.05 361 ASN A C 1
ATOM 2696 O O . ASN A 1 364 ? 33.484 39.314 18.247 1.00 20.61 361 ASN A O 1
ATOM 2701 N N . GLU A 1 365 ? 33.777 39.684 20.455 1.00 20.84 362 GLU A N 1
ATOM 2702 C CA . GLU A 1 365 ? 35.181 39.306 20.374 1.00 22.85 362 GLU A CA 1
ATOM 2703 C C . GLU A 1 365 ? 35.375 37.830 20.044 1.00 20.61 362 GLU A C 1
ATOM 2704 O O . GLU A 1 365 ? 36.519 37.422 19.777 1.00 22.72 362 GLU A O 1
ATOM 2710 N N . GLN A 1 366 ? 34.288 37.036 20.106 1.00 19.50 363 GLN A N 1
ATOM 2711 C CA . GLN A 1 366 ? 34.384 35.598 19.781 1.00 21.48 363 GLN A CA 1
ATOM 2712 C C . GLN A 1 366 ? 33.989 35.288 18.384 1.00 19.47 363 GLN A C 1
ATOM 2713 O O . GLN A 1 366 ? 34.125 34.141 17.966 1.00 20.59 363 GLN A O 1
ATOM 2719 N N . GLY A 1 367 ? 33.446 36.263 17.673 1.00 19.23 364 GLY A N 1
ATOM 2720 C CA . GLY A 1 367 ? 32.939 35.963 16.336 1.00 17.81 364 GLY A CA 1
ATOM 2721 C C . GLY A 1 367 ? 31.638 35.132 16.457 1.00 17.86 364 GLY A C 1
ATOM 2722 O O . GLY A 1 367 ? 31.312 34.353 15.537 1.00 19.97 364 GLY A O 1
ATOM 2723 N N . ALA A 1 368 ? 30.895 35.313 17.569 1.00 16.39 365 ALA A N 1
ATOM 2724 C CA . ALA A 1 368 ? 29.686 34.479 17.816 1.00 15.55 365 ALA A CA 1
ATOM 2725 C C . ALA A 1 368 ? 28.569 34.856 16.891 1.00 18.04 365 ALA A C 1
ATOM 2726 O O . ALA A 1 368 ? 28.517 35.972 16.365 1.00 21.73 365 ALA A O 1
ATOM 2728 N N . PHE A 1 369 ? 27.657 33.936 16.677 1.00 18.62 366 PHE A N 1
ATOM 2729 C CA . PHE A 1 369 ? 26.445 34.224 15.981 1.00 18.26 366 PHE A CA 1
ATOM 2730 C C . PHE A 1 369 ? 25.311 33.549 16.764 1.00 17.14 366 PHE A C 1
ATOM 2731 O O . PHE A 1 369 ? 25.529 32.625 17.523 1.00 18.84 366 PHE A O 1
ATOM 2739 N N . GLU A 1 370 ? 24.113 34.079 16.633 1.00 16.22 367 GLU A N 1
ATOM 2740 C CA . GLU A 1 370 ? 23.043 33.650 17.483 1.00 16.09 367 GLU A CA 1
ATOM 2741 C C . GLU A 1 370 ? 21.684 33.889 16.862 1.00 17.24 367 GLU A C 1
ATOM 2742 O O . GLU A 1 370 ? 21.531 34.696 15.936 1.00 18.33 367 GLU A O 1
ATOM 2748 N N . VAL A 1 371 ? 20.702 33.174 17.380 1.00 15.51 368 VAL A N 1
ATOM 2749 C CA . VAL A 1 371 ? 19.282 33.475 17.150 1.00 16.20 368 VAL A CA 1
ATOM 2750 C C . VAL A 1 371 ? 18.620 33.705 18.488 1.00 16.45 368 VAL A C 1
ATOM 2751 O O . VAL A 1 371 ? 18.945 33.034 19.479 1.00 16.84 368 VAL A O 1
ATOM 2755 N N . LEU A 1 372 ? 17.691 34.656 18.504 1.00 15.51 369 LEU A N 1
ATOM 2756 C CA . LEU A 1 372 ? 17.091 35.164 19.741 1.00 15.26 369 LEU A CA 1
ATOM 2757 C C . LEU A 1 372 ? 15.607 34.965 19.600 1.00 15.89 369 LEU A C 1
ATOM 2758 O O . LEU A 1 372 ? 15.082 35.013 18.460 1.00 19.25 369 LEU A O 1
ATOM 2763 N N . GLY A 1 373 ? 14.924 34.817 20.730 1.00 15.94 370 GLY A N 1
ATOM 2764 C CA . GLY A 1 373 ? 13.460 34.807 20.741 1.00 17.03 370 GLY A CA 1
ATOM 2765 C C . GLY A 1 373 ? 12.872 35.436 21.958 1.00 15.37 370 GLY A C 1
ATOM 2766 O O . GLY A 1 373 ? 13.540 35.470 23.009 1.00 17.84 370 GLY A O 1
ATOM 2767 N N . SER A 1 374 ? 11.653 35.946 21.819 1.00 16.68 371 SER A N 1
ATOM 2768 C CA . SER A 1 374 ? 10.989 36.603 22.916 1.00 17.46 371 SER A CA 1
ATOM 2769 C C . SER A 1 374 ? 10.908 35.743 24.147 1.00 14.44 371 SER A C 1
ATOM 2770 O O . SER A 1 374 ? 10.849 34.508 24.072 1.00 15.95 371 SER A O 1
ATOM 2773 N N . TYR A 1 375 ? 10.924 36.416 25.283 1.00 15.81 372 TYR A N 1
ATOM 2774 C CA . TYR A 1 375 ? 10.705 35.812 26.618 1.00 17.46 372 TYR A CA 1
ATOM 2775 C C . TYR A 1 375 ? 11.930 35.106 27.136 1.00 18.09 372 TYR A C 1
ATOM 2776 O O . TYR A 1 375 ? 11.849 34.346 28.076 1.00 18.57 372 TYR A O 1
ATOM 2785 N N . GLY A 1 376 ? 13.068 35.387 26.499 1.00 16.38 373 GLY A N 1
ATOM 2786 C CA . GLY A 1 376 ? 14.380 34.946 26.936 1.00 15.61 373 GLY A CA 1
ATOM 2787 C C . GLY A 1 376 ? 14.874 33.643 26.338 1.00 15.79 373 GLY A C 1
ATOM 2788 O O . GLY A 1 376 ? 15.510 32.822 27.032 1.00 16.75 373 GLY A O 1
ATOM 2789 N N . GLN A 1 377 ? 14.733 33.524 25.010 1.00 15.56 374 GLN A N 1
ATOM 2790 C CA . GLN A 1 377 ? 15.295 32.412 24.304 1.00 17.73 374 GLN A CA 1
ATOM 2791 C C . GLN A 1 377 ? 16.517 32.766 23.509 1.00 15.93 374 GLN A C 1
ATOM 2792 O O . GLN A 1 377 ? 16.556 33.801 22.822 1.00 16.93 374 GLN A O 1
ATOM 2798 N N . THR A 1 378 ? 17.516 31.893 23.550 1.00 15.32 375 THR A N 1
ATOM 2799 C CA . THR A 1 378 ? 18.729 32.102 22.776 1.00 17.32 375 THR A CA 1
ATOM 2800 C C . THR A 1 378 ? 19.330 30.766 22.346 1.00 16.41 375 THR A C 1
ATOM 2801 O O . THR A 1 378 ? 19.425 29.84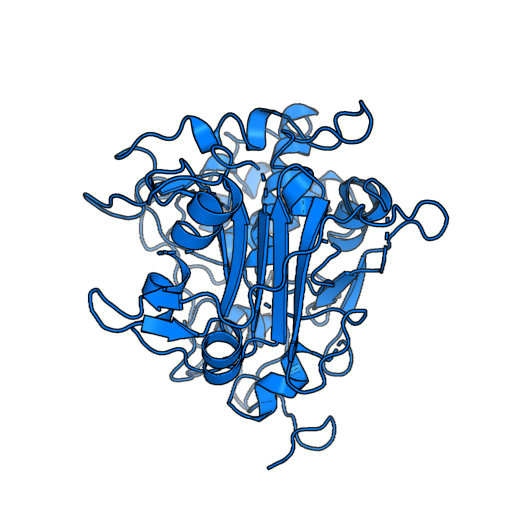0 23.159 1.00 15.96 375 THR A O 1
ATOM 2805 N N . LEU A 1 379 ? 19.721 30.705 21.070 1.00 16.21 376 LEU A N 1
ATOM 2806 C CA . LEU A 1 379 ? 20.735 29.742 20.619 1.00 15.95 376 LEU A CA 1
ATOM 2807 C C . LEU A 1 379 ? 21.958 30.511 20.226 1.00 15.88 376 LEU A C 1
ATOM 2808 O O . LEU A 1 379 ? 21.915 31.334 19.275 1.00 16.03 376 LEU A O 1
ATOM 2813 N N . TYR A 1 380 ? 23.050 30.252 20.884 1.00 15.97 377 TYR A N 1
ATOM 2814 C CA . TYR A 1 380 ? 24.291 31.071 20.762 1.00 14.73 377 TYR A CA 1
ATOM 2815 C C . TYR A 1 380 ? 25.465 30.133 20.404 1.00 15.27 377 TYR A C 1
ATOM 2816 O O . TYR A 1 380 ? 25.726 29.132 21.099 1.00 15.89 377 TYR A O 1
ATOM 2825 N N . ILE A 1 381 ? 26.169 30.450 19.316 1.00 17.20 378 ILE A N 1
ATOM 2826 C CA . ILE A 1 381 ? 27.253 29.616 18.841 1.00 16.74 378 ILE A CA 1
ATOM 2827 C C . ILE A 1 381 ? 28.511 30.456 18.814 1.00 16.11 378 ILE A C 1
ATOM 2828 O O . ILE A 1 381 ? 28.551 31.506 18.135 1.00 18.28 378 ILE A O 1
ATOM 2833 N N . ASP A 1 382 ? 29.538 29.974 19.484 1.00 15.54 379 ASP A N 1
ATOM 2834 C CA . ASP A 1 382 ? 30.842 30.651 19.593 1.00 15.67 379 ASP A CA 1
ATOM 2835 C C . ASP A 1 382 ? 31.887 29.786 18.911 1.00 15.27 379 ASP A C 1
ATOM 2836 O O . ASP A 1 382 ? 32.337 28.814 19.430 1.00 17.82 379 ASP A O 1
ATOM 2841 N N . PRO A 1 383 ? 32.241 30.127 17.659 1.00 17.18 380 PRO A N 1
ATOM 2842 C CA . PRO A 1 383 ? 33.208 29.318 16.946 1.00 16.30 380 PRO A CA 1
ATOM 2843 C C . PRO A 1 383 ? 34.658 29.478 17.438 1.00 17.48 380 PRO A C 1
ATOM 2844 O O . PRO A 1 383 ? 35.489 28.613 17.140 1.00 24.12 380 PRO A O 1
ATOM 2848 N N . LYS A 1 384 ? 34.962 30.538 18.208 1.00 17.29 381 LYS A N 1
ATOM 2849 C CA . LYS A 1 384 ? 36.324 30.724 18.697 1.00 19.34 381 LYS A CA 1
ATOM 2850 C C . LYS A 1 384 ? 36.583 29.727 19.847 1.00 19.42 381 LYS A C 1
ATOM 2851 O O . LYS A 1 384 ? 37.640 29.079 19.880 1.00 21.10 381 LYS A O 1
ATOM 2857 N N . ALA A 1 385 ? 35.646 29.678 20.796 1.00 18.72 382 ALA A N 1
ATOM 2858 C CA . ALA A 1 385 ? 35.734 28.778 21.941 1.00 15.29 382 ALA A CA 1
ATOM 2859 C C . ALA A 1 385 ? 35.101 27.424 21.720 1.00 17.74 382 ALA A C 1
ATOM 2860 O O . ALA A 1 385 ? 35.120 26.569 22.623 1.00 20.23 382 ALA A O 1
ATOM 2862 N N . LYS A 1 386 ? 34.544 27.210 20.533 1.00 18.62 383 LYS A N 1
ATOM 2863 C CA A LYS A 1 386 ? 33.883 25.961 20.207 0.60 19.49 383 LYS A CA 1
ATOM 2864 C CA B LYS A 1 386 ? 33.875 25.949 20.212 0.40 19.21 383 LYS A CA 1
ATOM 2865 C C . LYS A 1 386 ? 32.792 25.645 21.249 1.00 18.52 383 LYS A C 1
ATOM 2866 O O . LYS A 1 386 ? 32.785 24.579 21.838 1.00 17.60 383 LYS A O 1
ATOM 2885 N N . VAL A 1 388 ? 28.564 26.001 22.399 1.00 14.74 385 VAL A N 1
ATOM 2886 C CA . VAL A 1 388 ? 27.136 26.208 22.114 1.00 14.23 385 VAL A CA 1
ATOM 2887 C C . VAL A 1 388 ? 26.426 26.475 23.444 1.00 15.45 385 VAL A C 1
ATOM 2888 O O . VAL A 1 388 ? 26.609 25.723 24.415 1.00 16.49 385 VAL A O 1
ATOM 2892 N N . ILE A 1 389 ? 25.560 27.493 23.462 1.00 14.78 386 ILE A N 1
ATOM 2893 C CA . ILE A 1 389 ? 24.663 27.718 24.587 1.00 15.60 386 ILE A CA 1
ATOM 2894 C C . ILE A 1 389 ? 23.226 27.730 24.083 1.00 15.59 386 ILE A C 1
ATOM 2895 O O . ILE A 1 389 ? 22.906 28.385 23.087 1.00 16.47 386 ILE A O 1
ATOM 2900 N N . VAL A 1 390 ? 22.404 26.964 24.755 1.00 13.92 387 VAL A N 1
ATOM 2901 C CA . VAL A 1 390 ? 20.944 26.967 24.601 1.00 15.32 387 VAL A CA 1
ATOM 2902 C C . VAL A 1 390 ? 20.347 27.540 25.842 1.00 14.67 387 VAL A C 1
ATOM 2903 O O . VAL A 1 390 ? 20.631 27.074 26.940 1.00 14.88 387 VAL A O 1
ATOM 2907 N N . HIS A 1 391 ? 19.484 28.535 25.671 1.00 15.61 388 HIS A N 1
ATOM 2908 C CA . HIS A 1 391 ? 18.900 29.241 26.818 1.00 14.70 388 HIS A CA 1
ATOM 2909 C C . HIS A 1 391 ? 17.433 29.364 26.558 1.00 15.57 388 HIS A C 1
ATOM 2910 O O . HIS A 1 391 ? 17.044 30.026 25.553 1.00 15.49 388 HIS A O 1
ATOM 2917 N N . PHE A 1 392 ? 16.613 28.707 27.384 1.00 15.10 389 PHE A N 1
ATOM 2918 C CA . PHE A 1 392 ? 15.169 28.769 27.291 1.00 13.60 389 PHE A CA 1
ATOM 2919 C C . PHE A 1 392 ? 14.625 29.420 28.520 1.00 15.98 389 PHE A C 1
ATOM 2920 O O . PHE A 1 392 ? 15.114 29.115 29.624 1.00 16.79 389 PHE A O 1
ATOM 2928 N N . SER A 1 393 ? 13.602 30.261 28.342 1.00 15.20 390 SER A N 1
ATOM 2929 C CA . SER A 1 393 ? 13.034 31.004 29.460 1.00 15.82 390 SER A CA 1
ATOM 2930 C C . SER A 1 393 ? 11.544 31.158 29.254 1.00 15.35 390 SER A C 1
ATOM 2931 O O . SER A 1 393 ? 10.989 30.904 28.181 1.00 16.94 390 SER A O 1
ATOM 2934 N N . SER A 1 394 ? 10.892 31.610 30.308 1.00 15.19 391 SER A N 1
ATOM 2935 C CA . SER A 1 394 ? 9.519 32.057 30.199 1.00 16.55 391 SER A CA 1
ATOM 2936 C C . SER A 1 394 ? 9.341 33.361 30.977 1.00 18.57 391 SER A C 1
ATOM 2937 O O . SER A 1 394 ? 8.587 33.437 31.977 1.00 19.59 391 SER A O 1
ATOM 2940 N N . ASN A 1 395 ? 10.051 34.380 30.480 1.00 16.81 392 ASN A N 1
ATOM 2941 C CA . ASN A 1 395 ? 10.164 35.689 31.118 1.00 17.61 392 ASN A CA 1
ATOM 2942 C C . ASN A 1 395 ? 9.301 36.666 30.370 1.00 18.01 392 ASN A C 1
ATOM 2943 O O . ASN A 1 395 ? 9.716 37.180 29.323 1.00 18.42 392 ASN A O 1
ATOM 2948 N N . ALA A 1 396 ? 8.066 36.863 30.843 1.00 19.16 393 ALA A N 1
ATOM 2949 C CA . ALA A 1 396 ? 7.046 37.560 30.065 1.00 18.34 393 ALA A CA 1
ATOM 2950 C C . ALA A 1 396 ? 7.456 38.996 29.673 1.00 17.39 393 ALA A C 1
ATOM 2951 O O . ALA A 1 396 ? 7.204 39.452 28.558 1.00 18.99 393 ALA A O 1
ATOM 2953 N N . THR A 1 397 ? 8.125 39.685 30.582 1.00 17.96 394 THR A N 1
ATOM 2954 C CA . THR A 1 397 ? 8.575 41.050 30.359 1.00 18.19 394 THR A CA 1
ATOM 2955 C C . THR A 1 397 ? 10.021 41.226 30.854 1.00 18.08 394 THR A C 1
ATOM 2956 O O . THR A 1 397 ? 10.261 41.695 31.968 1.00 21.64 394 THR A O 1
ATOM 2960 N N . PRO A 1 398 ? 10.992 40.780 30.042 1.00 17.02 395 PRO A N 1
ATOM 2961 C CA . PRO A 1 398 ? 12.401 40.875 30.521 1.00 19.22 395 PRO A CA 1
ATOM 2962 C C . PRO A 1 398 ? 12.816 42.301 30.792 1.00 19.56 395 PRO A C 1
ATOM 2963 O O . PRO A 1 398 ? 12.314 43.262 30.126 1.00 22.45 395 PRO A O 1
ATOM 2967 N N . SER A 1 399 ? 13.706 42.452 31.769 1.00 19.54 396 SER A N 1
ATOM 2968 C CA . SER A 1 399 ? 14.292 43.772 32.061 1.00 20.47 396 SER A CA 1
ATOM 2969 C C . SER A 1 399 ? 15.074 44.289 30.892 1.00 21.85 396 SER A C 1
ATOM 2970 O O . SER A 1 399 ? 15.466 43.513 29.999 1.00 21.89 396 SER A O 1
ATOM 2973 N N . ASN A 1 400 ? 15.320 45.598 30.892 1.00 24.62 397 ASN A N 1
ATOM 2974 C CA . ASN A 1 400 ? 16.033 46.185 29.776 1.00 22.42 397 ASN A CA 1
ATOM 2975 C C . ASN A 1 400 ? 17.489 45.752 29.799 1.00 18.58 397 ASN A C 1
ATOM 2976 O O . ASN A 1 400 ? 18.131 45.782 28.761 1.00 23.51 397 ASN A O 1
ATOM 2981 N N . GLU A 1 401 ? 17.986 45.312 30.954 1.00 19.92 398 GLU A N 1
ATOM 2982 C CA . GLU A 1 401 ? 19.410 45.021 31.089 1.00 21.10 398 GLU A CA 1
ATOM 2983 C C . GLU A 1 401 ? 19.788 43.577 30.806 1.00 18.38 398 GLU A C 1
ATOM 2984 O O . GLU A 1 401 ? 20.948 43.292 30.572 1.00 18.92 398 GLU A O 1
ATOM 2990 N N . ILE A 1 402 ? 18.841 42.645 30.884 1.00 17.90 399 ILE A N 1
ATOM 2991 C CA . ILE A 1 402 ? 19.218 41.221 31.026 1.00 16.95 399 ILE A CA 1
ATOM 2992 C C . ILE A 1 402 ? 19.831 40.680 29.751 1.00 16.06 399 ILE A C 1
ATOM 2993 O O . ILE A 1 402 ? 20.760 39.859 29.808 1.00 20.73 399 ILE A O 1
ATOM 2998 N N . HIS A 1 403 ? 19.388 41.154 28.597 1.00 17.35 400 HIS A N 1
ATOM 2999 C CA . HIS A 1 403 ? 19.975 40.644 27.337 1.00 18.03 400 HIS A CA 1
ATOM 3000 C C . HIS A 1 403 ? 21.462 40.940 27.266 1.00 19.49 400 HIS A C 1
ATOM 3001 O O . HIS A 1 403 ? 22.252 40.066 26.913 1.00 18.87 400 HIS A O 1
ATOM 3008 N N . SER A 1 404 ? 21.864 42.168 27.598 1.00 19.02 401 SER A N 1
ATOM 3009 C CA . SER A 1 404 ? 23.289 42.475 27.620 1.00 18.15 401 SER A CA 1
ATOM 3010 C C . SER A 1 404 ? 24.081 41.720 28.730 1.00 16.12 401 SER A C 1
ATOM 3011 O O . SER A 1 404 ? 25.243 41.376 28.556 1.00 17.78 401 SER A O 1
ATOM 3014 N N . VAL A 1 405 ? 23.468 41.550 29.887 1.00 17.78 402 VAL A N 1
ATOM 3015 C CA . VAL A 1 405 ? 24.075 40.723 30.923 1.00 18.26 402 VAL A CA 1
ATOM 3016 C C . VAL A 1 405 ? 24.354 39.301 30.406 1.00 16.94 402 VAL A C 1
ATOM 3017 O O . VAL A 1 405 ? 25.479 38.794 30.526 1.00 17.03 402 VAL A O 1
ATOM 3021 N N . TYR A 1 406 ? 23.363 38.685 29.780 1.00 16.92 403 TYR A N 1
ATOM 3022 C CA . TYR A 1 406 ? 23.540 37.382 29.198 1.00 18.08 403 TYR A CA 1
ATOM 3023 C C . TYR A 1 406 ? 24.584 37.358 28.091 1.00 18.17 403 TYR A C 1
ATOM 3024 O O . TYR A 1 406 ? 25.425 36.460 28.056 1.00 15.90 403 TYR A O 1
ATOM 3033 N N . SER A 1 407 ? 24.550 38.347 27.192 1.00 19.56 404 SER A N 1
ATOM 3034 C CA . SER A 1 407 ? 25.486 38.345 26.083 1.00 19.00 404 SER A CA 1
ATOM 3035 C C . SER A 1 407 ? 26.931 38.380 26.560 1.00 17.11 404 SER A C 1
ATOM 3036 O O . SER A 1 407 ? 27.787 37.673 26.043 1.00 18.66 404 SER A O 1
ATOM 3039 N N . ASN A 1 408 ? 27.179 39.202 27.588 1.00 15.22 405 ASN A N 1
ATOM 3040 C CA . ASN A 1 408 ? 28.493 39.305 28.168 1.00 17.64 405 ASN A CA 1
ATOM 3041 C C . ASN A 1 408 ? 28.837 38.052 28.989 1.00 15.79 405 ASN A C 1
ATOM 3042 O O . ASN A 1 408 ? 29.981 37.597 28.968 1.00 16.14 405 ASN A O 1
ATOM 3055 N N . TYR A 1 410 ? 27.949 35.053 28.362 1.00 15.40 407 TYR A N 1
ATOM 3056 C CA . TYR A 1 410 ? 28.342 33.955 27.466 1.00 15.94 407 TYR A CA 1
ATOM 3057 C C . TYR A 1 410 ? 29.833 34.033 27.081 1.00 15.55 407 TYR A C 1
ATOM 3058 O O . TYR A 1 410 ? 30.514 33.020 26.937 1.00 16.56 407 TYR 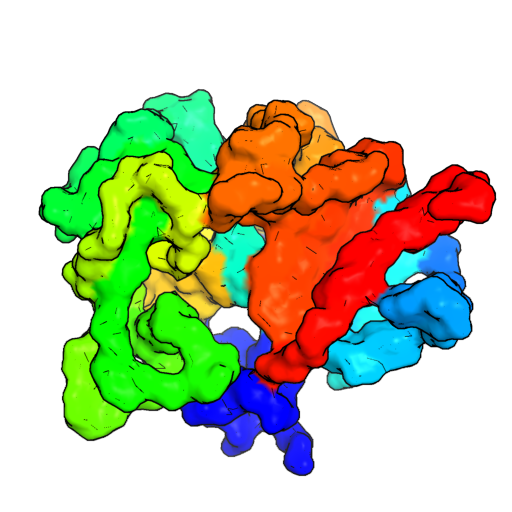A O 1
ATOM 3067 N N . ILE A 1 411 ? 30.332 35.246 26.899 1.00 16.14 408 ILE A N 1
ATOM 3068 C CA . ILE A 1 411 ? 31.753 35.476 26.670 1.00 16.27 408 ILE A CA 1
ATOM 3069 C C . ILE A 1 411 ? 32.591 35.058 27.882 1.00 16.12 408 ILE A C 1
ATOM 3070 O O . ILE A 1 411 ? 33.593 34.331 27.747 1.00 17.34 408 ILE A O 1
ATOM 3075 N N . ASP A 1 412 ? 32.193 35.481 29.079 1.00 17.05 409 ASP A N 1
ATOM 3076 C CA . ASP A 1 412 ? 32.893 35.073 30.254 1.00 17.80 409 ASP A CA 1
ATOM 3077 C C . ASP A 1 412 ? 32.894 33.578 30.506 1.00 16.43 409 ASP A C 1
ATOM 3078 O O . ASP A 1 412 ? 33.933 33.021 30.919 1.00 17.38 409 ASP A O 1
ATOM 3083 N N . ILE A 1 413 ? 31.759 32.922 30.260 1.00 16.27 410 ILE A N 1
ATOM 3084 C CA . ILE A 1 413 ? 31.728 31.466 30.356 1.00 17.75 410 ILE A CA 1
ATOM 3085 C C . ILE A 1 413 ? 32.720 30.823 29.377 1.00 16.31 410 ILE A C 1
ATOM 3086 O O . ILE A 1 413 ? 33.477 29.944 29.744 1.00 18.12 410 ILE A O 1
ATOM 3091 N N . ALA A 1 414 ? 32.682 31.239 28.111 1.00 17.23 411 ALA A N 1
ATOM 3092 C CA . ALA A 1 414 ? 33.619 30.725 27.123 1.00 15.83 411 ALA A CA 1
ATOM 3093 C C . ALA A 1 414 ? 35.086 30.873 27.598 1.00 15.87 411 ALA A C 1
ATOM 3094 O O . ALA A 1 414 ? 35.900 29.955 27.472 1.00 18.47 411 ALA A O 1
ATOM 3096 N N . HIS A 1 415 ? 35.455 32.053 28.073 1.00 16.36 412 HIS A N 1
ATOM 3097 C CA . HIS A 1 415 ? 36.853 32.290 28.440 1.00 17.13 412 HIS A CA 1
ATOM 3098 C C . HIS A 1 415 ? 37.236 31.431 29.652 1.00 17.19 412 HIS A C 1
ATOM 3099 O O . HIS A 1 415 ? 38.362 30.979 29.764 1.00 19.67 412 HIS A O 1
ATOM 3106 N N . HIS A 1 416 ? 36.301 31.232 30.569 1.00 18.39 413 HIS A N 1
ATOM 3107 C CA . HIS A 1 416 ? 36.498 30.315 31.694 1.00 18.37 413 HIS A CA 1
ATOM 3108 C C . HIS A 1 416 ? 36.742 28.882 31.260 1.00 19.47 413 HIS A C 1
ATOM 3109 O O . HIS A 1 416 ? 37.689 28.239 31.730 1.00 20.82 413 HIS A O 1
ATOM 3116 N N . LEU A 1 417 ? 35.925 28.384 30.336 1.00 17.84 414 LEU A N 1
ATOM 3117 C CA . LEU A 1 417 ? 36.043 27.024 29.830 1.00 19.95 414 LEU A CA 1
ATOM 3118 C C . LEU A 1 417 ? 37.326 26.844 29.017 1.00 22.96 414 LEU A C 1
ATOM 3119 O O . LEU A 1 417 ? 37.890 25.745 28.963 1.00 23.54 414 LEU A O 1
ATOM 3124 N N . GLU A 1 418 ? 37.797 27.917 28.384 1.00 19.53 415 GLU A N 1
ATOM 3125 C CA . GLU A 1 418 ? 39.025 27.893 27.638 1.00 22.18 415 GLU A CA 1
ATOM 3126 C C . GLU A 1 418 ? 40.255 28.052 28.534 1.00 20.88 415 GLU A C 1
ATOM 3127 O O . GLU A 1 418 ? 41.350 28.004 28.049 1.00 26.77 415 GLU A O 1
ATOM 3133 N N . LYS A 1 419 ? 40.043 28.238 29.838 1.00 22.30 416 LYS A N 1
ATOM 3134 C CA . LYS A 1 419 ? 41.075 28.422 30.853 1.00 26.47 416 LYS A CA 1
ATOM 3135 C C . LYS A 1 419 ? 41.934 29.646 30.604 1.00 24.23 416 LYS A C 1
ATOM 3136 O O . LYS A 1 419 ? 43.156 29.611 30.803 1.00 28.15 416 LYS A O 1
ATOM 3142 N N . LEU A 1 420 ? 41.286 30.724 30.149 1.00 25.39 417 LEU A N 1
ATOM 3143 C CA . LEU A 1 420 ? 41.936 32.012 29.877 1.00 24.71 417 LEU A CA 1
ATOM 3144 C C . LEU A 1 420 ? 41.879 32.897 31.098 1.00 26.92 417 LEU A C 1
ATOM 3145 O O . LEU A 1 420 ? 40.971 32.745 31.952 1.00 29.15 417 LEU A O 1
ATOM 3150 N N . PRO A 1 421 ? 42.858 33.813 31.218 1.00 26.79 418 PRO A N 1
ATOM 3151 C CA . PRO A 1 421 ? 42.872 34.704 32.412 1.00 28.71 418 PRO A CA 1
ATOM 3152 C C . PRO A 1 421 ? 41.671 35.665 32.485 1.00 26.00 418 PRO A C 1
ATOM 3153 O O . PRO A 1 421 ? 41.317 36.130 33.573 1.00 27.18 418 PRO A O 1
ATOM 3157 N N . GLN A 1 422 ? 41.080 35.963 31.330 1.00 23.58 419 GLN A N 1
ATOM 3158 C CA . GLN A 1 422 ? 39.866 36.803 31.252 1.00 23.51 419 GLN A CA 1
ATOM 3159 C C . GLN A 1 422 ? 39.195 36.547 29.909 1.00 25.13 419 GLN A C 1
ATOM 3160 O O . GLN A 1 422 ? 38.066 37.062 29.647 1.00 23.15 419 GLN A O 1
#

B-factor: mean 24.32, std 8.11, range [13.37, 64.03]

InterPro domains:
  IPR001466 Beta-lactamase-related [PF00144] (108-395)
  IPR012338 Beta-lactamase/transpeptidase-like [G3DSA:3.40.710.10] (32-419)
  IPR012338 Beta-lactamase/transpeptidase-like [SSF56601] (45-410)
  IPR050789 Diverse Enzymatic Activities [PTHR43283] (78-400)

Solvent-accessible surface area: 15871 Å² total

Radius of gyration: 20.03 Å; Cα contacts (8 Å, |Δi|>4): 804; chains: 1; bounding box: 60×49×50 Å

Organism: Bacillus anthracis (NCBI:txid1392)

Nearest PDB structures (foldseek):
  4gb7-assembly1_A  TM=1.001E+00  e=1.066E-75  Bacillus anthracis str. Ames
  3vwq-assembly1_A-2  TM=7.701E-01  e=1.615E-22  Paenarthrobacter ureafaciens
  3vwp-assembly1_A-2  TM=7.741E-01  e=2.561E-22  Paenarthrobacter ureafaciens
  2e8i-assembly1_A  TM=7.485E-01  e=1.018E-22  Paenarthrobacter ureafaciens
  2zm8-assembly1_A  TM=7.635E-01  e=3.621E-22  Flavobacterium sp.

CATH classification: 3.40.710.10

Sequence (378 aa):
TTPSKNNVTKKNWLLDDPYLRWSYTHKEFTLINDVKNNPDQIARFPSALQNLDDFAVQRRFGSSATPLKELLDDNKTDAFVVVHNGQLVYERYFNGYNEESSEPHGASLAKVFTGAIIQSLAEENRIDLEKTADTYIKELKNTPFGKATLQQLDQVSVEEYPTHGYEHPALEENQQDAQLYLASNILPRDKNYDGPKIYDLQEAKKETAPPGSVFSYNNGSTETLAWIIRTITGKSLAENVSERIWSQIGEENAYYVTDETKIEQASAGLNATARDARFGQLLLLNNGEYNGKKQILPSSITEEDIKNVQEGELAIGPGASISYHNQWWIPHNEQGAFEVLGSYGQTLYIDPKAKKVIVHFSSNATPSNEIHSVYSNYIDIAHHLEKLPQ